Protein AF-0000000077511168 (afdb_homodimer)

pLDDT: mean 74.31, std 26.05, range [18.27, 98.62]

Secondary structure (DSSP, 8-state):
--------------------------------------------------HHHHHHHHHHHHHHHHHHHHHHHHHHHHHHHHHHHHHHHHHHHHHHHHHHHHHHHHHHHHHHHHHHHHHHHHHHHHTTTBPP-GGG-SS-----S-SEEEEEEE----SSTTS---TTGGGHHHHHHHHHHTSSS-EEEEEEES--HHHHHHHHHHHHHS--TT-SEEEEEEEEEEETTEEE-TTS-EEEHHHHHHTTSTTT-GGGTTS-EEEEEEEE---TTS--S---S---------HHHHHHTT-SSEEEEESS-TTSPPPEETTEEHHHHHHHHHHHHHTTTSBHHHHHHHHHHHHHHHHS---EEEE--SSB-BSSPPPHHHHHHH--/--------------------------------------------------HHHHHHHHHHHHHHHHHHHHHHHHHHHHHHHHHHHHHHHHHHHHHHHHHHHHHHHHHHHHHHHHHHHHHHHHHHHHTTTBPP-----SS-----S-SEEEEEEE----SSTTS---TTGGGHHHHHHHHHHTSSS-EEEEEEES--HHHHHHHHHHHHHS--TT-SEEEEEEEEEEETTEEE-TTS-EEEHHHHHHTTSTTT-GGGTTS-EEEEEEEE---TTS------S---------HHHHHHTT-SSEEEEESS-TTSPPPEETTEEHHHHHHHHHHHHHTTTSBHHHHHHHHHHHHHHHHS---EEEE--SSB-BSSPPPHHHHHHH--

Radius of gyration: 49.21 Å; Cα contacts (8 Å, |Δi|>4): 1200; chains: 2; bounding box: 76×167×112 Å

Nearest PDB structures (foldseek):
  4ps1-assembly4_D  TM=8.295E-01  e=6.563E-22  Homo sapiens
  4ps1-assembly1_A  TM=8.388E-01  e=1.541E-21  Homo sapiens
  4prz-assembly1_A  TM=8.299E-01  e=3.844E-21  Homo sapiens
  4jj7-assembly1_A  TM=8.139E-01  e=1.637E-21  Homo sapiens
  4ps1-assembly2_B  TM=8.270E-01  e=3.012E-21  Homo sapiens

InterPro domains:
  IPR001309 Peptidase C14, p20 domain [PS50208] (146-272)
  IPR002138 Peptidase C14, caspase non-catalytic subunit p10 [PS50207] (292-359)
  IPR011600 Peptidase C14, caspase domain [PF00656] (148-369)
  IPR015917 Peptidase C14A, caspase catalytic domain [PR00376] (146-159)
  IPR015917 Peptidase C14A, caspase catalytic domain [PR00376] (166-184)
  IPR015917 Peptidase C14A, caspase catalytic domain [PR00376] (218-226)
  IPR015917 Peptidase C14A, caspase catalytic domain [PR00376] (253-271)
  IPR015917 Peptidase C14A, caspase catalytic domain [SM00115] (145-372)
  IPR015917 Peptidase C14A, caspase catalytic domain [cd00032] (145-371)
  IPR029030 Caspase-like domain superfamily [SSF52129] (144-371)
  IPR033139 Peptidase family C14A, cysteine active site [PS01122] (259-270)

Sequence (768 aa):
MPGRHRLRGRRRVIDLQESRMFSSDDEDESEELRQATTDEEEGDASSTPSVMDQMRRMQKNMRQMLLKAEGEEGARKMKSYCLESRLAGMQTQINSLLDEKSKLKNKVTVLELSKTKQIQNLQAILYSSAYPLRDSSPMISLPCKTHGRVLIINNTLFTTPEMKERTGAEGDPEKLSEAFQSLPLGIEVKTHQNLDLPTMLTVLQDEASRDHSREHFFVCCIMSHGTQGKVCATNGFGVDILDILSLFNGKRCPSLMGKPKLFFIQACQGDKDQPTERAGAVSDAKPSPSPILAYLSTEADFFLALATVPGYVAYRGEDGADFVNVLARVLKEHGKSQDLMSMMATVSRELNEKYKYSPFCCTTLRHKMFFHHKPDAYIRLSCGMPGRHRLRGRRRVIDLQESRMFSSDDEDESEELRQATTDEEEGDASSTPSVMDQMRRMQKNMRQMLLKAEGEEGARKMKSYCLESRLAGMQTQINSLLDEKSKLKNKVTVLELSKTKQIQNLQAILYSSAYPLRDSSPMISLPCKTHGRVLIINNTLFTTPEMKERTGAEGDPEKLSEAFQSLPLGIEVKTHQNLDLPTMLTVLQDEASRDHSREHFFVCCIMSHGTQGKVCATNGFGVDILDILSLFNGKRCPSLMGKPKLFFIQACQGDKDQPTERAGAVSDAKPSPSPILAYLSTEADFFLALATVPGYVAYRGEDGADFVNVLARVLKEHGKSQDLMSMMATVSRELNEKYKYSPFCCTTLRHKMFFHHKPDAYIRLSCG

Solvent-accessible surface area (backbone atoms only — not comparable to full-atom values): 42120 Å² total; per-residue (Å²): 138,88,79,90,79,83,82,78,78,72,78,74,77,79,78,80,72,81,79,80,74,81,78,68,75,69,73,76,72,75,73,77,77,74,75,73,70,75,71,72,79,72,74,79,70,78,70,71,76,50,72,64,55,56,49,50,51,50,48,48,52,48,51,52,50,50,50,51,50,51,50,51,50,50,53,52,52,49,50,43,50,52,47,51,51,51,45,52,52,50,51,52,50,42,54,50,50,51,51,50,40,51,52,46,52,50,48,43,53,50,49,51,50,51,39,50,50,53,50,50,53,52,47,50,58,70,52,48,58,43,59,78,74,71,74,72,57,80,74,69,77,65,70,76,69,42,40,28,40,35,41,36,40,42,41,39,56,43,76,30,88,89,45,72,63,43,70,39,38,81,55,42,62,57,48,44,48,51,21,56,57,67,30,76,47,36,53,47,74,48,78,46,66,50,39,38,49,73,56,42,52,47,54,53,49,54,60,28,67,46,85,36,71,73,36,50,34,41,37,40,36,40,37,27,43,19,57,52,52,21,39,33,25,18,65,61,46,67,44,48,48,56,62,58,55,54,42,54,34,54,86,59,12,53,50,44,52,96,26,47,36,39,35,43,37,39,33,21,31,71,63,91,77,61,73,60,81,75,72,62,71,84,63,84,68,72,78,56,49,20,64,57,52,36,51,42,13,69,41,74,21,33,34,39,35,29,50,30,26,54,84,36,69,48,68,63,45,79,82,7,41,51,62,57,53,45,46,25,50,48,39,59,73,38,25,74,77,42,38,53,69,61,49,47,13,50,39,20,35,53,36,30,72,77,71,67,35,25,37,31,33,36,36,20,33,40,38,42,50,59,50,42,76,75,59,68,79,59,58,61,60,75,72,104,133,90,75,93,72,81,78,80,74,74,79,75,77,79,80,79,74,81,78,79,78,79,78,67,79,70,73,76,75,77,74,79,74,75,74,74,74,73,72,73,77,69,75,78,73,80,69,71,75,49,74,63,53,56,50,48,51,50,49,50,51,48,50,50,50,50,51,50,50,49,50,51,50,50,52,51,52,50,50,44,51,52,47,51,51,51,43,53,52,51,49,53,50,43,52,51,50,52,51,50,41,50,51,45,52,50,48,43,52,50,49,52,50,48,40,50,52,51,50,48,52,52,47,50,58,70,53,47,58,43,59,76,72,75,71,70,61,89,73,63,77,65,69,78,70,43,41,27,40,35,42,36,38,41,41,40,54,45,77,31,88,90,45,71,62,43,71,39,37,79,55,43,63,57,48,45,48,50,20,55,55,66,29,75,48,35,52,47,75,47,78,45,67,50,39,37,50,73,56,44,51,48,54,52,49,52,59,27,68,46,83,36,70,72,37,52,34,40,36,39,36,39,37,29,44,18,57,52,53,19,40,34,24,19,64,61,48,66,44,49,49,56,60,59,54,54,41,54,34,55,87,59,13,54,51,42,53,96,27,47,38,38,37,43,36,39,32,20,31,71,63,91,76,60,73,55,77,73,72,60,71,82,60,87,70,74,76,55,50,19,63,57,52,35,51,41,14,69,40,74,20,34,35,39,35,28,51,30,26,54,84,34,68,48,68,63,46,81,82,7,42,50,62,56,55,45,47,26,50,48,40,59,73,39,27,74,75,41,37,51,69,61,48,48,13,49,40,19,34,53,36,31,73,75,69,67,35,25,37,31,33,35,37,22,34,41,37,40,49,58,50,44,76,76,59,67,78,59,57,59,60,76,72,103

Structure (mmCIF, N/CA/C/O backbone):
data_AF-0000000077511168-model_v1
#
loop_
_entity.id
_entity.type
_entity.pdbx_description
1 polymer 'CASP9 protein'
#
loop_
_atom_site.group_PDB
_atom_site.id
_atom_site.type_symbol
_atom_site.label_atom_id
_atom_site.label_alt_id
_atom_site.label_comp_id
_atom_site.label_asym_id
_atom_site.label_entity_id
_atom_site.label_seq_id
_atom_site.pdbx_PDB_ins_code
_atom_site.Cartn_x
_atom_site.Cartn_y
_atom_site.Cartn_z
_atom_site.occupancy
_atom_site.B_iso_or_equiv
_atom_site.auth_seq_id
_atom_site.auth_comp_id
_atom_site.auth_asym_id
_atom_site.auth_atom_id
_atom_site.pdbx_PDB_model_num
ATOM 1 N N . MET A 1 1 ? -33.938 -45.281 28.359 1 20.09 1 MET A N 1
ATOM 2 C CA . MET A 1 1 ? -33.5 -46.562 28.844 1 20.09 1 MET A CA 1
ATOM 3 C C . MET A 1 1 ? -32.906 -47.406 27.703 1 20.09 1 MET A C 1
ATOM 5 O O . MET A 1 1 ? -31.875 -48.062 27.875 1 20.09 1 MET A O 1
ATOM 9 N N . PRO A 1 2 ? -33.781 -47.719 26.719 1 19.78 2 PRO A N 1
ATOM 10 C CA . PRO A 1 2 ? -33.844 -49.062 26.094 1 19.78 2 PRO A CA 1
ATOM 11 C C . PRO A 1 2 ? -32.625 -49.344 25.234 1 19.78 2 PRO A C 1
ATOM 13 O O . PRO A 1 2 ? -31.844 -48.438 24.922 1 19.78 2 PRO A O 1
ATOM 16 N N . GLY A 1 3 ? -32.656 -50.406 24.344 1 18.86 3 GLY A N 1
ATOM 17 C CA . GLY A 1 3 ? -32.188 -51.75 24.062 1 18.86 3 GLY A CA 1
ATOM 18 C C . GLY A 1 3 ? -31.297 -51.812 22.828 1 18.86 3 GLY A C 1
ATOM 19 O O . GLY A 1 3 ? -30.406 -52.656 22.734 1 18.86 3 GLY A O 1
ATOM 20 N N . ARG A 1 4 ? -31.625 -51.156 21.656 1 20.06 4 ARG A N 1
ATOM 21 C CA . ARG A 1 4 ? -31.656 -52 20.484 1 20.06 4 ARG A CA 1
ATOM 22 C C . ARG A 1 4 ? -30.234 -52.344 20.031 1 20.06 4 ARG A C 1
ATOM 24 O O . ARG A 1 4 ? -29.297 -51.625 20.297 1 20.06 4 ARG A O 1
ATOM 31 N N . HIS A 1 5 ? -29.984 -53.406 19.125 1 18.8 5 HIS A N 1
ATOM 32 C CA . HIS A 1 5 ? -29.375 -54.688 18.781 1 18.8 5 HIS A CA 1
ATOM 33 C C . HIS A 1 5 ? -28.234 -54.5 17.797 1 18.8 5 HIS A C 1
ATOM 35 O O . HIS A 1 5 ? -27.219 -55.188 17.891 1 18.8 5 HIS A O 1
ATOM 41 N N . ARG A 1 6 ? -28.266 -53.531 16.781 1 20.84 6 ARG A N 1
ATOM 42 C CA . ARG A 1 6 ? -28.047 -54.188 15.492 1 20.84 6 ARG A CA 1
ATOM 43 C C . ARG A 1 6 ? -26.609 -54.656 15.352 1 20.84 6 ARG A C 1
ATOM 45 O O . ARG A 1 6 ? -25.719 -54.188 16.047 1 20.84 6 ARG A O 1
ATOM 52 N N . LEU A 1 7 ? -26.312 -55.094 14.117 1 20.12 7 LEU A N 1
ATOM 53 C CA . LEU A 1 7 ? -25.766 -56.188 13.312 1 20.12 7 LEU A CA 1
ATOM 54 C C . LEU A 1 7 ? -24.297 -55.969 13.008 1 20.12 7 LEU A C 1
ATOM 56 O O . LEU A 1 7 ? -23.906 -54.906 12.508 1 20.12 7 LEU A O 1
ATOM 60 N N . ARG A 1 8 ? -23.391 -56.5 13.859 1 21.02 8 ARG A N 1
ATOM 61 C CA . ARG A 1 8 ? -21.938 -56.656 14.016 1 21.02 8 ARG A CA 1
ATOM 62 C C . ARG A 1 8 ? -21.328 -57.312 12.797 1 21.02 8 ARG A C 1
ATOM 64 O O . ARG A 1 8 ? -21.406 -58.531 12.648 1 21.02 8 ARG A O 1
ATOM 71 N N . GLY A 1 9 ? -21.766 -56.75 11.617 1 20.25 9 GLY A N 1
ATOM 72 C CA . GLY A 1 9 ? -21.406 -57.531 10.43 1 20.25 9 GLY A CA 1
ATOM 73 C C . GLY A 1 9 ? -19.922 -57.781 10.32 1 20.25 9 GLY A C 1
ATOM 74 O O . GLY A 1 9 ? -19.125 -56.844 10.336 1 20.25 9 GLY A O 1
ATOM 75 N N . ARG A 1 10 ? -19.453 -58.875 10.992 1 20.61 10 ARG A N 1
ATOM 76 C CA . ARG A 1 10 ? -18.172 -59.531 11.227 1 20.61 10 ARG A CA 1
ATOM 77 C C . ARG A 1 10 ? -17.469 -59.875 9.914 1 20.61 10 ARG A C 1
ATOM 79 O O . ARG A 1 10 ? -17.984 -60.656 9.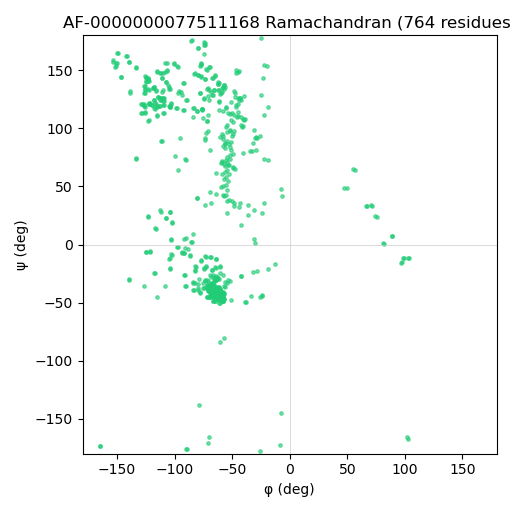109 1 20.61 10 ARG A O 1
ATOM 86 N N . ARG A 1 11 ? -16.938 -58.875 9.211 1 21.28 11 ARG A N 1
ATOM 87 C CA . ARG A 1 11 ? -16.266 -58.969 7.918 1 21.28 11 ARG A CA 1
ATOM 88 C C . ARG A 1 11 ? -15.109 -59.969 7.961 1 21.28 11 ARG A C 1
ATOM 90 O O . ARG A 1 11 ? -14.039 -59.656 8.484 1 21.28 11 ARG A O 1
ATOM 97 N N . ARG A 1 12 ? -15.414 -61.25 8.477 1 20.62 12 ARG A N 1
ATOM 98 C CA . ARG A 1 12 ? -14.344 -62.219 8.656 1 20.62 12 ARG A CA 1
ATOM 99 C C . ARG A 1 12 ? -13.594 -62.469 7.352 1 20.62 12 ARG A C 1
ATOM 101 O O . ARG A 1 12 ? -14.203 -62.812 6.332 1 20.62 12 ARG A O 1
ATOM 108 N N . VAL A 1 13 ? -12.641 -61.688 7.102 1 21.16 13 VAL A N 1
ATOM 109 C CA . VAL A 1 13 ? -11.68 -61.688 6.004 1 21.16 13 VAL A CA 1
ATOM 110 C C . VAL A 1 13 ? -11.078 -63.062 5.828 1 21.16 13 VAL A C 1
ATOM 112 O O . VAL A 1 13 ? -10.586 -63.656 6.785 1 21.16 13 VAL A O 1
ATOM 115 N N . ILE A 1 14 ? -11.656 -63.844 4.906 1 20.42 14 ILE A N 1
ATOM 116 C CA . ILE A 1 14 ? -11.484 -65.188 4.402 1 20.42 14 ILE A CA 1
ATOM 117 C C . ILE A 1 14 ? -10.016 -65.438 4.074 1 20.42 14 ILE A C 1
ATOM 119 O O . ILE A 1 14 ? -9.383 -64.688 3.381 1 20.42 14 ILE A O 1
ATOM 123 N N . ASP A 1 15 ? -9.281 -66.25 4.973 1 20.73 15 ASP A N 1
ATOM 124 C CA . ASP A 1 15 ? -7.988 -66.875 5.176 1 20.73 15 ASP A CA 1
ATOM 125 C C . ASP A 1 15 ? -7.605 -67.75 3.965 1 20.73 15 ASP A C 1
ATOM 127 O O . ASP A 1 15 ? -8.234 -68.75 3.695 1 20.73 15 ASP A O 1
ATOM 131 N N . LEU A 1 16 ? -7.449 -67.062 2.846 1 21.05 16 LEU A N 1
ATOM 132 C CA . LEU A 1 16 ? -7.164 -67.75 1.581 1 21.05 16 LEU A CA 1
ATOM 133 C C . LEU A 1 16 ? -5.906 -68.625 1.691 1 21.05 16 LEU A C 1
ATOM 135 O O . LEU A 1 16 ? -4.797 -68.062 1.814 1 21.05 16 LEU A O 1
ATOM 139 N N . GLN A 1 17 ? -5.984 -69.625 2.59 1 19.25 17 GLN A N 1
ATOM 140 C CA . GLN A 1 17 ? -4.926 -70.562 2.871 1 19.25 17 GLN A CA 1
ATOM 141 C C . GLN A 1 17 ? -4.344 -71.125 1.58 1 19.25 17 GLN A C 1
ATOM 143 O O . GLN A 1 17 ? -5.066 -71.375 0.603 1 19.25 17 GLN A O 1
ATOM 148 N N . GLU A 1 18 ? -2.98 -71 1.472 1 21.5 18 GLU A N 1
ATOM 149 C CA . GLU A 1 18 ? -1.858 -71.312 0.589 1 21.5 18 GLU A CA 1
ATOM 150 C C . GLU A 1 18 ? -1.865 -72.812 0.179 1 21.5 18 GLU A C 1
ATOM 152 O O . GLU A 1 18 ? -1.874 -73.688 1.034 1 21.5 18 GLU A O 1
ATOM 157 N N . SER A 1 19 ? -2.576 -73.125 -0.911 1 20.45 19 SER A N 1
ATOM 158 C CA . SER A 1 19 ? -2.779 -74.375 -1.582 1 20.45 19 SER A CA 1
ATOM 159 C C . SER A 1 19 ? -1.45 -75.062 -1.883 1 20.45 19 SER A C 1
ATOM 161 O O . SER A 1 19 ? -0.629 -74.562 -2.635 1 20.45 19 SER A O 1
ATOM 163 N N . ARG A 1 20 ? -0.791 -75.625 -0.845 1 21.98 20 ARG A N 1
ATOM 164 C CA . ARG A 1 20 ? 0.41 -76.5 -0.897 1 21.98 20 ARG A CA 1
ATOM 165 C C . ARG A 1 20 ? 0.338 -77.5 -2.051 1 21.98 20 ARG A C 1
ATOM 167 O O . ARG A 1 20 ? -0.694 -78.125 -2.262 1 21.98 20 ARG A O 1
ATOM 174 N N . MET A 1 21 ? 1.158 -77.25 -3.045 1 21.36 21 MET A N 1
ATOM 175 C CA . MET A 1 21 ? 1.516 -77.875 -4.312 1 21.36 21 MET A CA 1
ATOM 176 C C . MET A 1 21 ? 1.706 -79.375 -4.137 1 21.36 21 MET A C 1
ATOM 178 O O . MET A 1 21 ? 1.955 -79.812 -3.029 1 21.36 21 MET A O 1
ATOM 182 N N . PHE A 1 22 ? 1.405 -80.125 -5.164 1 21.73 22 PHE A N 1
ATOM 183 C CA . PHE A 1 22 ? 1.14 -81.5 -5.668 1 21.73 22 PHE A CA 1
ATOM 184 C C . PHE A 1 22 ? 2.375 -82.375 -5.535 1 21.73 22 PHE A C 1
ATOM 186 O O . PHE A 1 22 ? 3.375 -82.188 -6.223 1 21.73 22 PHE A O 1
ATOM 193 N N . SER A 1 23 ? 2.828 -82.562 -4.242 1 20.95 23 SER A N 1
ATOM 194 C CA . SER A 1 23 ? 3.992 -83.438 -4.098 1 20.95 23 SER A CA 1
ATOM 195 C C . SER A 1 23 ? 3.814 -84.75 -4.871 1 20.95 23 SER A C 1
ATOM 197 O O . SER A 1 23 ? 2.789 -85.438 -4.738 1 20.95 23 SER A O 1
ATOM 199 N N . SER A 1 24 ? 4.375 -84.75 -6 1 23.23 24 SER A N 1
ATOM 200 C CA . SER A 1 24 ? 4.449 -85.812 -7.023 1 23.23 24 SER A CA 1
ATOM 201 C C . SER A 1 24 ? 5.008 -87.125 -6.453 1 23.23 24 SER A C 1
ATOM 203 O O . SER A 1 24 ? 5.469 -88 -7.199 1 23.23 24 SER A O 1
ATOM 205 N N . ASP A 1 25 ? 4.641 -87.438 -5.211 1 21.98 25 ASP A N 1
ATOM 206 C CA . ASP A 1 25 ? 5.355 -88.562 -4.723 1 21.98 25 ASP A CA 1
ATOM 207 C C . ASP A 1 25 ? 5.109 -89.812 -5.621 1 21.98 25 ASP A C 1
ATOM 209 O O . ASP A 1 25 ? 4.023 -90.375 -5.605 1 21.98 25 ASP A O 1
ATOM 213 N N . ASP A 1 26 ? 5.266 -89.625 -6.848 1 23.09 26 ASP A N 1
ATOM 214 C CA . ASP A 1 26 ? 4.992 -90.812 -7.695 1 23.09 26 ASP A CA 1
ATOM 215 C C . ASP A 1 26 ? 5.781 -92 -7.238 1 23.09 26 ASP A C 1
ATOM 217 O O . ASP A 1 26 ? 7.016 -92 -7.242 1 23.09 26 ASP A O 1
ATOM 221 N N . GLU A 1 27 ? 5.352 -92.438 -6.051 1 22.59 27 GLU A N 1
ATOM 222 C CA . GLU A 1 27 ? 5.953 -93.688 -5.539 1 22.59 27 GLU A CA 1
ATOM 223 C C . GLU A 1 27 ? 6.027 -94.75 -6.621 1 22.59 27 GLU A C 1
ATOM 225 O O . GLU A 1 27 ? 5.078 -94.938 -7.383 1 22.59 27 GLU A O 1
ATOM 230 N N . ASP A 1 28 ? 7.238 -95.062 -6.957 1 23.58 28 ASP A N 1
ATOM 231 C CA . ASP A 1 28 ? 7.895 -96 -7.863 1 23.58 28 ASP A CA 1
ATOM 232 C C . ASP A 1 28 ? 7.488 -97.438 -7.551 1 23.58 28 ASP A C 1
ATOM 234 O O . ASP A 1 28 ? 7.961 -98 -6.574 1 23.58 28 ASP A O 1
ATOM 238 N N . GLU A 1 29 ? 6.195 -97.625 -7.285 1 21.81 29 GLU A N 1
ATOM 239 C CA . GLU A 1 29 ? 5.926 -99 -6.953 1 21.81 29 GLU A CA 1
ATOM 240 C C . GLU A 1 29 ? 6.367 -99.938 -8.078 1 21.81 29 GLU A C 1
ATOM 242 O O . GLU A 1 29 ? 5.691 -100.062 -9.102 1 21.81 29 GLU A O 1
ATOM 247 N N . SER A 1 30 ? 7.609 -99.875 -8.461 1 23.58 30 SER A N 1
ATOM 248 C CA . SER A 1 30 ? 8.047 -100.75 -9.523 1 23.58 30 SER A CA 1
ATOM 249 C C . SER A 1 30 ? 7.828 -102.25 -9.148 1 23.58 30 SER A C 1
ATOM 251 O O . SER A 1 30 ? 8.453 -102.75 -8.219 1 23.58 30 SER A O 1
ATOM 253 N N . GLU A 1 31 ? 6.539 -102.562 -8.922 1 21.36 31 GLU A N 1
ATOM 254 C CA . GLU A 1 31 ? 6.234 -103.938 -8.609 1 21.36 31 GLU A CA 1
ATOM 255 C C . GLU A 1 31 ? 7 -104.875 -9.531 1 21.36 31 GLU A C 1
ATOM 257 O O . GLU A 1 31 ? 7.355 -104.562 -10.648 1 21.36 31 GLU A O 1
ATOM 262 N N . GLU A 1 32 ? 7.324 -106.062 -8.969 1 24 32 GLU A N 1
ATOM 263 C CA . GLU A 1 32 ? 8.109 -107.312 -9.023 1 24 32 GLU A CA 1
ATOM 264 C C . GLU A 1 32 ? 7.645 -108.188 -10.164 1 24 32 GLU A C 1
ATOM 266 O O . GLU A 1 32 ? 6.906 -109.188 -9.953 1 24 32 GLU A O 1
ATOM 271 N N . LEU A 1 33 ? 7.242 -107.625 -11.297 1 22.97 33 LEU A N 1
ATOM 272 C CA . LEU A 1 33 ? 6.68 -108.625 -12.18 1 22.97 33 LEU A CA 1
ATOM 273 C C . LEU A 1 33 ? 7.668 -109.75 -12.406 1 22.97 33 LEU A C 1
ATOM 275 O O . LEU A 1 33 ? 8.805 -109.5 -12.82 1 22.97 33 LEU A O 1
ATOM 279 N N . ARG A 1 34 ? 7.449 -110.75 -11.617 1 24.36 34 ARG A N 1
ATOM 280 C CA . ARG A 1 34 ? 8.141 -112.062 -11.602 1 24.36 34 ARG A CA 1
ATOM 281 C C . ARG A 1 34 ? 8.172 -112.688 -12.992 1 24.36 34 ARG A C 1
ATOM 283 O O . ARG A 1 34 ? 7.125 -112.875 -13.617 1 24.36 34 ARG A O 1
ATOM 290 N N . GLN A 1 35 ? 9.18 -112.188 -13.812 1 23.75 35 GLN A N 1
ATOM 291 C CA . GLN A 1 35 ? 9.406 -112.75 -15.133 1 23.75 35 GLN A CA 1
ATOM 292 C C . GLN A 1 35 ? 9.578 -114.25 -15.062 1 23.75 35 GLN A C 1
ATOM 294 O O . GLN A 1 35 ? 10.539 -114.75 -14.469 1 23.75 35 GLN A O 1
ATOM 299 N N . ALA A 1 36 ? 8.477 -114.938 -14.727 1 26.48 36 ALA A N 1
ATOM 300 C CA . ALA A 1 36 ? 8.562 -116.375 -14.766 1 26.48 36 ALA A CA 1
ATOM 301 C C . ALA A 1 36 ? 9.148 -116.875 -16.094 1 26.48 36 ALA A C 1
ATOM 303 O O . ALA A 1 36 ? 8.703 -116.438 -17.172 1 26.48 36 ALA A O 1
ATOM 304 N N . THR A 1 37 ? 10.445 -117.062 -16.078 1 27.72 37 THR A N 1
ATOM 305 C CA . THR A 1 37 ? 11.344 -117.562 -17.125 1 27.72 37 THR A CA 1
ATOM 306 C C . THR A 1 37 ? 10.812 -118.875 -17.734 1 27.72 37 THR A C 1
ATOM 308 O O . THR A 1 37 ? 11.594 -119.75 -18.156 1 27.72 37 THR A O 1
ATOM 311 N N . THR A 1 38 ? 9.461 -118.938 -17.875 1 27.31 38 THR A N 1
ATOM 312 C CA . THR A 1 38 ? 9.148 -120.25 -18.328 1 27.31 38 THR A CA 1
ATOM 313 C C . THR A 1 38 ? 9.93 -120.625 -19.594 1 27.31 38 THR A C 1
ATOM 315 O O . THR A 1 38 ? 10.156 -119.75 -20.438 1 27.31 38 THR A O 1
ATOM 318 N N . ASP A 1 39 ? 10.812 -121.562 -19.547 1 29.16 39 ASP A N 1
ATOM 319 C CA . ASP A 1 39 ? 11.789 -122.188 -20.438 1 29.16 39 ASP A CA 1
ATOM 320 C C . ASP A 1 39 ? 11.125 -122.688 -21.734 1 29.16 39 ASP A C 1
ATOM 322 O O . ASP A 1 39 ? 11.711 -123.438 -22.484 1 29.16 39 ASP A O 1
ATOM 326 N N . GLU A 1 40 ? 9.984 -122 -22.094 1 29.78 40 GLU A N 1
ATOM 327 C CA . GLU A 1 40 ? 9.391 -122.75 -23.188 1 29.78 40 GLU A CA 1
ATOM 328 C C . GLU A 1 40 ? 10.344 -122.812 -24.375 1 29.78 40 GLU A C 1
ATOM 330 O O . GLU A 1 40 ? 11.055 -121.875 -24.688 1 29.78 40 GLU A O 1
ATOM 335 N N . GLU A 1 41 ? 10.781 -124 -24.703 1 33.62 41 GLU A N 1
ATOM 336 C CA . GLU A 1 41 ? 11.617 -124.5 -25.781 1 33.62 41 GLU A CA 1
ATOM 337 C C . GLU A 1 41 ? 11.156 -124 -27.141 1 33.62 41 GLU A C 1
ATOM 339 O O . GLU A 1 41 ? 10.047 -124.312 -27.594 1 33.62 41 GLU A O 1
ATOM 344 N N . GLU A 1 42 ? 11.289 -122.688 -27.266 1 33.62 42 GLU A N 1
ATOM 345 C CA . GLU A 1 42 ? 10.773 -122.062 -28.5 1 33.62 42 GLU A CA 1
ATOM 346 C C . GLU A 1 42 ? 11.438 -122.688 -29.719 1 33.62 42 GLU A C 1
ATOM 348 O O . GLU A 1 42 ? 12.664 -122.75 -29.828 1 33.62 42 GLU A O 1
ATOM 353 N N . GLY A 1 43 ? 10.93 -123.812 -30.219 1 34.91 43 GLY A N 1
ATOM 354 C CA . GLY A 1 43 ? 11.305 -124.312 -31.516 1 34.91 43 GLY A CA 1
ATOM 355 C C . GLY A 1 43 ? 11.438 -123.25 -32.594 1 34.91 43 GLY A C 1
ATOM 356 O O . GLY A 1 43 ? 10.625 -122.312 -32.625 1 34.91 43 GLY A O 1
ATOM 357 N N . ASP A 1 44 ? 12.578 -122.875 -32.906 1 35.84 44 ASP A N 1
ATOM 358 C CA . ASP A 1 44 ? 13.172 -121.812 -33.719 1 35.84 44 ASP A CA 1
ATOM 359 C C . ASP A 1 44 ? 12.5 -121.75 -35.094 1 35.84 44 ASP A C 1
ATOM 361 O O . ASP A 1 44 ? 12.883 -122.438 -36.031 1 35.84 44 ASP A O 1
ATOM 365 N N . ALA A 1 45 ? 11.133 -122 -35.219 1 40.38 45 ALA A N 1
ATOM 366 C CA . ALA A 1 45 ? 10.602 -121.812 -36.562 1 40.38 45 ALA A CA 1
ATOM 367 C C . ALA A 1 45 ? 10.922 -120.438 -37.094 1 40.38 45 ALA A C 1
ATOM 369 O O . ALA A 1 45 ? 10.664 -119.438 -36.438 1 40.38 45 ALA A O 1
ATOM 370 N N . SER A 1 46 ? 12.055 -120.25 -37.75 1 40.91 46 SER A N 1
ATOM 371 C CA . SER A 1 46 ? 12.555 -119.125 -38.562 1 40.91 46 SER A CA 1
ATOM 372 C C . SER A 1 46 ? 11.422 -118.5 -39.344 1 40.91 46 SER A C 1
ATOM 374 O O . SER A 1 46 ? 11.086 -118.875 -40.438 1 40.91 46 SER A O 1
ATOM 376 N N . SER A 1 47 ? 10.148 -118.438 -38.812 1 43.19 47 SER A N 1
ATOM 377 C CA . SER A 1 47 ? 9.039 -117.875 -39.594 1 43.19 47 SER A CA 1
ATOM 378 C C . SER A 1 47 ? 9.359 -116.438 -40.062 1 43.19 47 SER A C 1
ATOM 380 O O . SER A 1 47 ? 9.633 -115.562 -39.25 1 43.19 47 SER A O 1
ATOM 382 N N . THR A 1 48 ? 10.078 -116.188 -41.156 1 50.91 48 THR A N 1
ATOM 383 C CA . THR A 1 48 ? 10.219 -114.938 -41.906 1 50.91 48 THR A CA 1
ATOM 384 C C . THR A 1 48 ? 8.945 -114.125 -41.812 1 50.91 48 THR A C 1
ATOM 386 O O . THR A 1 48 ? 7.844 -114.562 -42.062 1 50.91 48 THR A O 1
ATOM 389 N N . PRO A 1 49 ? 8.836 -113.188 -41 1 59.81 49 PRO A N 1
ATOM 390 C CA . PRO A 1 49 ? 7.625 -112.375 -40.875 1 59.81 49 PRO A CA 1
ATOM 391 C C . PRO A 1 49 ? 7.016 -112 -42.219 1 59.81 49 PRO A C 1
ATOM 393 O O . PRO A 1 49 ? 7.742 -111.625 -43.156 1 59.81 49 PRO A O 1
ATOM 396 N N . SER A 1 50 ? 5.922 -112.5 -42.594 1 66.88 50 SER A N 1
ATOM 397 C CA . SER A 1 50 ? 5.191 -112.312 -43.844 1 66.88 50 SER A CA 1
ATOM 398 C C . SER A 1 50 ? 5.059 -110.812 -44.219 1 66.88 50 SER A C 1
ATOM 400 O O . SER A 1 50 ? 5.133 -110 -43.344 1 66.88 50 SER A O 1
ATOM 402 N N . VAL A 1 51 ? 5.312 -110.375 -45.344 1 69.88 51 VAL A N 1
ATOM 403 C CA . VAL A 1 51 ? 5.156 -109.062 -45.969 1 69.88 51 VAL A CA 1
ATOM 404 C C . VAL A 1 51 ? 3.941 -108.375 -45.375 1 69.88 51 VAL A C 1
ATOM 406 O O . VAL A 1 51 ? 3.982 -107.188 -45.125 1 69.88 51 VAL A O 1
ATOM 409 N N . MET A 1 52 ? 3.062 -109.188 -44.875 1 72.44 52 MET A N 1
ATOM 410 C CA . MET A 1 52 ? 1.83 -108.625 -44.344 1 72.44 52 MET A CA 1
ATOM 411 C C . MET A 1 52 ? 2.057 -108.062 -42.938 1 72.44 52 MET A C 1
ATOM 413 O O . MET A 1 52 ? 1.498 -107.062 -42.562 1 72.44 52 MET A O 1
ATOM 417 N N . ASP A 1 53 ? 2.91 -108.688 -42.219 1 72.25 53 ASP A N 1
ATOM 418 C CA . ASP A 1 53 ? 3.195 -108.312 -40.844 1 72.25 53 ASP A CA 1
ATOM 419 C C . ASP A 1 53 ? 4.02 -107 -40.844 1 72.25 53 ASP A C 1
ATOM 421 O O . ASP A 1 53 ? 3.789 -106.125 -40 1 72.25 53 ASP A O 1
ATOM 425 N N . GLN A 1 54 ? 4.852 -106.938 -41.812 1 72.75 54 GLN A N 1
ATOM 426 C CA . GLN A 1 54 ? 5.664 -105.75 -41.938 1 72.75 54 GLN A CA 1
ATOM 427 C C . GLN A 1 54 ? 4.809 -104.5 -42.344 1 72.75 54 GLN A C 1
ATOM 429 O O . GLN A 1 54 ? 4.996 -103.438 -41.844 1 72.75 54 GLN A O 1
ATOM 434 N N . MET A 1 55 ? 3.828 -104.875 -43.125 1 71.25 55 MET A N 1
ATOM 435 C CA . MET A 1 55 ? 2.908 -103.875 -43.594 1 71.25 55 MET A CA 1
ATOM 436 C C . MET A 1 55 ? 2.029 -103.375 -42.438 1 71.25 55 MET A C 1
ATOM 438 O O . MET A 1 55 ? 1.761 -102.188 -42.344 1 71.25 55 MET A O 1
ATOM 442 N N . ARG A 1 56 ? 1.72 -104.312 -41.594 1 72.88 56 ARG A N 1
ATOM 443 C CA . ARG A 1 56 ? 0.879 -103.938 -40.469 1 72.88 56 ARG A CA 1
ATOM 444 C C . ARG A 1 56 ? 1.646 -103.062 -39.469 1 72.88 56 ARG A C 1
ATOM 446 O O . ARG A 1 56 ? 1.103 -102.125 -38.906 1 72.88 56 ARG A O 1
ATOM 453 N N . ARG A 1 57 ? 2.898 -103.438 -39.281 1 74.88 57 ARG A N 1
ATOM 454 C CA . ARG A 1 57 ? 3.744 -102.688 -38.375 1 74.88 57 ARG A CA 1
ATOM 455 C C . ARG A 1 57 ? 3.986 -101.25 -38.906 1 74.88 57 ARG A C 1
ATOM 457 O O . ARG A 1 57 ? 3.965 -100.312 -38.156 1 74.88 57 ARG A O 1
ATOM 464 N N . MET A 1 58 ? 4.109 -101.188 -40.219 1 73.44 58 MET A N 1
ATOM 465 C CA . MET A 1 58 ? 4.32 -99.875 -40.844 1 73.44 58 MET A CA 1
ATOM 466 C C . MET A 1 58 ? 3.074 -99 -40.75 1 73.44 58 MET A C 1
ATOM 468 O O . MET A 1 58 ? 3.176 -97.812 -40.5 1 73.44 58 MET A O 1
ATOM 472 N N . GLN A 1 59 ? 1.974 -99.688 -40.875 1 72.81 59 GLN A N 1
ATOM 473 C CA . GLN A 1 59 ? 0.71 -99 -40.75 1 72.81 59 GLN A CA 1
ATOM 474 C C . GLN A 1 59 ? 0.505 -98.5 -39.344 1 72.81 59 GLN A C 1
ATOM 476 O O . GLN A 1 59 ? 0.047 -97.312 -39.156 1 72.81 59 GLN A O 1
ATOM 481 N N . LYS A 1 60 ? 0.914 -99.312 -38.438 1 75.12 60 LYS A N 1
ATOM 482 C CA . LYS A 1 60 ? 0.773 -98.875 -37.031 1 75.12 60 LYS A CA 1
ATOM 483 C C . LYS A 1 60 ? 1.703 -97.75 -36.688 1 75.12 60 LYS A C 1
ATOM 485 O O . LYS A 1 60 ? 1.295 -96.75 -36 1 75.12 60 LYS A O 1
ATOM 490 N N . ASN A 1 61 ? 2.857 -97.812 -37.188 1 73.88 61 ASN A N 1
ATOM 491 C CA . ASN A 1 61 ? 3.834 -96.75 -36.969 1 73.88 61 ASN A CA 1
ATOM 492 C C . ASN A 1 61 ? 3.402 -95.438 -37.594 1 73.88 61 ASN A C 1
ATOM 494 O O . ASN A 1 61 ? 3.559 -94.375 -37 1 73.88 61 ASN A O 1
ATOM 498 N N . MET A 1 62 ? 2.748 -95.688 -38.75 1 73.38 62 MET A N 1
ATOM 499 C CA . MET A 1 62 ? 2.271 -94.5 -39.469 1 73.38 62 MET A CA 1
ATOM 500 C C . MET A 1 62 ? 1.118 -93.875 -38.719 1 73.38 62 MET A C 1
ATOM 502 O O . MET A 1 62 ? 1.047 -92.625 -38.656 1 73.38 62 MET A O 1
ATOM 506 N N . ARG A 1 63 ? 0.317 -94.688 -38.188 1 73.25 63 ARG A N 1
ATOM 507 C CA . ARG A 1 63 ? -0.817 -94.188 -37.438 1 73.25 63 ARG A CA 1
ATOM 508 C C . ARG A 1 63 ? -0.35 -93.438 -36.188 1 73.25 63 ARG A C 1
ATOM 510 O O . ARG A 1 63 ? -0.895 -92.438 -35.844 1 73.25 63 ARG A O 1
ATOM 517 N N . GLN A 1 64 ? 0.697 -94 -35.562 1 78.25 64 GLN A N 1
ATOM 518 C CA . GLN A 1 64 ? 1.237 -93.375 -34.344 1 78.25 64 GLN A CA 1
ATOM 519 C C . GLN A 1 64 ? 1.897 -92 -34.688 1 78.25 64 GLN A C 1
ATOM 521 O O . GLN A 1 64 ? 1.754 -91.062 -33.938 1 78.25 64 GLN A O 1
ATOM 526 N N . MET A 1 65 ? 2.508 -92 -35.812 1 75.19 65 MET A N 1
ATOM 527 C CA . MET A 1 65 ? 3.17 -90.812 -36.25 1 75.19 65 MET A CA 1
ATOM 528 C C . MET A 1 65 ? 2.148 -89.688 -36.594 1 75.19 65 MET A C 1
ATOM 530 O O . MET A 1 65 ? 2.355 -88.562 -36.281 1 75.19 65 MET A O 1
ATOM 534 N N . LEU A 1 66 ? 1.052 -90.188 -37.125 1 74.06 66 LEU A N 1
ATOM 535 C CA . LEU A 1 66 ? -0.01 -89.25 -37.5 1 74.06 66 LEU A CA 1
ATOM 536 C C . LEU A 1 66 ? -0.678 -88.688 -36.25 1 74.06 66 LEU A C 1
ATOM 538 O O . LEU A 1 66 ? -0.989 -87.5 -36.219 1 74.06 66 LEU A O 1
ATOM 542 N N . LEU A 1 67 ? -0.754 -89.562 -35.281 1 77.62 67 LEU A N 1
ATOM 543 C CA . LEU A 1 67 ? -1.374 -89.125 -34.031 1 77.62 67 LEU A CA 1
ATOM 544 C C . LEU A 1 67 ? -0.479 -88.125 -33.281 1 77.62 67 LEU A C 1
ATOM 546 O O . LEU A 1 67 ? -0.963 -87.188 -32.75 1 77.62 67 LEU A O 1
ATOM 550 N N . LYS A 1 68 ? 0.78 -88.375 -33.344 1 75.62 68 LYS A N 1
ATOM 551 C CA . LYS A 1 68 ? 1.743 -87.5 -32.719 1 75.62 68 LYS A CA 1
ATOM 552 C C . LYS A 1 68 ? 1.772 -86.125 -33.438 1 75.62 68 LYS A C 1
ATOM 554 O O . LYS A 1 68 ? 1.81 -85.062 -32.781 1 75.62 68 LYS A O 1
ATOM 559 N N . ALA A 1 69 ? 1.656 -86.25 -34.719 1 74.56 69 ALA A N 1
ATOM 560 C CA . ALA A 1 69 ? 1.673 -85 -35.531 1 74.56 69 ALA A CA 1
ATOM 561 C C . ALA A 1 69 ? 0.428 -84.188 -35.25 1 74.56 69 ALA A C 1
ATOM 563 O O . ALA A 1 69 ? 0.511 -82.938 -35.188 1 74.56 69 ALA A O 1
ATOM 564 N N . GLU A 1 70 ? -0.661 -84.812 -35.094 1 75.19 70 GLU A N 1
ATOM 565 C CA . GLU A 1 70 ? -1.913 -84.125 -34.781 1 75.19 70 GLU A CA 1
ATOM 566 C C . GLU A 1 70 ? -1.872 -83.5 -33.406 1 75.19 70 GLU A C 1
ATOM 568 O O . GLU A 1 70 ? -2.355 -82.375 -33.219 1 75.19 70 GLU A O 1
ATOM 573 N N . GLY A 1 71 ? -1.254 -84.188 -32.5 1 76.56 71 GLY A N 1
ATOM 574 C CA . GLY A 1 71 ? -1.089 -83.625 -31.172 1 76.56 71 GLY A CA 1
ATOM 575 C C . GLY A 1 71 ? -0.201 -82.438 -31.125 1 76.56 71 GLY A C 1
ATOM 576 O O . GLY A 1 71 ? -0.526 -81.438 -30.453 1 76.56 71 GLY A O 1
ATOM 577 N N . GLU A 1 72 ? 0.849 -82.438 -31.875 1 77.94 72 GLU A N 1
ATOM 578 C CA . GLU A 1 72 ? 1.785 -81.312 -31.938 1 77.94 72 GLU A CA 1
ATOM 579 C C . GLU A 1 72 ? 1.164 -80.125 -32.625 1 77.94 72 GLU A C 1
ATOM 581 O O . GLU A 1 72 ? 1.386 -79 -32.25 1 77.94 72 GLU A O 1
ATOM 586 N N . GLU A 1 73 ? 0.364 -80.438 -33.719 1 77 73 GLU A N 1
ATOM 587 C CA . GLU A 1 73 ? -0.364 -79.438 -34.406 1 77 73 GLU A CA 1
ATOM 588 C C . GLU A 1 73 ? -1.355 -78.688 -33.469 1 77 73 GLU A C 1
ATOM 590 O O . GLU A 1 73 ? -1.467 -77.5 -33.469 1 77 73 GLU A O 1
ATOM 595 N N . GLY A 1 74 ? -1.972 -79.562 -32.719 1 78.62 74 GLY A N 1
ATOM 596 C CA . GLY A 1 74 ? -2.904 -79.062 -31.734 1 78.62 74 GLY A CA 1
ATOM 597 C C . GLY A 1 74 ? -2.238 -78.188 -30.688 1 78.62 74 GLY A C 1
ATOM 598 O O . GLY A 1 74 ? -2.754 -77.062 -30.344 1 78.62 74 GLY A O 1
ATOM 599 N N . ALA A 1 75 ? -1.08 -78.562 -30.25 1 80.06 75 ALA A N 1
ATOM 600 C CA . ALA A 1 75 ? -0.328 -77.812 -29.234 1 80.06 75 ALA A CA 1
ATOM 601 C C . ALA A 1 75 ? 0.155 -76.5 -29.781 1 80.06 75 ALA A C 1
ATOM 603 O O . ALA A 1 75 ? 0.093 -75.438 -29.094 1 80.06 75 ALA A O 1
ATOM 604 N N . ARG A 1 76 ? 0.55 -76.375 -31.016 1 78.94 76 ARG A N 1
ATOM 605 C CA . ARG A 1 76 ? 1.053 -75.188 -31.641 1 78.94 76 ARG A CA 1
ATOM 606 C C . ARG A 1 76 ? -0.08 -74.188 -31.922 1 78.94 76 ARG A C 1
ATOM 608 O O . ARG A 1 76 ? 0.094 -72.938 -31.781 1 78.94 76 ARG A O 1
ATOM 615 N N . LYS A 1 77 ? -1.229 -74.75 -32.312 1 79.62 77 LYS A N 1
ATOM 616 C CA . LYS A 1 77 ? -2.402 -73.938 -32.531 1 79.62 77 LYS A CA 1
ATOM 617 C C . LYS A 1 77 ? -2.828 -73.25 -31.219 1 79.62 77 LYS A C 1
ATOM 619 O O . LYS A 1 77 ? -3.162 -72.062 -31.219 1 79.62 77 LYS A O 1
ATOM 624 N N . MET A 1 78 ? -2.717 -74 -30.219 1 84.44 78 MET A N 1
ATOM 625 C CA . MET A 1 78 ? -3.086 -73.5 -28.906 1 84.44 78 MET A CA 1
ATOM 626 C C . MET A 1 78 ? -2.109 -72.375 -28.469 1 84.44 78 MET A C 1
ATOM 628 O O . MET A 1 78 ? -2.521 -71.375 -27.938 1 84.44 78 MET A O 1
ATOM 632 N N . LYS A 1 79 ? -0.878 -72.625 -28.719 1 82.81 79 LYS A N 1
ATOM 633 C CA . LYS A 1 79 ? 0.14 -71.625 -28.391 1 82.81 79 LYS A CA 1
ATOM 634 C C . LYS A 1 79 ? -0.075 -70.312 -29.156 1 82.81 79 LYS A C 1
ATOM 636 O O . LYS A 1 79 ? 0.038 -69.25 -28.594 1 82.81 79 LYS A O 1
ATOM 641 N N . SER A 1 80 ? -0.403 -70.5 -30.406 1 83.31 80 SER A N 1
ATOM 642 C CA . SER A 1 80 ? -0.65 -69.312 -31.25 1 83.31 80 SER A CA 1
ATOM 643 C C . SER A 1 80 ? -1.859 -68.5 -30.75 1 83.31 80 SER A C 1
ATOM 645 O O . SER A 1 80 ? -1.832 -67.312 -30.703 1 83.31 80 SER A O 1
ATOM 647 N N . TYR A 1 81 ? -2.828 -69.312 -30.359 1 84.5 81 TYR A N 1
ATOM 648 C CA . TYR A 1 81 ? -4.031 -68.625 -29.844 1 84.5 81 TYR A CA 1
ATOM 649 C C . TYR A 1 81 ? -3.738 -67.875 -28.547 1 84.5 81 TYR A C 1
ATOM 651 O O . TYR A 1 81 ? -4.195 -66.75 -28.359 1 84.5 81 TYR A O 1
ATOM 659 N N . CYS A 1 82 ? -2.984 -68.5 -27.703 1 86.75 82 CYS A N 1
ATOM 660 C CA . CYS A 1 82 ? -2.623 -67.875 -26.438 1 86.75 82 CYS A CA 1
ATOM 661 C C . CYS A 1 82 ? -1.81 -66.625 -26.672 1 86.75 82 CYS A C 1
ATOM 663 O O . CYS A 1 82 ? -2.047 -65.625 -26.031 1 86.75 82 CYS A O 1
ATOM 665 N N . LEU A 1 83 ? -0.904 -66.625 -27.641 1 87.88 83 LEU A N 1
ATOM 666 C CA . LEU A 1 83 ? -0.06 -65.438 -27.969 1 87.88 83 LEU A CA 1
ATOM 667 C C . LEU A 1 83 ? -0.886 -64.312 -28.562 1 87.88 83 LEU A C 1
ATOM 669 O O . LEU A 1 83 ? -0.668 -63.156 -28.234 1 87.88 83 LEU A O 1
ATOM 673 N N . GLU A 1 84 ? -1.811 -64.75 -29.375 1 88.62 84 GLU A N 1
ATOM 674 C CA . GLU A 1 84 ? -2.684 -63.719 -29.969 1 88.62 84 GLU A CA 1
ATOM 675 C C . GLU A 1 84 ? -3.547 -63.062 -28.906 1 88.62 84 GLU A C 1
ATOM 677 O O . GLU A 1 84 ? -3.76 -61.844 -28.953 1 88.62 84 GLU A O 1
ATOM 682 N N . SER A 1 85 ? -4.023 -63.875 -28 1 90.56 85 SER A N 1
ATOM 683 C CA . SER A 1 85 ? -4.809 -63.344 -26.906 1 90.56 85 SER A CA 1
ATOM 684 C C . SER A 1 85 ? -3.979 -62.375 -26.047 1 90.56 85 SER A C 1
ATOM 686 O O . SER A 1 85 ? -4.453 -61.312 -25.672 1 90.56 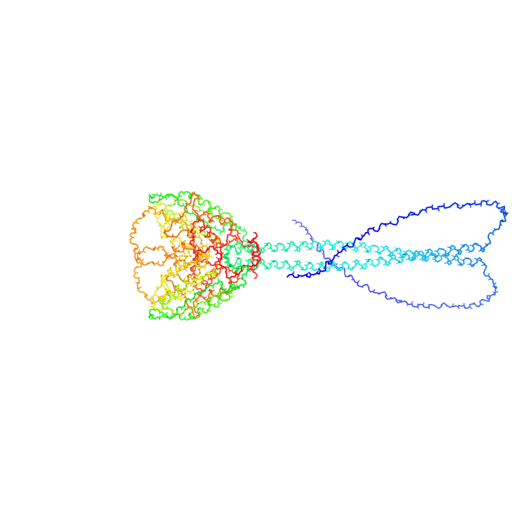85 SER A O 1
ATOM 688 N N . ARG A 1 86 ? -2.809 -62.656 -25.719 1 91.19 86 ARG A N 1
ATOM 689 C CA . ARG A 1 86 ? -1.9 -61.812 -24.953 1 91.19 86 ARG A CA 1
ATOM 690 C C . ARG A 1 86 ? -1.604 -60.5 -25.703 1 91.19 86 ARG A C 1
ATOM 692 O O . ARG A 1 86 ? -1.537 -59.438 -25.094 1 91.19 86 ARG A O 1
ATOM 699 N N . LEU A 1 87 ? -1.416 -60.625 -27 1 89.75 87 LEU A N 1
ATOM 700 C CA . LEU A 1 87 ? -1.157 -59.438 -27.844 1 89.75 87 LEU A CA 1
ATOM 701 C C . LEU A 1 87 ? -2.33 -58.469 -27.812 1 89.75 87 LEU A C 1
ATOM 703 O O . LEU A 1 87 ? -2.133 -57.25 -27.719 1 89.75 87 LEU A O 1
ATOM 707 N N . ALA A 1 88 ? -3.5 -59.094 -27.844 1 90.19 88 ALA A N 1
ATOM 708 C CA . ALA A 1 88 ? -4.695 -58.25 -27.75 1 90.19 88 ALA A CA 1
ATOM 709 C C . ALA A 1 88 ? -4.773 -57.531 -26.406 1 90.19 88 ALA A C 1
ATOM 711 O O . ALA A 1 88 ? -5.125 -56.375 -26.344 1 90.19 88 ALA A O 1
ATOM 712 N N . GLY A 1 89 ? -4.496 -58.219 -25.406 1 91.69 89 GLY A N 1
ATOM 713 C CA . GLY A 1 89 ? -4.469 -57.625 -24.078 1 91.69 89 GLY A CA 1
ATOM 714 C C . GLY A 1 89 ? -3.459 -56.5 -23.938 1 91.69 89 GLY A C 1
ATOM 715 O O . GLY A 1 89 ? -3.762 -55.469 -23.375 1 91.69 89 GLY A O 1
ATOM 716 N N . MET A 1 90 ? -2.299 -56.688 -24.453 1 91.94 90 MET A N 1
ATOM 717 C CA . MET A 1 90 ? -1.238 -55.688 -24.391 1 91.94 90 MET A CA 1
ATOM 718 C C . MET A 1 90 ? -1.606 -54.469 -25.219 1 91.94 90 MET A C 1
ATOM 720 O O . MET A 1 90 ? -1.289 -53.344 -24.844 1 91.94 90 MET A O 1
ATOM 724 N N . GLN A 1 91 ? -2.256 -54.75 -26.328 1 92.25 91 GLN A N 1
ATOM 725 C CA . GLN A 1 91 ? -2.709 -53.625 -27.156 1 92.25 91 GLN A CA 1
ATOM 726 C C . GLN A 1 91 ? -3.715 -52.781 -26.391 1 92.25 91 GLN A C 1
ATOM 728 O O . GLN A 1 91 ? -3.662 -51.531 -26.469 1 92.25 91 GLN A O 1
ATOM 733 N N . THR A 1 92 ? -4.625 -53.406 -25.703 1 94.25 92 THR A N 1
ATOM 734 C CA . THR A 1 92 ? -5.594 -52.688 -24.875 1 94.25 92 THR A CA 1
ATOM 735 C C . THR A 1 92 ? -4.891 -51.906 -23.797 1 94.25 92 THR A C 1
ATOM 737 O O . THR A 1 92 ? -5.262 -50.75 -23.531 1 94.25 92 THR A O 1
ATOM 740 N N . GLN A 1 93 ? -3.918 -52.438 -23.203 1 94.31 93 GLN A N 1
ATOM 741 C CA . GLN A 1 93 ? -3.148 -51.75 -22.172 1 94.31 93 GLN A CA 1
ATOM 742 C C . GLN A 1 93 ? -2.416 -50.562 -22.75 1 94.31 93 GLN A C 1
ATOM 744 O O . GLN A 1 93 ? -2.398 -49.469 -22.141 1 94.31 93 GLN A O 1
ATOM 749 N N . ILE A 1 94 ? -1.855 -50.688 -23.859 1 94.38 94 ILE A N 1
ATOM 750 C CA . ILE A 1 94 ? -1.127 -49.625 -24.516 1 94.38 94 ILE A CA 1
ATOM 751 C C . ILE A 1 94 ? -2.08 -48.469 -24.828 1 94.38 94 ILE A C 1
ATOM 753 O O . ILE A 1 94 ? -1.767 -47.312 -24.562 1 94.38 94 ILE A O 1
ATOM 757 N N . ASN A 1 95 ? -3.24 -48.844 -25.359 1 94.62 95 ASN A N 1
ATOM 758 C CA . ASN A 1 95 ? -4.23 -47.812 -25.672 1 94.62 95 ASN A CA 1
ATOM 759 C C . ASN A 1 95 ? -4.66 -47.062 -24.422 1 94.62 95 ASN A C 1
ATOM 761 O O . ASN A 1 95 ? -4.809 -45.844 -24.453 1 94.62 95 ASN A O 1
ATOM 765 N N . SER A 1 96 ? -4.824 -47.719 -23.375 1 95.94 96 SER A N 1
ATOM 766 C CA . SER A 1 96 ? -5.199 -47.094 -22.109 1 95.94 96 SER A CA 1
ATOM 767 C C . SER A 1 96 ? -4.105 -46.156 -21.609 1 95.94 96 SER A C 1
ATOM 769 O O . SER A 1 96 ? -4.387 -45.062 -21.172 1 95.94 96 SER A O 1
ATOM 771 N N . LEU A 1 97 ? -2.934 -46.562 -21.672 1 94.81 97 LEU A N 1
ATOM 772 C CA . LEU A 1 97 ? -1.798 -45.781 -21.219 1 94.81 97 LEU A CA 1
ATOM 773 C C . LEU A 1 97 ? -1.623 -44.531 -22.078 1 94.81 97 LEU A C 1
ATOM 775 O O . LEU A 1 97 ? -1.274 -43.469 -21.578 1 94.81 97 LEU A O 1
ATOM 779 N N . LEU A 1 98 ? -1.867 -44.688 -23.344 1 94.56 98 LEU A N 1
ATOM 780 C CA . LEU A 1 98 ? -1.783 -43.531 -24.234 1 94.56 98 LEU A CA 1
ATOM 781 C C . LEU A 1 98 ? -2.854 -42.5 -23.906 1 94.56 98 LEU A C 1
ATOM 783 O O . LEU A 1 98 ? -2.59 -41.281 -23.938 1 94.56 98 LEU A O 1
ATOM 787 N N . ASP A 1 99 ? -3.99 -42.969 -23.594 1 95.62 99 ASP A N 1
ATOM 788 C CA . ASP A 1 99 ? -5.074 -42.094 -23.188 1 95.62 99 ASP A CA 1
ATOM 789 C C . ASP A 1 99 ? -4.73 -41.375 -21.891 1 95.62 99 ASP A C 1
ATOM 791 O O . ASP A 1 99 ? -4.906 -40.156 -21.781 1 95.62 99 ASP A O 1
ATOM 795 N N . GLU A 1 100 ? -4.23 -42.031 -21 1 95.25 100 GLU A N 1
ATOM 796 C CA . GLU A 1 100 ? -3.844 -41.438 -19.719 1 95.25 100 GLU A CA 1
ATOM 797 C C . GLU A 1 100 ? -2.717 -40.438 -19.891 1 95.25 100 GLU A C 1
ATOM 799 O O . GLU A 1 100 ? -2.727 -39.375 -19.266 1 95.25 100 GLU A O 1
ATOM 804 N N . LYS A 1 101 ? -1.822 -40.812 -20.688 1 93.31 101 LYS A N 1
ATOM 805 C CA . LYS A 1 101 ? -0.72 -39.906 -20.984 1 93.31 101 LYS A CA 1
ATOM 806 C C . LYS A 1 101 ? -1.232 -38.625 -21.594 1 93.31 101 LYS A C 1
ATOM 808 O O . LYS A 1 101 ? -0.79 -37.531 -21.219 1 93.31 101 LYS A O 1
ATOM 813 N N . SER A 1 102 ? -2.139 -38.781 -22.484 1 94.44 102 SER A N 1
ATOM 814 C CA . SER A 1 102 ? -2.719 -37.594 -23.125 1 94.44 102 SER A CA 1
ATOM 815 C C . SER A 1 102 ? -3.447 -36.719 -22.109 1 94.44 102 SER A C 1
ATOM 817 O O . SER A 1 102 ? -3.316 -35.5 -22.141 1 94.44 102 SER A O 1
ATOM 819 N N . LYS A 1 103 ? -4.121 -37.281 -21.219 1 94.88 103 LYS A N 1
ATOM 820 C CA . LYS A 1 103 ? -4.828 -36.531 -20.172 1 94.88 103 LYS A CA 1
ATOM 821 C C . LYS A 1 103 ? -3.848 -35.844 -19.25 1 94.88 103 LYS A C 1
ATOM 823 O O . LYS A 1 103 ? -4.062 -34.688 -18.875 1 94.88 103 LYS A O 1
ATOM 828 N N . LEU A 1 104 ? -2.842 -36.5 -18.938 1 94.75 104 LEU A N 1
ATOM 829 C CA . LEU A 1 104 ? -1.836 -35.938 -18.047 1 94.75 104 LEU A CA 1
ATOM 830 C C . LEU A 1 104 ? -1.111 -34.781 -18.719 1 94.75 104 LEU A C 1
ATOM 832 O O . LEU A 1 104 ? -0.812 -33.75 -18.078 1 94.75 104 LEU A O 1
ATOM 836 N N . LYS A 1 105 ? -0.86 -34.969 -19.984 1 94.12 105 LYS A N 1
ATOM 837 C CA . LYS A 1 105 ? -0.233 -33.906 -20.734 1 94.12 105 LYS A CA 1
ATOM 838 C C . LYS A 1 105 ? -1.127 -32.656 -20.781 1 94.12 105 LYS A C 1
ATOM 840 O O . LYS A 1 105 ? -0.649 -31.531 -20.609 1 94.12 105 LYS A O 1
ATOM 845 N N . ASN A 1 106 ? -2.363 -32.875 -20.984 1 94.81 106 ASN A N 1
ATOM 846 C CA . ASN A 1 106 ? -3.32 -31.766 -20.969 1 94.81 106 ASN A CA 1
ATOM 847 C C . ASN A 1 106 ? -3.389 -31.094 -19.594 1 94.81 106 ASN A C 1
ATOM 849 O O . ASN A 1 106 ? -3.459 -29.875 -19.5 1 94.81 106 ASN A O 1
ATOM 853 N N . LYS A 1 107 ? -3.348 -31.922 -18.656 1 94.5 107 LYS A N 1
ATOM 854 C CA . LYS A 1 107 ? -3.387 -31.391 -17.297 1 94.5 107 LYS A CA 1
ATOM 855 C C . LYS A 1 107 ? -2.16 -30.531 -17 1 94.5 107 LYS A C 1
ATOM 857 O O . LYS A 1 107 ? -2.271 -29.484 -16.359 1 94.5 107 LYS A O 1
ATOM 862 N N . VAL A 1 108 ? -1.091 -30.953 -17.406 1 93.88 108 VAL A N 1
ATOM 863 C CA . VAL A 1 108 ? 0.146 -30.203 -17.219 1 93.88 108 VAL A CA 1
ATOM 864 C C . VAL A 1 108 ? 0.032 -28.844 -17.906 1 93.88 108 VAL A C 1
ATOM 866 O O . VAL A 1 108 ? 0.373 -27.812 -17.312 1 93.88 108 VAL A O 1
ATOM 869 N N . THR A 1 109 ? -0.494 -28.859 -19.078 1 93.62 109 THR A N 1
ATOM 870 C CA . THR A 1 109 ? -0.63 -27.625 -19.844 1 93.62 109 THR A CA 1
ATOM 871 C C . THR A 1 109 ? -1.602 -26.672 -19.156 1 93.62 109 THR A C 1
ATOM 873 O O . THR A 1 109 ? -1.319 -25.469 -19.031 1 93.62 109 THR A O 1
ATOM 876 N N . VAL A 1 110 ? -2.645 -27.156 -18.734 1 93.06 110 VAL A N 1
ATOM 877 C CA . VAL A 1 110 ? -3.662 -26.344 -18.062 1 93.06 110 VAL A CA 1
ATOM 878 C C . VAL A 1 110 ? -3.105 -25.781 -16.766 1 93.06 110 VAL A C 1
ATOM 880 O O . VAL A 1 110 ? -3.328 -24.609 -16.453 1 93.06 110 VAL A O 1
ATOM 883 N N . LEU A 1 111 ? -2.416 -26.594 -16.078 1 92.06 111 LEU A N 1
ATOM 884 C CA . LEU A 1 111 ? -1.843 -26.172 -14.805 1 92.06 111 LEU A CA 1
ATOM 885 C C . LEU A 1 111 ? -0.796 -25.094 -15.016 1 92.06 111 LEU A C 1
ATOM 887 O O . LEU A 1 111 ? -0.732 -24.125 -14.25 1 92.06 111 LEU A O 1
ATOM 891 N N . GLU A 1 112 ? -0.053 -25.219 -15.969 1 92.06 112 GLU A N 1
ATOM 892 C CA . GLU A 1 112 ? 0.955 -24.219 -16.266 1 92.06 112 GLU A CA 1
ATOM 893 C C . GLU A 1 112 ? 0.307 -22.891 -16.641 1 92.06 112 GLU A C 1
ATOM 895 O O . GLU A 1 112 ? 0.741 -21.828 -16.188 1 92.06 112 GLU A O 1
ATOM 900 N N . LEU A 1 113 ? -0.704 -22.969 -17.422 1 90.94 113 LEU A N 1
ATOM 901 C CA . LEU A 1 113 ? -1.411 -21.766 -17.844 1 90.94 113 LEU A CA 1
ATOM 902 C C . LEU A 1 113 ? -2.109 -21.094 -16.656 1 90.94 113 LEU A C 1
ATOM 904 O O . LEU A 1 113 ? -2.066 -19.875 -16.5 1 90.94 113 LEU A O 1
ATOM 908 N N . SER A 1 114 ? -2.699 -21.891 -15.938 1 90.5 114 SER A N 1
ATOM 909 C CA . SER A 1 114 ? -3.395 -21.375 -14.758 1 90.5 114 SER A CA 1
ATOM 910 C C . SER A 1 114 ? -2.422 -20.75 -13.766 1 90.5 114 SER A C 1
ATOM 912 O O . SER A 1 114 ? -2.703 -19.688 -13.203 1 90.5 114 SER A O 1
ATOM 914 N N . LYS A 1 115 ? -1.368 -21.438 -13.57 1 89.25 115 LYS A N 1
ATOM 915 C CA . LYS A 1 115 ? -0.322 -20.906 -12.695 1 89.25 115 LYS A CA 1
ATOM 916 C C . LYS A 1 115 ? 0.166 -19.547 -13.188 1 89.25 115 LYS A C 1
ATOM 918 O O . LYS A 1 115 ? 0.206 -18.578 -12.422 1 89.25 115 LYS A O 1
ATOM 923 N N . THR A 1 116 ? 0.421 -19.438 -14.359 1 88.62 116 THR A N 1
ATOM 924 C CA . THR A 1 116 ? 0.936 -18.203 -14.945 1 88.62 116 THR A CA 1
ATOM 925 C C . THR A 1 116 ? -0.098 -17.094 -14.852 1 88.62 116 THR A C 1
ATOM 927 O O . THR A 1 116 ? 0.232 -15.961 -14.477 1 88.62 116 THR A O 1
ATOM 930 N N . LYS A 1 117 ? -1.277 -17.453 -15.164 1 90.12 117 LYS A N 1
ATOM 931 C CA . LYS A 1 117 ? -2.346 -16.453 -15.141 1 90.12 117 LYS A CA 1
ATOM 932 C C . LYS A 1 117 ? -2.572 -15.922 -13.734 1 90.12 117 LYS A C 1
ATOM 934 O O . LYS A 1 117 ? -2.715 -14.711 -13.531 1 90.12 117 LYS A O 1
ATOM 939 N N . GLN A 1 118 ? -2.592 -16.766 -12.805 1 89.19 118 GLN A N 1
ATOM 940 C CA . GLN A 1 118 ? -2.836 -16.375 -11.422 1 89.19 118 GLN A CA 1
ATOM 941 C C . GLN A 1 118 ? -1.68 -15.539 -10.883 1 89.19 118 GLN A C 1
ATOM 943 O O . GLN A 1 118 ? -1.897 -14.539 -10.188 1 89.19 118 GLN A O 1
ATOM 948 N N . ILE A 1 119 ? -0.544 -15.961 -11.195 1 89.56 119 ILE A N 1
ATOM 949 C CA . ILE A 1 119 ? 0.637 -15.227 -10.75 1 89.56 119 ILE A CA 1
ATOM 950 C C . ILE A 1 119 ? 0.653 -13.836 -11.383 1 89.56 119 ILE A C 1
ATOM 952 O O . ILE A 1 119 ? 0.913 -12.844 -10.703 1 89.56 119 ILE A O 1
ATOM 956 N N . GLN A 1 120 ? 0.352 -13.812 -12.602 1 88.19 120 GLN A N 1
ATOM 957 C CA . GLN A 1 120 ? 0.331 -12.539 -13.305 1 88.19 120 GLN A CA 1
ATOM 958 C C . GLN A 1 120 ? -0.741 -11.609 -12.734 1 88.19 120 GLN A C 1
ATOM 960 O O . GLN A 1 120 ? -0.517 -10.406 -12.594 1 88.19 120 GLN A O 1
ATOM 965 N N . ASN A 1 121 ? -1.843 -12.156 -12.453 1 89.12 121 ASN A N 1
ATOM 966 C CA . ASN A 1 121 ? -2.924 -11.359 -11.875 1 89.12 121 ASN A CA 1
ATOM 967 C C . ASN A 1 121 ? -2.535 -10.781 -10.516 1 89.12 121 ASN A C 1
ATOM 969 O O . ASN A 1 121 ? -2.77 -9.609 -10.25 1 89.12 121 ASN A O 1
ATOM 973 N N . LEU A 1 122 ? -1.933 -11.57 -9.719 1 89.94 122 LEU A N 1
ATOM 974 C CA . LEU A 1 122 ? -1.519 -11.133 -8.391 1 89.94 122 LEU A CA 1
ATOM 975 C C . LEU A 1 122 ? -0.402 -10.094 -8.484 1 89.94 122 LEU A C 1
ATOM 977 O O . LEU A 1 122 ? -0.391 -9.117 -7.73 1 89.94 122 LEU A O 1
ATOM 981 N N . GLN A 1 123 ? 0.48 -10.32 -9.414 1 89.25 123 GLN A N 1
ATOM 982 C CA . GLN A 1 123 ? 1.554 -9.352 -9.625 1 89.25 123 GLN A CA 1
ATOM 983 C C . GLN A 1 123 ? 1.007 -8.023 -10.148 1 89.25 123 GLN A C 1
ATOM 985 O O . GLN A 1 123 ? 1.496 -6.957 -9.773 1 89.25 123 GLN A O 1
ATOM 990 N N . ALA A 1 124 ? 0.028 -8.109 -10.969 1 88.88 124 ALA A N 1
ATOM 991 C CA . ALA A 1 124 ? -0.61 -6.902 -11.484 1 88.88 124 ALA A CA 1
ATOM 992 C C . ALA A 1 124 ? -1.241 -6.094 -10.352 1 88.88 124 ALA A C 1
ATOM 994 O O . ALA A 1 124 ? -1.187 -4.859 -10.367 1 88.88 124 ALA A O 1
ATOM 995 N N . ILE A 1 125 ? -1.779 -6.77 -9.414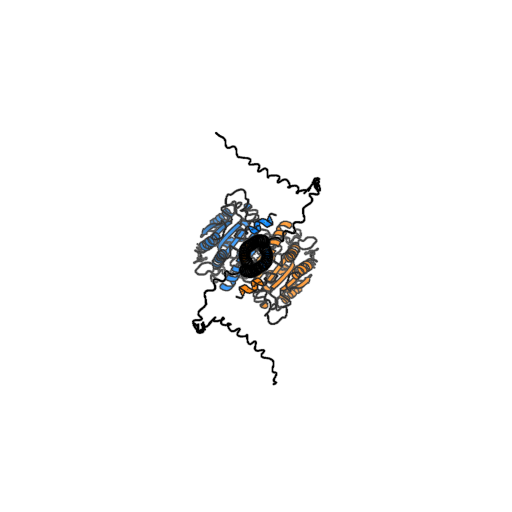 1 90.31 125 ILE A N 1
ATOM 996 C CA . ILE A 1 125 ? -2.385 -6.105 -8.266 1 90.31 125 ILE A CA 1
ATOM 997 C C . ILE A 1 125 ? -1.293 -5.508 -7.379 1 90.31 125 ILE A C 1
ATOM 999 O O . ILE A 1 125 ? -1.377 -4.344 -6.977 1 90.31 125 ILE A O 1
ATOM 1003 N N . LEU A 1 126 ? -0.274 -6.266 -7.129 1 91.19 126 LEU A N 1
ATOM 1004 C CA . LEU A 1 126 ? 0.81 -5.859 -6.238 1 91.19 126 LEU A CA 1
ATOM 1005 C C . LEU A 1 126 ? 1.535 -4.637 -6.789 1 91.19 126 LEU A C 1
ATOM 1007 O O . LEU A 1 126 ? 1.835 -3.701 -6.047 1 91.19 126 LEU A O 1
ATOM 1011 N N . TYR A 1 127 ? 1.726 -4.625 -8.062 1 90.19 127 TYR A N 1
ATOM 1012 C CA . TYR A 1 127 ? 2.535 -3.572 -8.672 1 90.19 127 TYR A CA 1
ATOM 1013 C C . TYR A 1 127 ? 1.662 -2.59 -9.438 1 90.19 127 TYR A C 1
ATOM 1015 O O . TYR A 1 127 ? 2.143 -1.902 -10.344 1 90.19 127 TYR A O 1
ATOM 1023 N N . SER A 1 128 ? 0.375 -2.682 -8.906 1 85.38 128 SER A N 1
ATOM 1024 C CA . SER A 1 128 ? -0.535 -1.727 -9.531 1 85.38 128 SER A CA 1
ATOM 1025 C C . SER A 1 128 ? -0.078 -0.292 -9.297 1 85.38 128 SER A C 1
ATOM 1027 O O . SER A 1 128 ? 0.312 0.064 -8.18 1 85.38 128 SER A O 1
ATOM 1029 N N . SER A 1 129 ? 0.167 0.537 -10.305 1 84.31 129 SER A N 1
ATOM 1030 C CA . SER A 1 129 ? 0.5 1.955 -10.219 1 84.31 129 SER A CA 1
ATOM 1031 C C . SER A 1 129 ? 1.865 2.164 -9.57 1 84.31 129 SER A C 1
ATOM 1033 O O . SER A 1 129 ? 2.033 3.059 -8.742 1 84.31 129 SER A O 1
ATOM 1035 N N . ALA A 1 130 ? 2.799 1.249 -9.781 1 91.31 130 ALA A N 1
ATOM 1036 C CA . ALA A 1 130 ? 4.16 1.399 -9.273 1 91.31 130 ALA A CA 1
ATOM 1037 C C . ALA A 1 130 ? 4.934 2.441 -10.07 1 91.31 130 ALA A C 1
ATOM 1039 O O . ALA A 1 130 ? 4.734 2.58 -11.281 1 91.31 130 ALA A O 1
ATOM 1040 N N . TYR A 1 131 ? 5.781 3.227 -9.359 1 92.94 131 TYR A N 1
ATOM 1041 C CA . TYR A 1 131 ? 6.707 4.102 -10.062 1 92.94 131 TYR A CA 1
ATOM 1042 C C . TYR A 1 131 ? 7.59 3.305 -11.016 1 92.94 131 TYR A C 1
ATOM 1044 O O . TYR A 1 131 ? 8.039 2.209 -10.68 1 92.94 131 TYR A O 1
ATOM 1052 N N . PRO A 1 132 ? 7.781 3.85 -12.195 1 84.38 132 PRO A N 1
ATOM 1053 C CA . PRO A 1 132 ? 8.68 3.156 -13.117 1 84.38 132 PRO A CA 1
ATOM 1054 C C . PRO A 1 132 ? 10.148 3.248 -12.695 1 84.38 132 PRO A C 1
ATOM 1056 O O . PRO A 1 132 ? 10.602 4.305 -12.242 1 84.38 132 PRO A O 1
ATOM 1059 N N . LEU A 1 133 ? 10.836 2.123 -12.609 1 79.31 133 LEU A N 1
ATOM 1060 C CA . LEU A 1 133 ? 12.281 2.094 -12.406 1 79.31 133 LEU A CA 1
ATOM 1061 C C . LEU A 1 133 ? 13.008 1.848 -13.727 1 79.31 133 LEU A C 1
ATOM 1063 O O . LEU A 1 133 ? 12.633 0.959 -14.492 1 79.31 133 LEU A O 1
ATOM 1067 N N . ARG A 1 134 ? 13.195 2.811 -14.727 1 60.06 134 ARG A N 1
ATOM 1068 C CA . ARG A 1 134 ? 13.711 2.801 -16.094 1 60.06 134 ARG A CA 1
ATOM 1069 C C . ARG A 1 134 ? 14.867 1.818 -16.234 1 60.06 134 ARG A C 1
ATOM 1071 O O . ARG A 1 134 ? 15.539 1.785 -17.266 1 60.06 134 ARG A O 1
ATOM 1078 N N . ASP A 1 135 ? 15.219 0.824 -15.672 1 50.19 135 ASP A N 1
ATOM 1079 C CA . ASP A 1 135 ? 16.406 0.252 -16.297 1 50.19 135 ASP A CA 1
ATOM 1080 C C . ASP A 1 135 ? 16.219 0.103 -17.797 1 50.19 135 ASP A C 1
ATOM 1082 O O . ASP A 1 135 ? 17.203 0.054 -18.547 1 50.19 135 ASP A O 1
ATOM 1086 N N . SER A 1 136 ? 14.977 -0.512 -18.328 1 43.62 136 SER A N 1
ATOM 1087 C CA . SER A 1 136 ? 15.18 -1.485 -19.391 1 43.62 136 SER A CA 1
ATOM 1088 C C . SER A 1 136 ? 15.297 -0.8 -20.75 1 43.62 136 SER A C 1
ATOM 1090 O O . SER A 1 136 ? 14.453 -0.999 -21.625 1 43.62 136 SER A O 1
ATOM 1092 N N . SER A 1 137 ? 15.383 0.373 -20.844 1 38.5 137 SER A N 1
ATOM 1093 C CA . SER A 1 137 ? 15.695 0.518 -22.266 1 38.5 137 SER A CA 1
ATOM 1094 C C . SER A 1 137 ? 16.719 -0.516 -22.719 1 38.5 137 SER A C 1
ATOM 1096 O O . SER A 1 137 ? 17.766 -0.679 -22.078 1 38.5 137 SER A O 1
ATOM 1098 N N . PRO A 1 138 ? 16.266 -1.54 -23.391 1 40.31 138 PRO A N 1
ATOM 1099 C CA . PRO A 1 138 ? 17.234 -2.447 -24 1 40.31 138 PRO A CA 1
ATOM 1100 C C . PRO A 1 138 ? 18.5 -1.731 -24.469 1 40.31 138 PRO A C 1
ATOM 1102 O O . PRO A 1 138 ? 19.5 -2.379 -24.766 1 40.31 138 PRO A O 1
ATOM 1105 N N . MET A 1 139 ? 18.391 -0.562 -25.125 1 36.78 139 MET A N 1
ATOM 1106 C CA . MET A 1 139 ? 19.578 -0.119 -25.875 1 36.78 139 MET A CA 1
ATOM 1107 C C . MET A 1 139 ? 20.766 0.07 -24.938 1 36.78 139 MET A C 1
ATOM 1109 O O . MET A 1 139 ? 21.906 -0.077 -25.359 1 36.78 139 MET A O 1
ATOM 1113 N N . ILE A 1 140 ? 20.875 1.248 -24.266 1 37.5 140 ILE A N 1
ATOM 1114 C CA . ILE A 1 140 ? 22.172 1.546 -23.688 1 37.5 140 ILE A CA 1
ATOM 1115 C C . ILE A 1 140 ? 22.406 0.669 -22.453 1 37.5 140 ILE A C 1
ATOM 1117 O O . ILE A 1 140 ? 21.594 0.659 -21.531 1 37.5 140 ILE A O 1
ATOM 1121 N N . SER A 1 141 ? 23 -0.484 -22.578 1 38.81 141 SER A N 1
ATOM 1122 C CA . SER A 1 141 ? 23.734 -1.391 -21.703 1 38.81 141 SER A CA 1
ATOM 1123 C C . SER A 1 141 ? 24.234 -0.668 -20.453 1 38.81 141 SER A C 1
ATOM 1125 O O . SER A 1 141 ? 24.984 -1.237 -19.656 1 38.81 141 SER A O 1
ATOM 1127 N N . LEU A 1 142 ? 24.359 0.675 -20.453 1 41.12 142 LEU A N 1
ATOM 1128 C CA . LEU A 1 142 ? 25.125 1.08 -19.281 1 41.12 142 LEU A CA 1
ATOM 1129 C C . LEU A 1 142 ? 24.312 0.892 -18.016 1 41.12 142 LEU A C 1
ATOM 1131 O O . LEU A 1 142 ? 23.156 1.323 -17.938 1 41.12 142 LEU A O 1
ATOM 1135 N N . PRO A 1 143 ? 24.453 -0.16 -17.266 1 46.5 143 PRO A N 1
ATOM 1136 C CA . PRO A 1 143 ? 23.891 -0.366 -15.922 1 46.5 143 PRO A CA 1
ATOM 1137 C C . PRO A 1 143 ? 23.562 0.945 -15.211 1 46.5 143 PRO A C 1
ATOM 1139 O O . PRO A 1 143 ? 24.422 1.823 -15.102 1 46.5 143 PRO A O 1
ATOM 1142 N N . CYS A 1 144 ? 22.547 1.592 -15.617 1 52.38 144 CYS A N 1
ATOM 1143 C CA . CYS A 1 144 ? 22.266 2.742 -14.766 1 52.38 144 CYS A CA 1
ATOM 1144 C C . CYS A 1 144 ? 22.703 2.473 -13.328 1 52.38 144 CYS A C 1
ATOM 1146 O O . CYS A 1 144 ? 22.203 1.543 -12.695 1 52.38 144 CYS A O 1
ATOM 1148 N N . LYS A 1 145 ? 23.953 2.832 -12.938 1 61.78 145 LYS A N 1
ATOM 1149 C CA . LYS A 1 145 ? 24.688 2.562 -11.703 1 61.78 145 LYS A CA 1
ATOM 1150 C C . LYS A 1 145 ? 23.891 3.014 -10.484 1 61.78 145 LYS A C 1
ATOM 1152 O O . LYS A 1 145 ? 23.891 2.342 -9.445 1 61.78 145 LYS A O 1
ATOM 1157 N N . THR A 1 146 ? 23.016 4.23 -10.633 1 79.31 146 THR A N 1
ATOM 1158 C CA . THR A 1 146 ? 22.391 4.742 -9.414 1 79.31 146 THR A CA 1
ATOM 1159 C C . THR A 1 146 ? 20.891 4.918 -9.609 1 79.31 146 THR A C 1
ATOM 1161 O O . THR A 1 146 ? 20.453 5.652 -10.5 1 79.31 146 THR A O 1
ATOM 1164 N N . HIS A 1 147 ? 20.109 4.152 -8.93 1 88.5 147 HIS A N 1
ATOM 1165 C CA . HIS A 1 147 ? 18.641 4.215 -8.984 1 88.5 147 HIS A CA 1
ATOM 1166 C C . HIS A 1 147 ? 18.109 5.285 -8.047 1 88.5 147 HIS A C 1
ATOM 1168 O O . HIS A 1 147 ? 17.062 5.879 -8.312 1 88.5 147 HIS A O 1
ATOM 1174 N N . GLY A 1 148 ? 18.766 5.469 -6.984 1 94 148 GLY A N 1
ATOM 1175 C CA . GLY A 1 148 ? 18.266 6.426 -6.012 1 94 148 GLY A CA 1
ATOM 1176 C C . GLY A 1 148 ? 19.375 7.086 -5.207 1 94 148 GLY A C 1
ATOM 1177 O O . GLY A 1 148 ? 20.5 6.59 -5.16 1 94 148 GLY A O 1
ATOM 1178 N N . ARG A 1 149 ? 19.078 8.219 -4.711 1 95.69 149 ARG A N 1
ATOM 1179 C CA . ARG A 1 149 ? 19.984 8.977 -3.855 1 95.69 149 ARG A CA 1
ATOM 1180 C C . ARG A 1 149 ? 19.391 9.188 -2.471 1 95.69 149 ARG A C 1
ATOM 1182 O O . ARG A 1 149 ? 18.203 9.477 -2.344 1 95.69 149 ARG A O 1
ATOM 1189 N N . VAL A 1 150 ? 20.266 8.945 -1.44 1 97.94 150 VAL A N 1
ATOM 1190 C CA . VAL A 1 150 ? 19.844 9.109 -0.051 1 97.94 150 VAL A CA 1
ATOM 1191 C C . VAL A 1 150 ? 20.766 10.117 0.646 1 97.94 150 VAL A C 1
ATOM 1193 O O . VAL A 1 150 ? 21.984 9.953 0.653 1 97.94 150 VAL A O 1
ATOM 1196 N N . LEU A 1 151 ? 20.156 11.18 1.138 1 98.62 151 LEU A N 1
ATOM 1197 C CA . LEU A 1 151 ? 20.844 12.164 1.96 1 98.62 151 LEU A CA 1
ATOM 1198 C C . LEU A 1 151 ? 20.5 11.984 3.434 1 98.62 151 LEU A C 1
ATOM 1200 O O . LEU A 1 151 ? 19.328 12.008 3.803 1 98.62 151 LEU A O 1
ATOM 1204 N N . ILE A 1 152 ? 21.516 11.75 4.293 1 98.44 152 ILE A N 1
ATOM 1205 C CA . ILE A 1 152 ? 21.297 11.57 5.723 1 98.44 152 ILE A CA 1
ATOM 1206 C C . ILE A 1 152 ? 22 12.688 6.496 1 98.44 152 ILE A C 1
ATOM 1208 O O . ILE A 1 152 ? 23.203 12.914 6.32 1 98.44 152 ILE A O 1
ATOM 1212 N N . ILE A 1 153 ? 21.25 13.43 7.262 1 97.88 153 ILE A N 1
ATOM 1213 C CA . ILE A 1 153 ? 21.781 14.438 8.156 1 97.88 153 ILE A CA 1
ATOM 1214 C C . ILE A 1 153 ? 21.5 14.055 9.609 1 97.88 153 ILE A C 1
ATOM 1216 O O . ILE A 1 153 ? 20.344 13.891 10 1 97.88 153 ILE A O 1
ATOM 1220 N N . ASN A 1 154 ? 22.547 13.867 10.391 1 96.38 154 ASN A N 1
ATOM 1221 C CA . ASN A 1 154 ? 22.422 13.484 11.789 1 96.38 154 ASN A CA 1
ATOM 1222 C C . ASN A 1 154 ? 23.172 14.453 12.703 1 96.38 154 ASN A C 1
ATOM 1224 O O . ASN A 1 154 ? 24.406 14.555 12.641 1 96.38 154 ASN A O 1
ATOM 1228 N N . ASN A 1 155 ? 22.422 15.188 13.523 1 94.25 155 ASN A N 1
ATOM 1229 C CA . ASN A 1 155 ? 23.016 16.062 14.531 1 94.25 155 ASN A CA 1
ATOM 1230 C C . ASN A 1 155 ? 22.906 15.461 15.93 1 94.25 155 ASN A C 1
ATOM 1232 O O . ASN A 1 155 ? 21.797 15.242 16.422 1 94.25 155 ASN A O 1
ATOM 1236 N N . THR A 1 156 ? 24.047 15.195 16.578 1 92.06 156 THR A N 1
ATOM 1237 C CA . THR A 1 156 ? 24.047 14.609 17.922 1 92.06 156 THR A CA 1
ATOM 1238 C C . THR A 1 156 ? 24.688 15.562 18.922 1 92.06 156 THR A C 1
ATOM 1240 O O . THR A 1 156 ? 24.422 15.477 20.125 1 92.06 156 THR A O 1
ATOM 1243 N N . LEU A 1 157 ? 25.547 16.422 18.391 1 93.25 157 LEU A N 1
ATOM 1244 C CA . LEU A 1 157 ? 26.234 17.375 19.25 1 93.25 157 LEU A CA 1
ATOM 1245 C C . LEU A 1 157 ? 25.734 18.797 19 1 93.25 157 LEU A C 1
ATOM 1247 O O . LEU A 1 157 ? 25.609 19.219 17.844 1 93.25 157 LEU A O 1
ATOM 1251 N N . PHE A 1 158 ? 25.453 19.484 20.094 1 92.5 158 PHE A N 1
ATOM 1252 C CA . PHE A 1 158 ? 24.922 20.828 19.969 1 92.5 158 PHE A CA 1
ATOM 1253 C C . PHE A 1 158 ? 25.781 21.828 20.75 1 92.5 158 PHE A C 1
ATOM 1255 O O . PHE A 1 158 ? 26.328 21.484 21.797 1 92.5 158 PHE A O 1
ATOM 1262 N N . THR A 1 159 ? 25.906 22.969 20.188 1 92.06 159 THR A N 1
ATOM 1263 C CA . THR A 1 159 ? 26.781 23.969 20.781 1 92.06 159 THR A CA 1
ATOM 1264 C C . THR A 1 159 ? 26 24.891 21.703 1 92.06 159 THR A C 1
ATOM 1266 O O . THR A 1 159 ? 26.594 25.766 22.359 1 92.06 159 THR A O 1
ATOM 1269 N N . THR A 1 160 ? 24.766 24.719 21.688 1 87 160 THR A N 1
ATOM 1270 C CA . THR A 1 160 ? 23.938 25.516 22.594 1 87 160 THR A CA 1
ATOM 1271 C C . THR A 1 160 ? 23.672 24.75 23.875 1 87 160 THR A C 1
ATOM 1273 O O . THR A 1 160 ? 23.297 23.562 23.844 1 87 160 THR A O 1
ATOM 1276 N N . PRO A 1 161 ? 23.875 25.359 25.016 1 80.88 161 PRO A N 1
ATOM 1277 C CA . PRO A 1 161 ? 23.703 24.672 26.297 1 80.88 161 PRO A CA 1
ATOM 1278 C C . PRO A 1 161 ? 22.281 24.156 26.5 1 80.88 161 PRO A C 1
ATOM 1280 O O . PRO A 1 161 ? 22.062 23.219 27.266 1 80.88 161 PRO A O 1
ATOM 1283 N N . GLU A 1 162 ? 21.328 24.781 25.828 1 78.75 162 GLU A N 1
ATOM 1284 C CA . GLU A 1 162 ? 19.938 24.406 26.016 1 78.75 162 GLU A CA 1
ATOM 1285 C C . GLU A 1 162 ? 19.625 23.062 25.359 1 78.75 162 GLU A C 1
ATOM 1287 O O . GLU A 1 162 ? 18.625 22.422 25.703 1 78.75 162 GLU A O 1
ATOM 1292 N N . MET A 1 163 ? 20.484 22.734 24.484 1 82.75 163 MET A N 1
ATOM 1293 C CA . MET A 1 163 ? 20.219 21.5 23.75 1 82.75 163 MET A CA 1
ATOM 1294 C C . MET A 1 163 ? 21.188 20.391 24.156 1 82.75 163 MET A C 1
ATOM 1296 O O . MET A 1 163 ? 22.406 20.547 24.016 1 82.75 163 MET A O 1
ATOM 1300 N N . LYS A 1 164 ? 20.641 19.328 24.656 1 81.75 164 LYS A N 1
ATOM 1301 C CA . LYS A 1 164 ? 21.438 18.203 25.109 1 81.75 164 LYS A CA 1
ATOM 1302 C C . LYS A 1 164 ? 21.938 17.359 23.938 1 81.75 164 LYS A C 1
ATOM 1304 O O . LYS A 1 164 ? 21.344 17.359 22.875 1 81.75 164 LYS A O 1
ATOM 1309 N N . GLU A 1 165 ? 22.984 16.719 24.266 1 87.12 165 GLU A N 1
ATOM 1310 C CA . GLU A 1 165 ? 23.516 15.789 23.266 1 87.12 165 GLU A CA 1
ATOM 1311 C C . GLU A 1 165 ? 22.562 14.617 23.047 1 87.12 165 GLU A C 1
ATOM 1313 O O . GLU A 1 165 ? 21.891 14.172 23.984 1 87.12 165 GLU A O 1
ATOM 1318 N N . ARG A 1 166 ? 22.438 14.141 21.828 1 85.94 166 ARG A N 1
ATOM 1319 C CA . ARG A 1 166 ? 21.656 12.953 21.516 1 85.94 166 ARG A CA 1
ATOM 1320 C C . ARG A 1 166 ? 22.516 11.695 21.578 1 85.94 166 ARG A C 1
ATOM 1322 O O . ARG A 1 166 ? 22.797 11.07 20.562 1 85.94 166 ARG A O 1
ATOM 1329 N N . THR A 1 167 ? 22.766 11.398 22.812 1 82.5 167 THR A N 1
ATOM 1330 C CA . THR A 1 167 ? 23.641 10.266 23.094 1 82.5 167 THR A CA 1
ATOM 1331 C C . THR A 1 167 ? 23.031 8.977 22.562 1 82.5 167 THR A C 1
ATOM 1333 O O . THR A 1 167 ? 21.828 8.734 22.719 1 82.5 167 THR A O 1
ATOM 1336 N N . GLY A 1 168 ? 23.828 8.156 21.859 1 82.56 168 GLY A N 1
ATOM 1337 C CA . GLY A 1 168 ? 23.344 6.883 21.328 1 82.56 168 GLY A CA 1
ATOM 1338 C C . GLY A 1 168 ? 22.922 6.969 19.875 1 82.56 168 GLY A C 1
ATOM 1339 O O . GLY A 1 168 ? 22.781 5.945 19.203 1 82.56 168 GLY A O 1
ATOM 1340 N N . ALA A 1 169 ? 22.75 8.164 19.406 1 87.5 169 ALA A N 1
ATOM 1341 C CA . ALA A 1 169 ? 22.234 8.359 18.062 1 87.5 169 ALA A CA 1
ATOM 1342 C C . ALA A 1 169 ? 23.375 8.461 17.047 1 87.5 169 ALA A C 1
ATOM 1344 O O . ALA A 1 169 ? 23.141 8.695 15.859 1 87.5 169 ALA A O 1
ATOM 1345 N N . GLU A 1 170 ? 24.547 8.273 17.484 1 89.88 170 GLU A N 1
ATOM 1346 C CA . GLU A 1 170 ? 25.719 8.375 16.609 1 89.88 170 GLU A CA 1
ATOM 1347 C C . GLU A 1 170 ? 25.703 7.273 15.555 1 89.88 170 GLU A C 1
ATOM 1349 O O . GLU A 1 170 ? 26.219 7.469 14.445 1 89.88 170 GLU A O 1
ATOM 1354 N N . GLY A 1 171 ? 25.094 6.172 15.883 1 92.38 171 GLY A N 1
ATOM 1355 C CA . GLY A 1 171 ? 25.062 5.027 14.984 1 92.38 171 GLY A CA 1
ATOM 1356 C C . GLY A 1 171 ? 23.891 5.047 14.023 1 92.38 171 GLY A C 1
ATOM 1357 O O . GLY A 1 171 ? 23.828 4.223 13.109 1 92.38 171 GLY A O 1
ATOM 1358 N N . ASP A 1 172 ? 23.016 6 14.148 1 93.44 172 ASP A N 1
ATOM 1359 C CA . ASP A 1 172 ? 21.781 6.035 13.375 1 93.44 172 ASP A CA 1
ATOM 1360 C C . ASP A 1 172 ? 22.078 6.148 11.875 1 93.44 172 ASP A C 1
ATOM 1362 O O . ASP A 1 172 ? 21.5 5.422 11.07 1 93.44 172 ASP A O 1
ATOM 1366 N N . PRO A 1 173 ? 23 7.047 11.508 1 96.38 173 PRO A N 1
ATOM 1367 C CA . PRO A 1 173 ? 23.281 7.164 10.078 1 96.38 173 PRO A CA 1
ATOM 1368 C C . PRO A 1 173 ? 23.797 5.863 9.469 1 96.38 173 PRO A C 1
ATOM 1370 O O . PRO A 1 173 ? 23.438 5.516 8.344 1 96.38 173 PRO A O 1
ATOM 1373 N N . GLU A 1 174 ? 24.609 5.191 10.148 1 96.38 174 GLU A N 1
ATOM 1374 C CA . GLU A 1 174 ? 25.156 3.932 9.648 1 96.38 174 GLU A CA 1
ATOM 1375 C C . GLU A 1 174 ? 24.062 2.881 9.5 1 96.38 174 GLU A C 1
ATOM 1377 O O . GLU A 1 174 ? 24.047 2.123 8.523 1 96.38 174 GLU A O 1
ATOM 1382 N N . LYS A 1 175 ? 23.203 2.816 10.453 1 96.25 175 LYS A N 1
ATOM 1383 C CA . LYS A 1 175 ? 22.078 1.884 10.383 1 96.25 175 LYS A CA 1
ATOM 1384 C C . LYS A 1 175 ? 21.234 2.135 9.141 1 96.25 175 LYS A C 1
ATOM 1386 O O . LYS A 1 175 ? 20.891 1.199 8.414 1 96.25 175 LYS A O 1
ATOM 1391 N N . LEU A 1 176 ? 20.953 3.391 8.93 1 97.62 176 LEU A N 1
ATOM 1392 C CA . LEU A 1 176 ? 20.141 3.754 7.77 1 97.62 176 LEU A CA 1
ATOM 1393 C C . LEU A 1 176 ? 20.906 3.494 6.473 1 97.62 176 LEU A C 1
ATOM 1395 O O . LEU A 1 176 ? 20.328 2.986 5.504 1 97.62 176 LEU A O 1
ATOM 1399 N N . SER A 1 177 ? 22.172 3.852 6.496 1 97.94 177 SER A N 1
ATOM 1400 C CA . SER A 1 177 ? 23 3.621 5.316 1 97.94 177 SER A CA 1
ATOM 1401 C C . SER A 1 177 ? 23.031 2.143 4.941 1 97.94 177 SER A C 1
ATOM 1403 O O . SER A 1 177 ? 22.812 1.786 3.781 1 97.94 177 SER A O 1
ATOM 1405 N N . GLU A 1 178 ? 23.172 1.335 5.879 1 97.75 178 GLU A N 1
ATOM 1406 C CA . GLU A 1 178 ? 23.203 -0.105 5.645 1 97.75 178 GLU A CA 1
ATOM 1407 C C . GLU A 1 178 ? 21.859 -0.614 5.133 1 97.75 178 GLU A C 1
ATOM 1409 O O . GLU A 1 178 ? 21.812 -1.472 4.246 1 97.75 178 GLU A O 1
ATOM 1414 N N . ALA A 1 179 ? 20.828 -0.112 5.711 1 98.12 179 ALA A N 1
ATOM 1415 C CA . ALA A 1 179 ? 19.484 -0.533 5.312 1 98.12 179 ALA A CA 1
ATOM 1416 C C . ALA A 1 179 ? 19.219 -0.193 3.85 1 98.12 179 ALA A C 1
ATOM 1418 O O . ALA A 1 179 ? 18.797 -1.052 3.074 1 98.12 179 ALA A O 1
ATOM 1419 N N . PHE A 1 180 ? 19.531 1.01 3.43 1 97.75 180 PHE A N 1
ATOM 1420 C CA . PHE A 1 180 ? 19.281 1.426 2.057 1 97.75 180 PHE A CA 1
ATOM 1421 C C . PHE A 1 180 ? 20.203 0.695 1.089 1 97.75 180 PHE A C 1
ATOM 1423 O O . PHE A 1 180 ? 19.797 0.35 -0.023 1 97.75 180 PHE A O 1
ATOM 1430 N N . GLN A 1 181 ? 21.391 0.43 1.507 1 96.19 181 GLN A N 1
ATOM 1431 C CA . GLN A 1 181 ? 22.375 -0.24 0.65 1 96.19 181 GLN A CA 1
ATOM 1432 C C . GLN A 1 181 ? 22.047 -1.725 0.509 1 96.19 181 GLN A C 1
ATOM 1434 O O . GLN A 1 181 ? 22.516 -2.381 -0.424 1 96.19 181 GLN A O 1
ATOM 1439 N N . SER A 1 182 ? 21.281 -2.23 1.435 1 96.25 182 SER A N 1
ATOM 1440 C CA . SER A 1 182 ? 20.906 -3.639 1.382 1 96.25 182 SER A CA 1
ATOM 1441 C C . SER A 1 182 ? 19.812 -3.881 0.351 1 96.25 182 SER A C 1
ATOM 1443 O O . SER A 1 182 ? 19.531 -5.027 -0.008 1 96.25 182 SER A O 1
ATOM 1445 N N . LEU A 1 183 ? 19.203 -2.855 -0.113 1 95.12 183 LEU A N 1
ATOM 1446 C CA . LEU A 1 183 ? 18.125 -2.969 -1.093 1 95.12 183 LEU A CA 1
ATOM 1447 C C . LEU A 1 183 ? 18.672 -3.355 -2.461 1 95.12 183 LEU A C 1
ATOM 1449 O O . LEU A 1 183 ? 19.828 -3.076 -2.77 1 95.12 183 LEU A O 1
ATOM 1453 N N . PRO A 1 184 ? 17.906 -4.055 -3.299 1 92 184 PRO A N 1
ATOM 1454 C CA . PRO A 1 184 ? 18.391 -4.555 -4.586 1 92 184 PRO A CA 1
ATOM 1455 C C . PRO A 1 184 ? 18.391 -3.484 -5.672 1 92 184 PRO A C 1
ATOM 1457 O O . PRO A 1 184 ? 17.938 -3.736 -6.793 1 92 184 PRO A O 1
ATOM 1460 N N . LEU A 1 185 ? 18.75 -2.314 -5.344 1 91.69 185 LEU A N 1
ATOM 1461 C CA . LEU A 1 185 ? 18.891 -1.189 -6.258 1 91.69 185 LEU A CA 1
ATOM 1462 C C . LEU A 1 185 ? 20.203 -0.449 -6.008 1 91.69 185 LEU A C 1
ATOM 1464 O O . LEU A 1 185 ? 20.797 -0.577 -4.934 1 91.69 185 LEU A O 1
ATOM 1468 N N . GLY A 1 186 ? 20.688 0.166 -7.074 1 92.19 186 GLY A N 1
ATOM 1469 C CA . GLY A 1 186 ? 21.828 1.05 -6.883 1 92.19 186 GLY A CA 1
ATOM 1470 C C . GLY A 1 186 ? 21.469 2.34 -6.172 1 92.19 186 GLY A C 1
ATOM 1471 O O . GLY A 1 186 ? 20.875 3.242 -6.77 1 92.19 186 GLY A O 1
ATOM 1472 N N . ILE A 1 187 ? 21.891 2.436 -4.871 1 94.75 187 ILE A N 1
ATOM 1473 C CA . ILE A 1 187 ? 21.531 3.602 -4.066 1 94.75 187 ILE A CA 1
ATOM 1474 C C . ILE A 1 187 ? 22.797 4.281 -3.561 1 94.75 187 ILE A C 1
ATOM 1476 O O . ILE A 1 187 ? 23.672 3.631 -2.979 1 94.75 187 ILE A O 1
ATOM 1480 N N . GLU A 1 188 ? 22.953 5.504 -3.885 1 95.56 188 GLU A N 1
ATOM 1481 C CA . GLU A 1 188 ? 24.047 6.316 -3.352 1 95.56 188 GLU A CA 1
ATOM 1482 C C . GLU A 1 188 ? 23.625 7.012 -2.057 1 95.56 188 GLU A C 1
ATOM 1484 O O . GLU A 1 188 ? 22.641 7.734 -2.025 1 95.56 188 GLU A O 1
ATOM 1489 N N . VAL A 1 189 ? 24.438 6.738 -1.019 1 97.38 189 VAL A N 1
ATOM 1490 C CA . VAL A 1 189 ? 24.125 7.316 0.281 1 97.38 189 VAL A CA 1
ATOM 1491 C C . VAL A 1 189 ? 25.172 8.352 0.666 1 97.38 189 VAL A C 1
ATOM 1493 O O . VAL A 1 189 ? 26.375 8.062 0.62 1 97.38 189 VAL A O 1
ATOM 1496 N N . LYS A 1 190 ? 24.734 9.555 0.946 1 97.56 190 LYS A N 1
ATOM 1497 C CA . LYS A 1 190 ? 25.594 10.617 1.467 1 97.56 190 LYS A CA 1
ATOM 1498 C C . LYS A 1 190 ? 25.188 11 2.889 1 97.56 190 LYS A C 1
ATOM 1500 O O . LYS A 1 190 ? 24.031 11.32 3.145 1 97.56 190 LYS A O 1
ATOM 1505 N N . THR A 1 191 ? 26.156 10.977 3.789 1 97.94 191 THR A N 1
ATOM 1506 C CA . THR A 1 191 ? 25.875 11.242 5.195 1 97.94 191 THR A CA 1
ATOM 1507 C C . THR A 1 191 ? 26.609 12.484 5.676 1 97.94 191 THR A C 1
ATOM 1509 O O . THR A 1 191 ? 27.766 12.711 5.316 1 97.94 191 THR A O 1
ATOM 1512 N N . HIS A 1 192 ? 25.938 13.32 6.395 1 98 192 HIS A N 1
ATOM 1513 C CA . HIS A 1 192 ? 26.484 14.484 7.07 1 98 192 HIS A CA 1
ATOM 1514 C C . HIS A 1 192 ? 26.172 14.469 8.562 1 98 192 HIS A C 1
ATOM 1516 O O . HIS A 1 192 ? 25.078 14.078 8.961 1 98 192 HIS A O 1
ATOM 1522 N N . GLN A 1 193 ? 27.141 14.859 9.383 1 96.75 193 GLN A N 1
ATOM 1523 C CA . GLN A 1 193 ? 26.969 14.828 10.828 1 96.75 193 GLN A CA 1
ATOM 1524 C C . GLN A 1 193 ? 27.266 16.188 11.453 1 96.75 193 GLN A C 1
ATOM 1526 O O . GLN A 1 193 ? 28.203 16.875 11.039 1 96.75 193 GLN A O 1
ATOM 1531 N N . ASN A 1 194 ? 26.438 16.562 12.352 1 96.88 194 ASN A N 1
ATOM 1532 C CA . ASN A 1 194 ? 26.656 17.719 13.211 1 96.88 194 ASN A CA 1
ATOM 1533 C C . ASN A 1 194 ? 26.906 18.984 12.398 1 96.88 194 ASN A C 1
ATOM 1535 O O . ASN A 1 194 ? 27.969 19.609 12.508 1 96.88 194 ASN A O 1
ATOM 1539 N N . LEU A 1 195 ? 25.844 19.312 11.695 1 97.62 195 LEU A N 1
ATOM 1540 C CA . LEU A 1 195 ? 25.891 20.5 10.844 1 97.62 195 LEU A CA 1
ATOM 1541 C C . LEU A 1 195 ? 25.297 21.703 11.555 1 97.62 195 LEU A C 1
ATOM 1543 O O . LEU A 1 195 ? 24.234 21.594 12.172 1 97.62 195 LEU A O 1
ATOM 1547 N N . ASP A 1 196 ? 26.016 22.828 11.516 1 96.69 196 ASP A N 1
ATOM 1548 C CA . ASP A 1 196 ? 25.375 24.062 11.93 1 96.69 196 ASP A CA 1
ATOM 1549 C C . ASP A 1 196 ? 24.391 24.562 10.859 1 96.69 196 ASP A C 1
ATOM 1551 O O . ASP A 1 196 ? 24.266 23.953 9.797 1 96.69 196 ASP A O 1
ATOM 1555 N N . LEU A 1 197 ? 23.625 25.547 11.125 1 96.44 197 LEU A N 1
ATOM 1556 C CA . LEU A 1 197 ? 22.516 25.938 10.266 1 96.44 197 LEU A CA 1
ATOM 1557 C C . LEU A 1 197 ? 23.016 26.328 8.875 1 96.44 197 LEU A C 1
ATOM 1559 O O . LEU A 1 197 ? 22.531 25.812 7.867 1 96.44 197 LEU A O 1
ATOM 1563 N N . PRO A 1 198 ? 24.062 27.25 8.727 1 97.19 198 PRO A N 1
ATOM 1564 C CA . PRO A 1 198 ? 24.531 27.594 7.383 1 97.19 198 PRO A CA 1
ATOM 1565 C C . PRO A 1 198 ? 25.016 26.391 6.59 1 97.19 198 PRO A C 1
ATOM 1567 O O . PRO A 1 198 ? 24.703 26.266 5.398 1 97.19 198 PRO A O 1
ATOM 1570 N N . THR A 1 199 ? 25.719 25.5 7.219 1 98.06 199 THR A N 1
ATOM 1571 C CA . THR A 1 199 ? 26.219 24.312 6.535 1 98.06 199 THR A CA 1
ATOM 1572 C C . THR A 1 199 ? 25.078 23.391 6.152 1 98.06 199 THR A C 1
ATOM 1574 O O . THR A 1 199 ? 25.078 22.812 5.059 1 98.06 199 THR A O 1
ATOM 1577 N N . MET A 1 200 ? 24.141 23.203 7.051 1 97.81 200 MET A N 1
ATOM 1578 C CA . MET A 1 200 ? 22.984 22.359 6.777 1 97.81 200 MET A CA 1
ATOM 1579 C C . MET A 1 200 ? 22.219 22.859 5.566 1 97.81 200 MET A C 1
ATOM 1581 O O . MET A 1 200 ? 21.859 22.094 4.68 1 97.81 200 MET A O 1
ATOM 1585 N N . LEU A 1 201 ? 21.953 24.156 5.562 1 97.5 201 LEU A N 1
ATOM 1586 C CA . LEU A 1 201 ? 21.234 24.766 4.449 1 97.5 201 LEU A CA 1
ATOM 1587 C C . LEU A 1 201 ? 22.016 24.609 3.146 1 97.5 201 LEU A C 1
ATOM 1589 O O . LEU A 1 201 ? 21.422 24.328 2.096 1 97.5 201 LEU A O 1
ATOM 1593 N N . THR A 1 202 ? 23.312 24.75 3.229 1 98.06 202 THR A N 1
ATOM 1594 C CA . THR A 1 202 ? 24.156 24.578 2.051 1 98.06 202 THR A CA 1
ATOM 1595 C C . THR A 1 202 ? 24.078 23.156 1.525 1 98.06 202 THR A C 1
ATOM 1597 O O . THR A 1 202 ? 23.938 22.938 0.321 1 98.06 202 THR A O 1
ATOM 1600 N N . VAL A 1 203 ? 24.156 22.219 2.412 1 98.25 203 VAL A N 1
ATOM 1601 C CA . VAL A 1 203 ? 24.094 20.797 2.041 1 98.25 203 VAL A CA 1
ATOM 1602 C C . VAL A 1 203 ? 22.766 20.516 1.349 1 98.25 203 VAL A C 1
ATOM 1604 O O . VAL A 1 203 ? 22.734 19.859 0.297 1 98.25 203 VAL A O 1
ATOM 1607 N N . LEU A 1 204 ? 21.688 20.984 1.908 1 97.94 204 LEU A N 1
ATOM 1608 C CA . LEU A 1 204 ? 20.359 20.766 1.354 1 97.94 204 LEU A CA 1
ATOM 1609 C C . LEU A 1 204 ? 20.219 21.453 0.002 1 97.94 204 LEU A C 1
ATOM 1611 O O . LEU A 1 204 ? 19.703 20.859 -0.95 1 97.94 204 LEU A O 1
ATOM 1615 N N . GLN A 1 205 ? 20.688 22.672 -0.078 1 97.56 205 GLN A N 1
ATOM 1616 C CA . GLN A 1 205 ? 20.609 23.438 -1.323 1 97.56 205 GLN A CA 1
ATOM 1617 C C . GLN A 1 205 ? 21.438 22.781 -2.42 1 97.56 205 GLN A C 1
ATOM 1619 O O . GLN A 1 205 ? 21.016 22.719 -3.576 1 97.56 205 GLN A O 1
ATOM 1624 N N . ASP A 1 206 ? 22.625 22.375 -2.029 1 97.69 206 ASP A N 1
ATOM 1625 C CA . ASP A 1 206 ? 23.484 21.688 -2.99 1 97.69 206 ASP A CA 1
ATOM 1626 C C . ASP A 1 206 ? 22.812 20.438 -3.545 1 97.69 206 ASP A C 1
ATOM 1628 O O . ASP A 1 206 ? 22.859 20.188 -4.75 1 97.69 206 ASP A O 1
ATOM 1632 N N . GLU A 1 207 ? 22.234 19.703 -2.67 1 97.62 207 GLU A N 1
ATOM 1633 C CA . GLU A 1 207 ? 21.562 18.484 -3.107 1 97.62 207 GLU A CA 1
ATOM 1634 C C . GLU A 1 207 ? 20.375 18.812 -4.016 1 97.62 207 GLU A C 1
ATOM 1636 O O . GLU A 1 207 ? 20.156 18.141 -5.027 1 97.62 207 GLU A O 1
ATOM 1641 N N . ALA A 1 208 ? 19.578 19.828 -3.678 1 96.94 208 ALA A N 1
ATOM 1642 C CA . ALA A 1 208 ? 18.406 20.219 -4.457 1 96.94 208 ALA A CA 1
ATOM 1643 C C . ALA A 1 208 ? 18.828 20.734 -5.84 1 96.94 208 ALA A C 1
ATOM 1645 O O . ALA A 1 208 ? 18.062 20.609 -6.801 1 96.94 208 ALA A O 1
ATOM 1646 N N . SER A 1 209 ? 20 21.297 -5.93 1 96.12 209 SER A N 1
ATOM 1647 C CA . SER A 1 209 ? 20.484 21.891 -7.176 1 96.12 209 SER A CA 1
ATOM 1648 C C . SER A 1 209 ? 21.172 20.844 -8.055 1 96.12 209 SER A C 1
ATOM 1650 O O . SER A 1 209 ? 21.469 21.125 -9.219 1 96.12 209 SER A O 1
ATOM 1652 N N . ARG A 1 210 ? 21.375 19.719 -7.504 1 94.94 210 ARG A N 1
ATOM 1653 C CA . ARG A 1 210 ? 22 18.641 -8.258 1 94.94 210 ARG A CA 1
ATOM 1654 C C . ARG A 1 210 ? 21.078 18.109 -9.344 1 94.94 210 ARG A C 1
ATOM 1656 O O . ARG A 1 210 ? 19.844 18.203 -9.219 1 94.94 210 ARG A O 1
ATOM 1663 N N . ASP A 1 211 ? 21.703 17.578 -10.398 1 94.38 211 ASP A N 1
ATOM 1664 C CA . ASP A 1 211 ? 20.906 16.922 -11.438 1 94.38 211 ASP A CA 1
ATOM 1665 C C . ASP A 1 211 ? 20.531 15.508 -11.016 1 94.38 211 ASP A C 1
ATOM 1667 O O . ASP A 1 211 ? 21.391 14.633 -10.891 1 94.38 211 ASP A O 1
ATOM 1671 N N . HIS A 1 212 ? 19.266 15.32 -10.844 1 94.19 212 HIS A N 1
ATOM 1672 C CA . HIS A 1 212 ? 18.75 14.023 -10.422 1 94.19 212 HIS A CA 1
ATOM 1673 C C . HIS A 1 212 ? 18.156 13.258 -11.602 1 94.19 212 HIS A C 1
ATOM 1675 O O . HIS A 1 212 ? 17.391 12.312 -11.406 1 94.19 212 HIS A O 1
ATOM 1681 N N . SER A 1 213 ? 18.438 13.57 -12.82 1 90.38 213 SER A N 1
ATOM 1682 C CA . SER A 1 213 ? 17.828 13.008 -14.016 1 90.38 213 SER A CA 1
ATOM 1683 C C . SER A 1 213 ? 18.109 11.516 -14.125 1 90.38 213 SER A C 1
ATOM 1685 O O . SER A 1 213 ? 17.297 10.766 -14.688 1 90.38 213 SER A O 1
ATOM 1687 N N . ARG A 1 214 ? 19.234 11.102 -13.555 1 87.19 214 ARG A N 1
ATOM 1688 C CA . ARG A 1 214 ? 19.625 9.703 -13.688 1 87.19 214 ARG A CA 1
ATOM 1689 C C . ARG A 1 214 ? 19.094 8.875 -12.531 1 87.19 214 ARG A C 1
ATOM 1691 O O . ARG A 1 214 ? 19.25 7.648 -12.516 1 87.19 214 ARG A O 1
ATOM 1698 N N . GLU A 1 215 ? 18.547 9.5 -11.594 1 91.44 215 GLU A N 1
ATOM 1699 C CA . GLU A 1 215 ? 17.969 8.805 -10.445 1 91.44 215 GLU A CA 1
ATOM 1700 C C . GLU A 1 215 ? 16.453 8.695 -10.57 1 91.44 215 GLU A C 1
ATOM 1702 O O . GLU A 1 215 ? 15.828 9.461 -11.305 1 91.44 215 GLU A O 1
ATOM 1707 N N . HIS A 1 216 ? 15.906 7.684 -9.898 1 92.88 216 HIS A N 1
ATOM 1708 C CA . HIS A 1 216 ? 14.469 7.441 -9.984 1 92.88 216 HIS A CA 1
ATOM 1709 C C . HIS A 1 216 ? 13.75 7.918 -8.727 1 92.88 216 HIS A C 1
ATOM 1711 O O . HIS A 1 216 ? 12.531 8.07 -8.727 1 92.88 216 HIS A O 1
ATOM 1717 N N . PHE A 1 217 ? 14.453 8.062 -7.66 1 96.12 217 PHE A N 1
ATOM 1718 C CA . PHE A 1 217 ? 13.859 8.555 -6.426 1 96.12 217 PHE A CA 1
ATOM 1719 C C . PHE A 1 217 ? 14.906 9.242 -5.559 1 96.12 217 PHE A C 1
ATOM 1721 O O . PHE A 1 217 ? 16.109 9.078 -5.777 1 96.12 217 PHE A O 1
ATOM 1728 N N . PHE A 1 218 ? 14.469 10.086 -4.699 1 97.38 218 PHE A N 1
ATOM 1729 C CA . PHE A 1 218 ? 15.297 10.805 -3.736 1 97.38 218 PHE A CA 1
ATOM 1730 C C . PHE A 1 218 ? 14.789 10.594 -2.316 1 97.38 218 PHE A C 1
ATOM 1732 O O . PHE A 1 218 ? 13.578 10.617 -2.072 1 97.38 218 PHE A O 1
ATOM 1739 N N . VAL A 1 219 ? 15.727 10.273 -1.358 1 98.31 219 VAL A N 1
ATOM 1740 C CA . VAL A 1 219 ? 15.398 10.102 0.053 1 98.31 219 VAL A CA 1
ATOM 1741 C C . VAL A 1 219 ? 16.219 11.07 0.896 1 98.31 219 VAL A C 1
ATOM 1743 O O . VAL A 1 219 ? 17.422 11.234 0.673 1 98.31 219 VAL A O 1
ATOM 1746 N N . CYS A 1 220 ? 15.57 11.734 1.796 1 98.31 220 CYS A N 1
ATOM 1747 C CA . CYS A 1 220 ? 16.234 12.602 2.752 1 98.31 220 CYS A CA 1
ATOM 1748 C C . CYS A 1 220 ? 15.867 12.234 4.184 1 98.31 220 CYS A C 1
ATOM 1750 O O . CYS A 1 220 ? 14.695 12.273 4.555 1 98.31 220 CYS A O 1
ATOM 1752 N N . CYS A 1 221 ? 16.859 11.852 4.973 1 97.5 221 CYS A N 1
ATOM 1753 C CA . CYS A 1 221 ? 16.688 11.539 6.387 1 97.5 221 CYS A CA 1
ATOM 1754 C C . CYS A 1 221 ? 17.359 12.586 7.266 1 97.5 221 CYS A C 1
ATOM 1756 O O . CYS A 1 221 ? 18.547 12.867 7.102 1 97.5 221 CYS A O 1
ATOM 1758 N N . ILE A 1 222 ? 16.594 13.141 8.156 1 96.12 222 ILE A N 1
ATOM 1759 C CA . ILE A 1 222 ? 17.156 14.125 9.078 1 96.12 222 ILE A CA 1
ATOM 1760 C C . ILE A 1 222 ? 16.844 13.727 10.516 1 96.12 222 ILE A C 1
ATOM 1762 O O . ILE A 1 222 ? 15.672 13.578 10.883 1 96.12 222 ILE A O 1
ATOM 1766 N N . MET A 1 223 ? 17.875 13.539 11.273 1 92.5 223 MET A N 1
ATOM 1767 C CA . MET A 1 223 ? 17.75 13.242 12.695 1 92.5 223 MET A CA 1
ATOM 1768 C C . MET A 1 223 ? 18.391 14.336 13.539 1 92.5 223 MET A C 1
ATOM 1770 O O . MET A 1 223 ? 19.594 14.602 13.406 1 92.5 223 MET A O 1
ATOM 1774 N N . SER A 1 224 ? 17.672 15 14.32 1 91.5 224 SER A N 1
ATOM 1775 C CA . SER A 1 224 ? 18.125 16.094 15.172 1 91.5 224 SER A CA 1
ATOM 1776 C C . SER A 1 224 ? 17.109 16.422 16.25 1 91.5 224 SER A C 1
ATOM 1778 O O . SER A 1 224 ? 16.219 15.617 16.547 1 91.5 224 SER A O 1
ATOM 1780 N N . HIS A 1 225 ? 17.344 17.469 16.984 1 85.56 225 HIS A N 1
ATOM 1781 C CA . HIS A 1 225 ? 16.297 18.078 17.797 1 85.56 225 HIS A CA 1
ATOM 1782 C C . HIS A 1 225 ? 15.359 18.922 16.953 1 85.56 225 HIS A C 1
ATOM 1784 O O . HIS A 1 225 ? 15.695 19.266 15.812 1 85.56 225 HIS A O 1
ATOM 1790 N N . GLY A 1 226 ? 14.211 19.047 17.422 1 81.19 226 GLY A N 1
ATOM 1791 C CA . GLY A 1 226 ? 13.242 19.844 16.688 1 81.19 226 GLY A CA 1
ATOM 1792 C C . GLY A 1 226 ? 12.203 20.484 17.578 1 81.19 226 GLY A C 1
ATOM 1793 O O . GLY A 1 226 ? 12.055 20.125 18.75 1 81.19 226 GLY A O 1
ATOM 1794 N N . THR A 1 227 ? 11.688 21.625 17.062 1 69 227 THR A N 1
ATOM 1795 C CA . THR A 1 227 ? 10.586 22.297 17.734 1 69 227 THR A CA 1
ATOM 1796 C C . THR A 1 227 ? 9.555 22.797 16.734 1 69 227 THR A C 1
ATOM 1798 O O . THR A 1 227 ? 9.914 23.406 15.719 1 69 227 THR A O 1
ATOM 1801 N N . GLN A 1 228 ? 8.219 22.516 16.984 1 65.81 228 GLN A N 1
ATOM 1802 C CA . GLN A 1 228 ? 7.09 23.109 16.281 1 65.81 228 GLN A CA 1
ATOM 1803 C C . GLN A 1 228 ? 7.293 23.078 14.766 1 65.81 228 GLN A C 1
ATOM 1805 O O . GLN A 1 228 ? 7.184 24.109 14.094 1 65.81 228 GLN A O 1
ATOM 1810 N N . GLY A 1 229 ? 7.676 21.922 14.141 1 73.38 229 GLY A N 1
ATOM 1811 C CA . GLY A 1 229 ? 7.766 21.812 12.695 1 73.38 229 GLY A CA 1
ATOM 1812 C C . GLY A 1 229 ? 9.125 22.203 12.156 1 73.38 229 GLY A C 1
ATOM 1813 O O . GLY A 1 229 ? 9.289 22.406 10.945 1 73.38 229 GLY A O 1
ATOM 1814 N N . LYS A 1 230 ? 10.062 22.438 13.062 1 82.5 230 LYS A N 1
ATOM 1815 C CA . LYS A 1 230 ? 11.422 22.797 12.664 1 82.5 230 LYS A CA 1
ATOM 1816 C C . LYS A 1 230 ? 12.414 21.719 13.078 1 82.5 230 LYS A C 1
ATOM 1818 O O . LYS A 1 230 ? 12.195 21 14.055 1 82.5 230 LYS A O 1
ATOM 1823 N N . VAL A 1 231 ? 13.43 21.625 12.281 1 89.12 231 VAL A N 1
ATOM 1824 C CA . VAL A 1 231 ? 14.578 20.797 12.648 1 89.12 231 VAL A CA 1
ATOM 1825 C C . VAL A 1 231 ? 15.734 21.703 13.078 1 89.12 231 VAL A C 1
ATOM 1827 O O . VAL A 1 231 ? 16.016 22.703 12.43 1 89.12 231 VAL A O 1
ATOM 1830 N N . CYS A 1 232 ? 16.344 21.344 14.172 1 91 232 CYS A N 1
ATOM 1831 C CA . CYS A 1 232 ? 17.391 22.203 14.742 1 91 232 CYS A CA 1
ATOM 1832 C C . CYS A 1 232 ? 18.766 21.797 14.227 1 91 232 CYS A C 1
ATOM 1834 O O . CYS A 1 232 ? 19.078 20.609 14.117 1 91 232 CYS A O 1
ATOM 1836 N N . ALA A 1 233 ? 19.531 22.812 13.938 1 94.88 233 ALA A N 1
ATOM 1837 C CA . ALA A 1 233 ? 20.953 22.609 13.672 1 94.88 233 ALA A CA 1
ATOM 1838 C C . ALA A 1 233 ? 21.766 22.594 14.969 1 94.88 233 ALA A C 1
ATOM 1840 O O . ALA A 1 233 ? 21.203 22.797 16.047 1 94.88 233 ALA A O 1
ATOM 1841 N N . THR A 1 234 ? 23.047 22.344 14.898 1 95 234 THR A N 1
ATOM 1842 C CA . THR A 1 234 ? 23.859 22.156 16.094 1 95 234 THR A CA 1
ATOM 1843 C C . THR A 1 234 ? 24 23.469 16.859 1 95 234 THR A C 1
ATOM 1845 O O . THR A 1 234 ? 24.219 23.469 18.078 1 95 234 THR A O 1
ATOM 1848 N N . ASN A 1 235 ? 23.906 24.578 16.203 1 94.38 235 ASN A N 1
ATOM 1849 C CA . ASN A 1 235 ? 24.062 25.875 16.859 1 94.38 235 ASN A CA 1
ATOM 1850 C C . ASN A 1 235 ? 22.734 26.344 17.453 1 94.38 235 ASN A C 1
ATOM 1852 O O . ASN A 1 235 ? 22.625 27.5 17.875 1 94.38 235 ASN A O 1
ATOM 1856 N N . GLY A 1 236 ? 21.703 25.531 17.328 1 88.38 236 GLY A N 1
ATOM 1857 C CA . GLY A 1 236 ? 20.453 25.812 18.016 1 88.38 236 GLY A CA 1
ATOM 1858 C C . GLY A 1 236 ? 19.422 26.469 17.141 1 88.38 236 GLY A C 1
ATOM 1859 O O . GLY A 1 236 ? 18.234 26.531 17.5 1 88.38 236 GLY A O 1
ATOM 1860 N N . PHE A 1 237 ? 19.859 26.906 15.977 1 90.88 237 PHE A N 1
ATOM 1861 C CA . PHE A 1 237 ? 18.906 27.516 15.055 1 90.88 237 PHE A CA 1
ATOM 1862 C C . PHE A 1 237 ? 18.109 26.453 14.312 1 90.88 237 PHE A C 1
ATOM 1864 O O . PHE A 1 237 ? 18.641 25.359 14.031 1 90.88 237 PHE A O 1
ATOM 1871 N N . GLY A 1 238 ? 16.828 26.781 14.031 1 89.12 238 GLY A N 1
ATOM 1872 C CA . GLY A 1 238 ? 15.945 25.828 13.391 1 89.12 238 GLY A CA 1
ATOM 1873 C C . GLY A 1 238 ? 15.664 26.156 11.938 1 89.12 238 GLY A C 1
ATOM 1874 O O . GLY A 1 238 ? 15.734 27.312 11.531 1 89.12 238 GLY A O 1
ATOM 1875 N N . VAL A 1 239 ? 15.438 25.125 11.164 1 90.25 239 VAL A N 1
ATOM 1876 C CA . VAL A 1 239 ? 14.953 25.25 9.797 1 90.25 239 VAL A CA 1
ATOM 1877 C C . VAL A 1 239 ? 13.562 24.609 9.688 1 90.25 239 VAL A C 1
ATOM 1879 O O . VAL A 1 239 ? 13.336 23.516 10.195 1 90.25 239 VAL A O 1
ATOM 1882 N N . ASP A 1 240 ? 12.664 25.344 9.055 1 85.69 240 ASP A N 1
ATOM 1883 C CA . ASP A 1 240 ? 11.32 24.812 8.859 1 85.69 240 ASP A CA 1
ATOM 1884 C C . ASP A 1 240 ? 11.336 23.594 7.938 1 85.69 240 ASP A C 1
ATOM 1886 O O . ASP A 1 240 ? 11.953 23.641 6.871 1 85.69 240 ASP A O 1
ATOM 1890 N N . ILE A 1 241 ? 10.641 22.578 8.367 1 87.25 241 ILE A N 1
ATOM 1891 C CA . ILE A 1 241 ? 10.539 21.375 7.559 1 87.25 241 ILE A CA 1
ATOM 1892 C C . ILE A 1 241 ? 9.977 21.719 6.18 1 87.25 241 ILE A C 1
ATOM 1894 O O . ILE A 1 241 ? 10.438 21.188 5.164 1 87.25 241 ILE A O 1
ATOM 1898 N N . LEU A 1 242 ? 9.078 22.641 6.109 1 83.56 242 LEU A N 1
ATOM 1899 C CA . LEU A 1 242 ? 8.477 23.062 4.844 1 83.56 242 LEU A CA 1
ATOM 1900 C C . LEU A 1 242 ? 9.531 23.672 3.92 1 83.56 242 LEU A C 1
ATOM 1902 O O . LEU A 1 242 ? 9.492 23.453 2.707 1 83.56 242 LEU A O 1
ATOM 1906 N N . ASP A 1 243 ? 10.352 24.453 4.527 1 88.06 243 ASP A N 1
ATOM 1907 C CA . ASP A 1 243 ? 11.422 25.047 3.734 1 88.06 243 ASP A CA 1
ATOM 1908 C C . ASP A 1 243 ? 12.336 23.984 3.145 1 88.06 243 ASP A C 1
ATOM 1910 O O . ASP A 1 243 ? 12.797 24.109 2.008 1 88.06 243 ASP A O 1
ATOM 1914 N N . ILE A 1 244 ? 12.523 22.984 3.922 1 93.06 244 ILE A N 1
ATOM 1915 C CA . ILE A 1 244 ? 13.352 21.875 3.445 1 93.06 244 ILE A CA 1
ATOM 1916 C C . ILE A 1 244 ? 12.656 21.172 2.279 1 93.06 244 ILE A C 1
ATOM 1918 O O . ILE A 1 244 ? 13.258 20.969 1.224 1 93.06 244 ILE A O 1
ATOM 1922 N N . LEU A 1 245 ? 11.391 20.844 2.449 1 91.62 245 LEU A N 1
ATOM 1923 C CA . LEU A 1 245 ? 10.625 20.156 1.412 1 91.62 245 LEU A CA 1
ATOM 1924 C C . LEU A 1 245 ? 10.562 21 0.14 1 91.62 245 LEU A C 1
ATOM 1926 O O . LEU A 1 245 ? 10.703 20.469 -0.965 1 91.62 245 LEU A O 1
ATOM 1930 N N . SER A 1 246 ? 10.438 22.281 0.329 1 89.88 246 SER A N 1
ATOM 1931 C CA . SER A 1 246 ? 10.227 23.203 -0.793 1 89.88 246 SER A CA 1
ATOM 1932 C C . SER A 1 246 ? 11.461 23.281 -1.683 1 89.88 246 SER A C 1
ATOM 1934 O O . SER A 1 246 ? 11.367 23.625 -2.857 1 89.88 246 SER A O 1
ATOM 1936 N N . LEU A 1 247 ? 12.609 22.938 -1.186 1 94.88 247 LEU A N 1
ATOM 1937 C CA . LEU A 1 247 ? 13.836 22.938 -1.981 1 94.88 247 LEU A CA 1
ATOM 1938 C C . LEU A 1 247 ? 13.758 21.891 -3.092 1 94.88 247 LEU A C 1
ATOM 1940 O O . LEU A 1 247 ? 14.445 22.016 -4.109 1 94.88 247 LEU A O 1
ATOM 1944 N N . PHE A 1 248 ? 12.875 20.938 -2.936 1 95.06 248 PHE A N 1
ATOM 1945 C CA . PHE A 1 248 ? 12.891 19.797 -3.844 1 95.06 248 PHE A CA 1
ATOM 1946 C C . PHE A 1 248 ? 11.602 19.719 -4.652 1 95.06 248 PHE A C 1
ATOM 1948 O O . PHE A 1 248 ? 11.281 18.688 -5.234 1 95.06 248 PHE A O 1
ATOM 1955 N N . ASN A 1 249 ? 10.852 20.781 -4.645 1 89.44 249 ASN A N 1
ATOM 1956 C CA . ASN A 1 249 ? 9.641 20.781 -5.469 1 89.44 249 ASN A CA 1
ATOM 1957 C C . ASN A 1 249 ? 9.977 20.938 -6.949 1 89.44 249 ASN A C 1
ATOM 1959 O O . ASN A 1 249 ? 11.141 21.109 -7.312 1 89.44 249 ASN A O 1
ATOM 1963 N N . GLY A 1 250 ? 9.031 20.844 -7.867 1 86.19 250 GLY A N 1
ATOM 1964 C CA . GLY A 1 250 ? 9.227 20.828 -9.305 1 86.19 250 GLY A CA 1
ATOM 1965 C C . GLY A 1 250 ? 9.852 22.109 -9.836 1 86.19 250 GLY A C 1
ATOM 1966 O O . GLY A 1 250 ? 10.617 22.078 -10.805 1 86.19 250 GLY A O 1
ATOM 1967 N N . LYS A 1 251 ? 9.617 23.203 -9.172 1 86.81 251 LYS A N 1
ATOM 1968 C CA . LYS A 1 251 ? 10.156 24.484 -9.609 1 86.81 251 LYS A CA 1
ATOM 1969 C C . LYS A 1 251 ? 11.625 24.625 -9.234 1 86.81 251 LYS A C 1
ATOM 1971 O O . LYS A 1 251 ? 12.438 25.078 -10.047 1 86.81 251 LYS A O 1
ATOM 1976 N N . ARG A 1 252 ? 11.969 24.219 -8.094 1 92.38 252 ARG A N 1
ATOM 1977 C CA . ARG A 1 252 ? 13.32 24.406 -7.582 1 92.38 252 ARG A CA 1
ATOM 1978 C C . ARG A 1 252 ? 14.219 23.234 -7.922 1 92.38 252 ARG A C 1
ATOM 1980 O O . ARG A 1 252 ? 15.438 23.359 -7.984 1 92.38 252 ARG A O 1
ATOM 1987 N N . CYS A 1 253 ? 13.641 22.062 -8.102 1 94.94 253 CYS A N 1
ATOM 1988 C CA . CYS A 1 253 ? 14.375 20.859 -8.477 1 94.94 253 CYS A CA 1
ATOM 1989 C C . CYS A 1 253 ? 13.656 20.125 -9.602 1 94.94 253 CYS A C 1
ATOM 1991 O O . CYS A 1 253 ? 13.133 19.031 -9.398 1 94.94 253 CYS A O 1
ATOM 1993 N N . PRO A 1 254 ? 13.719 20.625 -10.805 1 93.88 254 PRO A N 1
ATOM 1994 C CA . PRO A 1 254 ? 12.961 20.078 -11.93 1 93.88 254 PRO A CA 1
ATOM 1995 C C . PRO A 1 254 ? 13.352 18.641 -12.273 1 93.88 254 PRO A C 1
ATOM 1997 O O . PRO A 1 254 ? 12.523 17.875 -12.781 1 93.88 254 PRO A O 1
ATOM 2000 N N . SER A 1 255 ? 14.602 18.328 -12.008 1 95 255 SER A N 1
ATOM 2001 C CA . SER A 1 255 ? 15.07 17 -12.367 1 95 255 SER A CA 1
ATOM 2002 C C . SER A 1 255 ? 14.422 15.922 -11.508 1 95 255 SER A C 1
ATOM 2004 O O . SER A 1 255 ? 14.5 14.734 -11.82 1 95 255 SER A O 1
ATOM 2006 N N . LEU A 1 256 ? 13.711 16.312 -10.438 1 94.44 256 LEU A N 1
ATOM 2007 C CA . LEU A 1 256 ? 13 15.359 -9.586 1 94.44 256 LEU A CA 1
ATOM 2008 C C . LEU A 1 256 ? 11.5 15.383 -9.875 1 94.44 256 LEU A C 1
ATOM 2010 O O . LEU A 1 256 ? 10.734 14.672 -9.227 1 94.44 256 LEU A O 1
ATOM 2014 N N . MET A 1 257 ? 11.125 16.172 -10.859 1 91.06 257 MET A N 1
ATOM 2015 C CA . MET A 1 257 ? 9.711 16.219 -11.219 1 91.06 257 MET A CA 1
ATOM 2016 C C . MET A 1 257 ? 9.211 14.836 -11.641 1 91.06 257 MET A C 1
ATOM 2018 O O . MET A 1 257 ? 9.852 14.156 -12.438 1 91.06 257 MET A O 1
ATOM 2022 N N . GLY A 1 258 ? 8.102 14.43 -11.062 1 90.5 258 GLY A N 1
ATOM 2023 C CA . GLY A 1 258 ? 7.496 13.148 -11.398 1 90.5 258 GLY A CA 1
ATOM 2024 C C . GLY A 1 258 ? 8.141 11.977 -10.672 1 90.5 258 GLY A C 1
ATOM 2025 O O . GLY A 1 258 ? 7.746 10.828 -10.867 1 90.5 258 GLY A O 1
ATOM 2026 N N . LYS A 1 259 ? 9.117 12.32 -9.859 1 93.81 259 LYS A N 1
ATOM 2027 C CA . LYS A 1 259 ? 9.82 11.289 -9.102 1 93.81 259 LYS A CA 1
ATOM 2028 C C . LYS A 1 259 ? 9.508 11.383 -7.613 1 93.81 259 LYS A C 1
ATOM 2030 O O . LYS A 1 259 ? 9.312 12.477 -7.082 1 93.81 259 LYS A O 1
ATOM 2035 N N . PRO A 1 260 ? 9.414 10.211 -6.965 1 96.31 260 PRO A N 1
ATOM 2036 C CA . PRO A 1 260 ? 9.102 10.25 -5.535 1 96.31 260 PRO A CA 1
ATOM 2037 C C . PRO A 1 260 ? 10.227 10.859 -4.699 1 96.31 260 PRO A C 1
ATOM 2039 O O . PRO A 1 260 ? 11.398 10.523 -4.895 1 96.31 260 PRO A O 1
ATOM 2042 N N . LYS A 1 261 ? 9.867 11.781 -3.914 1 96.81 261 LYS A N 1
ATOM 2043 C CA . LYS A 1 261 ? 10.727 12.398 -2.91 1 96.81 261 LYS A CA 1
ATOM 2044 C C . LYS A 1 261 ? 10.305 12.008 -1.5 1 96.81 261 LYS A C 1
ATOM 2046 O O . LYS A 1 261 ? 9.242 12.422 -1.024 1 96.81 261 LYS A O 1
ATOM 2051 N N . LEU A 1 262 ? 11.125 11.25 -0.793 1 97.69 262 LEU A N 1
ATOM 2052 C CA . LEU A 1 262 ? 10.789 10.664 0.5 1 97.69 262 LEU A CA 1
ATOM 2053 C C . LEU A 1 262 ? 11.57 11.336 1.621 1 97.69 262 LEU A C 1
ATOM 2055 O O . LEU A 1 262 ? 12.805 11.383 1.58 1 97.69 262 LEU A O 1
ATOM 2059 N N . PHE A 1 263 ? 10.836 11.852 2.584 1 95.94 263 PHE A N 1
ATOM 2060 C CA . PHE A 1 263 ? 11.469 12.516 3.717 1 95.94 263 PHE A CA 1
ATOM 2061 C C . PHE A 1 263 ? 11.148 11.781 5.02 1 95.94 263 PHE A C 1
ATOM 2063 O O . PHE A 1 263 ? 9.977 11.539 5.328 1 95.94 263 PHE A O 1
ATOM 2070 N N . PHE A 1 264 ? 12.164 11.391 5.742 1 95.5 264 PHE A N 1
ATOM 2071 C CA . PHE A 1 264 ? 12.055 10.805 7.074 1 95.5 264 PHE A CA 1
ATOM 2072 C C . PHE A 1 264 ? 12.695 11.711 8.117 1 95.5 264 PHE A C 1
ATOM 2074 O O . PHE A 1 264 ? 13.922 11.867 8.148 1 95.5 264 PHE A O 1
ATOM 2081 N N . ILE A 1 265 ? 11.891 12.273 8.953 1 91.19 265 ILE A N 1
ATOM 2082 C CA . ILE A 1 265 ? 12.398 13.273 9.883 1 91.19 265 ILE A CA 1
ATOM 2083 C C . ILE A 1 265 ? 12.156 12.805 11.32 1 91.19 265 ILE A C 1
ATOM 2085 O O . ILE A 1 265 ? 11.023 12.492 11.695 1 91.19 265 ILE A O 1
ATOM 2089 N N . GLN A 1 266 ? 13.234 12.68 12 1 86.44 266 GLN A N 1
ATOM 2090 C CA . GLN A 1 266 ? 13.203 12.422 13.43 1 86.44 266 GLN A CA 1
ATOM 2091 C C . GLN A 1 266 ? 13.719 13.625 14.219 1 86.44 266 GLN A C 1
ATOM 2093 O O . GLN A 1 266 ? 14.93 13.836 14.305 1 86.44 266 GLN A O 1
ATOM 2098 N N . ALA A 1 267 ? 12.828 14.523 14.562 1 78.38 267 ALA A N 1
ATOM 2099 C CA . ALA A 1 267 ? 13.211 15.703 15.336 1 78.38 267 ALA A CA 1
ATOM 2100 C C . ALA A 1 267 ? 12.422 15.789 16.641 1 78.38 267 ALA A C 1
ATOM 2102 O O . ALA A 1 267 ? 11.188 15.672 16.641 1 78.38 267 ALA A O 1
ATOM 2103 N N . CYS A 1 268 ? 13.109 15.5 17.797 1 61.16 268 CYS A N 1
ATOM 2104 C CA . CYS A 1 268 ? 12.523 15.328 19.125 1 61.16 268 CYS A CA 1
ATOM 2105 C C . CYS A 1 268 ? 12.523 16.641 19.906 1 61.16 268 CYS A C 1
ATOM 2107 O O . CYS A 1 268 ? 13.422 17.469 19.734 1 61.16 268 CYS A O 1
ATOM 2109 N N . GLN A 1 269 ? 11.266 17.219 20.266 1 53.5 269 GLN A N 1
ATOM 2110 C CA . GLN A 1 269 ? 11.32 18.281 21.25 1 53.5 269 GLN A CA 1
ATOM 2111 C C . GLN A 1 269 ? 12.023 17.812 22.531 1 53.5 269 GLN A C 1
ATOM 2113 O O . GLN A 1 269 ? 11.977 16.625 22.875 1 53.5 269 GLN A O 1
ATOM 2118 N N . GLY A 1 270 ? 13.125 18.359 22.953 1 46.69 270 GLY A N 1
ATOM 2119 C CA . GLY A 1 270 ? 13.852 18.078 24.188 1 46.69 270 GLY A CA 1
ATOM 2120 C C . GLY A 1 270 ? 12.969 17.516 25.281 1 46.69 270 GLY A C 1
ATOM 2121 O O . GLY A 1 270 ? 11.758 17.391 25.109 1 46.69 270 GLY A O 1
ATOM 2122 N N . ASP A 1 271 ? 13.633 17.188 26.438 1 41.31 271 ASP A N 1
ATOM 2123 C CA . ASP A 1 271 ? 13.195 16.656 27.719 1 41.31 271 ASP A CA 1
ATOM 2124 C C . ASP A 1 271 ? 11.953 17.375 28.219 1 41.31 271 ASP A C 1
ATOM 2126 O O . ASP A 1 271 ? 11.852 18.609 28.109 1 41.31 271 ASP A O 1
ATOM 2130 N N . LYS A 1 272 ? 10.844 16.797 28.469 1 41.34 272 LYS A N 1
ATOM 2131 C CA . LYS A 1 272 ? 9.805 17.422 29.281 1 41.34 272 LYS A CA 1
ATOM 2132 C C . LYS A 1 272 ? 10.391 18.469 30.219 1 41.34 272 LYS A C 1
ATOM 2134 O O . LYS A 1 272 ? 9.688 19.375 30.656 1 41.34 272 LYS A O 1
ATOM 2139 N N . ASP A 1 273 ? 11.602 18.234 30.953 1 36.28 273 ASP A N 1
ATOM 2140 C CA . ASP A 1 273 ? 12.109 19.094 32.031 1 36.28 273 ASP A CA 1
ATOM 2141 C C . ASP A 1 273 ? 12.789 20.344 31.469 1 36.28 273 ASP A C 1
ATOM 2143 O O . ASP A 1 273 ? 13.367 21.125 32.219 1 36.28 273 ASP A O 1
ATOM 2147 N N . GLN A 1 274 ? 13.312 20.469 30.516 1 32.84 274 GLN A N 1
ATOM 2148 C CA . GLN A 1 274 ? 13.797 21.812 30.219 1 32.84 274 GLN A CA 1
ATOM 2149 C C . GLN A 1 274 ? 12.648 22.734 29.812 1 32.84 274 GLN A C 1
ATOM 2151 O O . GLN A 1 274 ? 11.883 22.422 28.891 1 32.84 274 GLN A O 1
ATOM 2156 N N . PRO A 1 275 ? 12.336 23.703 30.766 1 29.75 275 PRO A N 1
ATOM 2157 C CA . PRO A 1 275 ? 11.375 24.781 30.531 1 29.75 275 PRO A CA 1
ATOM 2158 C C . PRO A 1 275 ? 11.547 25.422 29.156 1 29.75 275 PRO A C 1
ATOM 2160 O O . PRO A 1 275 ? 12.586 26.016 28.859 1 29.75 275 PRO A O 1
ATOM 2163 N N . THR A 1 276 ? 11.891 25.016 28.125 1 31.69 276 THR A N 1
ATOM 2164 C CA . THR A 1 276 ? 11.969 26.156 27.203 1 31.69 276 THR A CA 1
ATOM 2165 C C . THR A 1 276 ? 11.094 27.297 27.688 1 31.69 276 THR A C 1
ATOM 2167 O O . THR A 1 276 ? 10.148 27.094 28.453 1 31.69 276 THR A O 1
ATOM 2170 N N . GLU A 1 277 ? 11.422 28.656 27.297 1 27.88 277 GLU A N 1
ATOM 2171 C CA . GLU A 1 277 ? 10.609 29.812 27.672 1 27.88 277 GLU A CA 1
ATOM 2172 C C . GLU A 1 277 ? 9.156 29.406 27.938 1 27.88 277 GLU A C 1
ATOM 2174 O O . GLU A 1 277 ? 8.656 28.453 27.328 1 27.88 277 GLU A O 1
ATOM 2179 N N . ARG A 1 278 ? 8.711 29.859 29.125 1 26.75 278 ARG A N 1
ATOM 2180 C CA . ARG A 1 278 ? 7.34 30.141 29.547 1 26.75 278 ARG A CA 1
ATOM 2181 C C . ARG A 1 278 ? 6.453 30.438 28.344 1 26.75 278 ARG A C 1
ATOM 2183 O O . ARG A 1 278 ? 6.32 31.594 27.938 1 26.75 278 ARG A O 1
ATOM 2190 N N . ALA A 1 279 ? 6.727 29.969 27.25 1 27.67 279 ALA A N 1
ATOM 2191 C CA . ALA A 1 279 ? 5.562 30.453 26.516 1 27.67 279 ALA A CA 1
ATOM 2192 C C . ALA A 1 279 ? 4.293 30.328 27.344 1 27.67 279 ALA A C 1
ATOM 2194 O O . ALA A 1 279 ? 3.949 29.219 27.797 1 27.67 279 ALA A O 1
ATOM 2195 N N . GLY A 1 280 ? 4.008 31.266 28.328 1 24.42 280 GLY A N 1
ATOM 2196 C CA . GLY A 1 280 ? 2.766 31.562 29.031 1 24.42 280 GLY A CA 1
ATOM 2197 C C . GLY A 1 280 ? 1.573 30.812 28.469 1 24.42 280 GLY A C 1
ATOM 2198 O O . GLY A 1 280 ? 1.708 30.047 27.516 1 24.42 280 GLY A O 1
ATOM 2199 N N . ALA A 1 281 ? 0.484 31.594 28.562 1 23.97 281 ALA A N 1
ATOM 2200 C CA . ALA A 1 281 ? -0.912 31.422 28.172 1 23.97 281 ALA A CA 1
ATOM 2201 C C . ALA A 1 281 ? -1.017 30.734 26.797 1 23.97 281 ALA A C 1
ATOM 2203 O O . ALA A 1 281 ? -0.213 31 25.906 1 23.97 281 ALA A O 1
ATOM 2204 N N . VAL A 1 282 ? -1.312 29.406 26.75 1 29.16 282 VAL A N 1
ATOM 2205 C CA . VAL A 1 282 ? -2.203 28.906 25.703 1 29.16 282 VAL A CA 1
ATOM 2206 C C . VAL A 1 282 ? -2.787 30.078 24.922 1 29.16 282 VAL A C 1
ATOM 2208 O O . VAL A 1 282 ? -3.723 30.734 25.375 1 29.16 282 VAL A O 1
ATOM 2211 N N . SER A 1 283 ? -1.95 31.031 24.656 1 26.83 283 SER A N 1
ATOM 2212 C CA . SER A 1 283 ? -2.619 32.156 24 1 26.83 283 SER A CA 1
ATOM 2213 C C . SER A 1 283 ? -3.564 31.672 22.906 1 26.83 283 SER A C 1
ATOM 2215 O O . SER A 1 283 ? -3.346 30.609 22.312 1 26.83 283 SER A O 1
ATOM 2217 N N . ASP A 1 284 ? -4.789 32.031 22.891 1 28.94 284 ASP A N 1
ATOM 2218 C CA . ASP A 1 284 ? -6.016 32.031 22.109 1 28.94 284 ASP A CA 1
ATOM 2219 C C . ASP A 1 284 ? -5.711 32.062 20.609 1 28.94 284 ASP A C 1
ATOM 2221 O O . ASP A 1 284 ? -6.508 32.562 19.812 1 28.94 284 ASP A O 1
ATOM 2225 N N . ALA A 1 285 ? -4.395 32.062 20.312 1 32.03 285 ALA A N 1
ATOM 2226 C CA . ALA A 1 285 ? -4.266 32.344 18.891 1 32.03 285 ALA A CA 1
ATOM 2227 C C . ALA A 1 285 ? -4.793 31.188 18.047 1 32.03 285 ALA A C 1
ATOM 2229 O O . ALA A 1 285 ? -4.59 30.031 18.375 1 32.03 285 ALA A O 1
ATOM 2230 N N . LYS A 1 286 ? -5.574 31.359 17.109 1 37.03 286 LYS A N 1
ATOM 2231 C CA . LYS A 1 286 ? -6.395 30.609 16.172 1 37.03 286 LYS A CA 1
ATOM 2232 C C . LYS A 1 286 ? -5.547 29.625 15.352 1 37.03 286 LYS A C 1
ATOM 2234 O O . LYS A 1 286 ? -4.555 30.031 14.742 1 37.03 286 LYS A O 1
ATOM 2239 N N . PRO A 1 287 ? -5.379 28.344 15.727 1 36.59 287 PRO A N 1
ATOM 2240 C CA . PRO A 1 287 ? -4.648 27.297 15.008 1 36.59 287 PRO A CA 1
ATOM 2241 C C . PRO A 1 287 ? -4.738 27.453 13.492 1 36.59 287 PRO A C 1
ATOM 2243 O O . PRO A 1 287 ? -5.84 27.453 12.93 1 36.59 287 PRO A O 1
ATOM 2246 N N . SER A 1 288 ? -3.928 28.328 12.906 1 37.69 288 SER A N 1
ATOM 2247 C CA . SER A 1 288 ? -3.873 28.391 11.445 1 37.69 288 SER A CA 1
ATOM 2248 C C . SER A 1 288 ? -3.529 27.031 10.844 1 37.69 288 SER A C 1
ATOM 2250 O O . SER A 1 288 ? -2.877 26.203 11.484 1 37.69 288 SER A O 1
ATOM 2252 N N . PRO A 1 289 ? -4.18 26.562 9.797 1 45.62 289 PRO A N 1
ATOM 2253 C CA . PRO A 1 289 ? -3.93 25.312 9.055 1 45.62 289 PRO A CA 1
ATOM 2254 C C . PRO A 1 289 ? -2.443 25.078 8.797 1 45.62 289 PRO A C 1
ATOM 2256 O O . PRO A 1 289 ? -1.676 26.031 8.641 1 45.62 289 PRO A O 1
ATOM 2259 N N . SER A 1 290 ? -1.753 23.859 9.211 1 55.41 290 SER A N 1
ATOM 2260 C CA . SER A 1 290 ? -0.346 23.484 9.102 1 55.41 290 SER A CA 1
ATOM 2261 C C . SER A 1 290 ? 0.208 23.797 7.719 1 55.41 290 SER A C 1
ATOM 2263 O O . SER A 1 290 ? -0.384 23.422 6.703 1 55.41 290 SER A O 1
ATOM 2265 N N . PRO A 1 291 ? 1.085 24.812 7.637 1 57.16 291 PRO A N 1
ATOM 2266 C CA . PRO A 1 291 ? 1.757 25.141 6.375 1 57.16 291 PRO A CA 1
ATOM 2267 C C . PRO A 1 291 ? 2.234 23.891 5.621 1 57.16 291 PRO A C 1
ATOM 2269 O O . PRO A 1 291 ? 2.207 23.875 4.391 1 57.16 291 PRO A O 1
ATOM 2272 N N . ILE A 1 292 ? 2.51 22.797 6.406 1 61.38 292 ILE A N 1
ATOM 2273 C CA . ILE A 1 292 ? 3.002 21.578 5.758 1 61.38 292 ILE A CA 1
ATOM 2274 C C . ILE A 1 292 ? 1.883 20.953 4.938 1 61.38 292 ILE A C 1
ATOM 2276 O O . ILE A 1 292 ? 2.104 20.516 3.801 1 61.38 292 ILE A O 1
ATOM 2280 N N . LEU A 1 293 ? 0.727 21.047 5.496 1 64.19 293 LEU A N 1
ATOM 2281 C CA . LEU A 1 293 ? -0.407 20.438 4.805 1 64.19 293 LEU A CA 1
ATOM 2282 C C . LEU A 1 293 ? -0.741 21.219 3.533 1 64.19 293 LEU A C 1
ATOM 2284 O O . LEU A 1 293 ? -0.979 20.609 2.482 1 64.19 293 LEU A O 1
ATOM 2288 N N . ALA A 1 294 ? -0.69 22.5 3.688 1 60.75 294 ALA A N 1
ATOM 2289 C CA . ALA A 1 294 ? -0.999 23.359 2.547 1 60.75 294 ALA A CA 1
ATOM 2290 C C . ALA A 1 294 ? 0.009 23.156 1.419 1 60.75 294 ALA A C 1
ATOM 2292 O O . ALA A 1 294 ? -0.368 23.078 0.247 1 60.75 294 ALA A O 1
ATOM 2293 N N . TYR A 1 295 ? 1.21 23 1.78 1 62.09 295 TYR A N 1
ATOM 2294 C CA . TYR A 1 295 ? 2.271 22.828 0.794 1 62.09 295 TYR A CA 1
ATOM 2295 C C . TYR A 1 295 ? 2.158 21.484 0.104 1 62.09 295 TYR A C 1
ATOM 2297 O O . TYR A 1 295 ? 2.213 21.391 -1.125 1 62.09 295 TYR A O 1
ATOM 2305 N N . LEU A 1 296 ? 1.937 20.469 0.843 1 65.25 296 LEU A N 1
ATOM 2306 C CA . LEU A 1 296 ? 1.948 19.125 0.285 1 65.25 296 LEU A CA 1
ATOM 2307 C C . LEU A 1 296 ? 0.707 18.875 -0.565 1 65.25 296 LEU A C 1
ATOM 2309 O O . LEU A 1 296 ? 0.688 17.969 -1.392 1 65.25 296 LEU A O 1
ATOM 2313 N N . SER A 1 297 ? -0.23 19.719 -0.511 1 64.44 297 SER A N 1
ATOM 2314 C CA . SER A 1 297 ? -1.427 19.531 -1.325 1 64.44 297 SER A CA 1
ATOM 2315 C C . SER A 1 297 ? -1.202 20.016 -2.754 1 64.44 297 SER A C 1
ATOM 2317 O O . SER A 1 297 ? -1.932 19.625 -3.668 1 64.44 297 SER A O 1
ATOM 2319 N N . THR A 1 298 ? -0.182 20.859 -2.904 1 68.38 298 THR A N 1
ATOM 2320 C CA . THR A 1 298 ? 0.034 21.391 -4.242 1 68.38 298 THR A CA 1
ATOM 2321 C C . THR A 1 298 ? 1.226 20.703 -4.914 1 68.38 298 THR A C 1
ATOM 2323 O O . THR A 1 298 ? 1.43 20.844 -6.121 1 68.38 298 THR A O 1
ATOM 2326 N N . GLU A 1 299 ? 1.904 20.016 -4.109 1 79.94 299 GLU A N 1
ATOM 2327 C CA . GLU A 1 299 ? 3.078 19.344 -4.648 1 79.94 299 GLU A CA 1
ATOM 2328 C C . GLU A 1 299 ? 2.828 17.844 -4.797 1 79.94 299 GLU A C 1
ATOM 2330 O O . GLU A 1 299 ? 2.18 17.219 -3.947 1 79.94 299 GLU A O 1
ATOM 2335 N N . ALA A 1 300 ? 3.287 17.359 -5.941 1 86.88 300 ALA A N 1
ATOM 2336 C CA . ALA A 1 300 ? 3.078 15.945 -6.227 1 86.88 300 ALA A CA 1
ATOM 2337 C C . ALA A 1 300 ? 4.32 15.133 -5.883 1 86.88 300 ALA A C 1
ATOM 2339 O O . ALA A 1 300 ? 5.43 15.664 -5.832 1 86.88 300 ALA A O 1
ATOM 2340 N N . ASP A 1 301 ? 4.152 13.805 -5.551 1 93.69 301 ASP A N 1
ATOM 2341 C CA . ASP A 1 301 ? 5.188 12.781 -5.434 1 93.69 301 ASP A CA 1
ATOM 2342 C C . ASP A 1 301 ? 6.059 13.023 -4.203 1 93.69 301 ASP A C 1
ATOM 2344 O O . ASP A 1 301 ? 7.277 12.836 -4.254 1 93.69 301 ASP A O 1
ATOM 2348 N N . PHE A 1 302 ? 5.438 13.555 -3.121 1 93.38 302 PHE A N 1
ATOM 2349 C CA . PHE A 1 302 ? 6.125 13.711 -1.845 1 93.38 302 PHE A CA 1
ATOM 2350 C C . PHE A 1 302 ? 5.617 12.695 -0.826 1 93.38 302 PHE A C 1
ATOM 2352 O O . PHE A 1 302 ? 4.422 12.391 -0.786 1 93.38 302 PHE A O 1
ATOM 2359 N N . PHE A 1 303 ? 6.508 12.18 -0.083 1 94.88 303 PHE A N 1
ATOM 2360 C CA . PHE A 1 303 ? 6.223 11.414 1.127 1 94.88 303 PHE A CA 1
ATOM 2361 C C . PHE A 1 303 ? 6.984 11.984 2.318 1 94.88 303 PHE A C 1
ATOM 2363 O O . PHE A 1 303 ? 8.188 12.242 2.227 1 94.88 303 PHE A O 1
ATOM 2370 N N . LEU A 1 304 ? 6.27 12.203 3.402 1 92.19 304 LEU A N 1
ATOM 2371 C CA . LEU A 1 304 ? 6.867 12.711 4.633 1 92.19 304 LEU A CA 1
ATOM 2372 C C . LEU A 1 304 ? 6.477 11.844 5.824 1 92.19 304 LEU A C 1
ATOM 2374 O O . LEU A 1 304 ? 5.289 11.617 6.07 1 92.19 304 LEU A O 1
ATOM 2378 N N . ALA A 1 305 ? 7.461 11.312 6.473 1 92 305 ALA A N 1
ATOM 2379 C CA . ALA A 1 305 ? 7.246 10.617 7.738 1 92 305 ALA A CA 1
ATOM 2380 C C . ALA A 1 305 ? 7.895 11.367 8.898 1 92 305 ALA A C 1
ATOM 2382 O O . ALA A 1 305 ? 9.102 11.602 8.891 1 92 305 ALA A O 1
ATOM 2383 N N . LEU A 1 306 ? 7.082 11.773 9.82 1 86.44 306 LEU A N 1
ATOM 2384 C CA . LEU A 1 306 ? 7.547 12.43 11.039 1 86.44 306 LEU A CA 1
ATOM 2385 C C . LEU A 1 306 ? 7.488 11.469 12.219 1 86.44 306 LEU A C 1
ATOM 2387 O O . LEU A 1 306 ? 6.422 10.93 12.539 1 86.44 306 LEU A O 1
ATOM 2391 N N . ALA A 1 307 ? 8.656 11.195 12.836 1 78.88 307 ALA A N 1
ATOM 2392 C CA . ALA A 1 307 ? 8.703 10.289 13.977 1 78.88 307 ALA A CA 1
ATOM 2393 C C . ALA A 1 307 ? 7.891 10.836 15.148 1 78.88 307 ALA A C 1
ATOM 2395 O O . ALA A 1 307 ? 7.297 10.078 15.914 1 78.88 307 ALA A O 1
ATOM 2396 N N . THR A 1 308 ? 8.055 12.016 15.461 1 64.31 308 THR A N 1
ATOM 2397 C CA . THR A 1 308 ? 7.234 12.625 16.5 1 64.31 308 THR A CA 1
ATOM 2398 C C . THR A 1 308 ? 6.539 13.883 15.984 1 64.31 308 THR A C 1
ATOM 2400 O O . THR A 1 308 ? 7 14.5 15.023 1 64.31 308 THR A O 1
ATOM 2403 N N . VAL A 1 309 ? 5.344 13.977 16.516 1 54.84 309 VAL A N 1
ATOM 2404 C CA . VAL A 1 309 ? 4.637 15.188 16.125 1 54.84 309 VAL A CA 1
ATOM 2405 C C . VAL A 1 309 ? 5.102 16.359 17 1 54.84 309 VAL A C 1
ATOM 2407 O O . VAL A 1 309 ? 5.57 16.156 18.125 1 54.84 309 VAL A O 1
ATOM 2410 N N . PRO A 1 310 ? 5.125 17.5 16.469 1 50.16 310 PRO A N 1
ATOM 2411 C CA . PRO A 1 310 ? 5.566 18.672 17.219 1 50.16 310 PRO A CA 1
ATOM 2412 C C . PRO A 1 310 ? 4.988 18.703 18.641 1 50.16 310 PRO A C 1
ATOM 2414 O O . PRO A 1 310 ? 3.785 18.516 18.828 1 50.16 310 PRO A O 1
ATOM 2417 N N . GLY A 1 311 ? 5.656 18.812 19.641 1 48.84 311 GLY A N 1
ATOM 2418 C CA . GLY A 1 311 ? 5.289 18.938 21.047 1 48.84 311 GLY A CA 1
ATOM 2419 C C . GLY A 1 311 ? 5.477 17.641 21.828 1 48.84 311 GLY A C 1
ATOM 2420 O O . GLY A 1 311 ? 5.301 17.625 23.047 1 48.84 311 GLY A O 1
ATOM 2421 N N . TYR A 1 312 ? 5.691 16.594 21.031 1 53.19 312 TYR A N 1
ATOM 2422 C CA . TYR A 1 312 ? 5.836 15.328 21.75 1 53.19 312 TYR A CA 1
ATOM 2423 C C . TYR A 1 312 ? 7.285 14.852 21.719 1 53.19 312 TYR A C 1
ATOM 2425 O O . TYR A 1 312 ? 8.094 15.352 20.922 1 53.19 312 TYR A O 1
ATOM 2433 N N . VAL A 1 313 ? 7.652 14.18 22.781 1 50.56 313 VAL A N 1
ATOM 2434 C CA . VAL A 1 313 ? 9.016 13.695 22.969 1 50.56 313 VAL A CA 1
ATOM 2435 C C . VAL A 1 313 ? 9.242 12.461 22.094 1 50.56 313 VAL A C 1
ATOM 2437 O O . VAL A 1 313 ? 8.383 11.578 22.031 1 50.56 313 VAL A O 1
ATOM 2440 N N . ALA A 1 314 ? 10.211 12.617 21.094 1 52.94 314 ALA A N 1
ATOM 2441 C CA . ALA A 1 314 ? 10.664 11.406 20.422 1 52.94 314 ALA A CA 1
ATOM 2442 C C . ALA A 1 314 ? 11.625 10.609 21.297 1 52.94 314 ALA A C 1
ATOM 2444 O O . ALA A 1 314 ? 12.609 11.156 21.797 1 52.94 314 ALA A O 1
ATOM 2445 N N . TYR A 1 315 ? 11.227 9.328 21.703 1 54.31 315 TYR A N 1
ATOM 2446 C CA . TYR A 1 315 ? 11.977 8.531 22.656 1 54.31 315 TYR A CA 1
ATOM 2447 C C . TYR A 1 315 ? 13.242 7.961 22.031 1 54.31 315 TYR A C 1
ATOM 2449 O O . TYR A 1 315 ? 13.242 7.613 20.844 1 54.31 315 TYR A O 1
ATOM 2457 N N . ARG A 1 316 ? 14.367 8.227 22.656 1 55.56 316 ARG A N 1
ATOM 2458 C CA . ARG A 1 316 ? 15.648 7.641 22.281 1 55.56 316 ARG A CA 1
ATOM 2459 C C . ARG A 1 316 ? 16.109 6.637 23.328 1 55.56 316 ARG A C 1
ATOM 2461 O O . ARG A 1 316 ? 15.961 6.867 24.531 1 55.56 316 ARG A O 1
ATOM 2468 N N . GLY A 1 317 ? 16.375 5.43 22.672 1 60.5 317 GLY A N 1
ATOM 2469 C CA . GLY A 1 317 ? 17 4.477 23.578 1 60.5 317 GLY A CA 1
ATOM 2470 C C . GLY A 1 317 ? 18.516 4.578 23.578 1 60.5 317 GLY A C 1
ATOM 2471 O O . GLY A 1 317 ? 19.094 5.5 22.984 1 60.5 317 GLY A O 1
ATOM 2472 N N . GLU A 1 318 ? 19.125 3.756 24.266 1 65 318 GLU A N 1
ATOM 2473 C CA . GLU A 1 318 ? 20.578 3.672 24.328 1 65 318 GLU A CA 1
ATOM 2474 C C . GLU A 1 318 ? 21.172 3.375 22.969 1 65 318 GLU A C 1
ATOM 2476 O O . GLU A 1 318 ? 22.312 3.771 22.688 1 65 318 GLU A O 1
ATOM 2481 N N . ASP A 1 319 ? 20.344 2.877 22.094 1 75 319 ASP A N 1
ATOM 2482 C CA . ASP A 1 319 ? 20.875 2.439 20.812 1 75 319 ASP A CA 1
ATOM 2483 C C . ASP A 1 319 ? 20.375 3.342 19.688 1 75 319 ASP A C 1
ATOM 2485 O O . ASP A 1 319 ? 20.266 2.906 18.531 1 75 319 ASP A O 1
ATOM 2489 N N . GLY A 1 320 ? 20.109 4.551 20.047 1 80.38 320 GLY A N 1
ATOM 2490 C CA . GLY A 1 320 ? 19.703 5.473 19 1 80.38 320 GLY A CA 1
ATOM 2491 C C . GLY A 1 320 ? 18.203 5.734 18.969 1 80.38 320 GLY A C 1
ATOM 2492 O O . GLY A 1 320 ? 17.516 5.492 19.969 1 80.38 320 GLY A O 1
ATOM 2493 N N . ALA A 1 321 ? 17.781 6.32 17.922 1 84.06 321 ALA A N 1
ATOM 2494 C CA . ALA A 1 321 ? 16.375 6.691 17.812 1 84.06 321 ALA A CA 1
ATOM 2495 C C . ALA A 1 321 ? 15.516 5.48 17.469 1 84.06 321 ALA A C 1
ATOM 2497 O O . ALA A 1 321 ? 15.844 4.711 16.562 1 84.06 321 ALA A O 1
ATOM 2498 N N . ASP A 1 322 ? 14.469 5.285 18.188 1 86 322 ASP A N 1
ATOM 2499 C CA . ASP A 1 322 ? 13.57 4.148 18 1 86 322 ASP A CA 1
ATOM 2500 C C . ASP A 1 322 ? 13.023 4.113 16.578 1 86 322 ASP A C 1
ATOM 2502 O O . ASP A 1 322 ? 12.961 3.051 15.953 1 86 322 ASP A O 1
ATOM 2506 N N . PHE A 1 323 ? 12.688 5.23 16.125 1 90.56 323 PHE A N 1
ATOM 2507 C CA . PHE A 1 323 ? 12.133 5.32 14.773 1 90.56 323 PHE A CA 1
ATOM 2508 C C . PHE A 1 323 ? 13.141 4.812 13.742 1 90.56 323 PHE A C 1
ATOM 2510 O O . PHE A 1 323 ? 12.797 4.02 12.867 1 90.56 323 PHE A O 1
ATOM 2517 N N . VAL A 1 324 ? 14.359 5.223 13.852 1 92.94 324 VAL A N 1
ATOM 2518 C CA . VAL A 1 324 ? 15.422 4.844 12.93 1 92.94 324 VAL A CA 1
ATOM 2519 C C . VAL A 1 324 ? 15.672 3.338 13.016 1 92.94 324 VAL A C 1
ATOM 2521 O O . VAL A 1 324 ? 15.797 2.662 11.992 1 92.94 324 VAL A O 1
ATOM 2524 N N . ASN A 1 325 ? 15.703 2.852 14.219 1 92.88 325 ASN A N 1
ATOM 2525 C CA . ASN A 1 325 ? 15.938 1.427 14.422 1 92.88 325 ASN A CA 1
ATOM 2526 C C . ASN A 1 325 ? 14.867 0.578 13.742 1 92.88 325 ASN A C 1
ATOM 2528 O O . ASN A 1 325 ? 15.18 -0.375 13.031 1 92.88 325 ASN A O 1
ATOM 2532 N N . VAL A 1 326 ? 13.672 0.967 13.969 1 94.62 326 VAL A N 1
ATOM 2533 C CA . VAL A 1 326 ? 12.555 0.207 13.406 1 94.62 326 VAL A CA 1
ATOM 2534 C C . VAL A 1 326 ? 12.523 0.371 11.891 1 94.62 326 VAL A C 1
ATOM 2536 O O . VAL A 1 326 ? 12.367 -0.607 11.156 1 94.62 326 VAL A O 1
ATOM 2539 N N . LEU A 1 327 ? 12.695 1.581 11.391 1 96.56 327 LEU A N 1
ATOM 2540 C CA . LEU A 1 327 ? 12.688 1.843 9.953 1 96.56 327 LEU A CA 1
ATOM 2541 C C . LEU A 1 327 ? 13.773 1.042 9.25 1 96.56 327 LEU A C 1
ATOM 2543 O O . LEU A 1 327 ? 13.516 0.389 8.234 1 96.56 327 LEU A O 1
ATOM 2547 N N . ALA A 1 328 ? 14.984 1.076 9.797 1 97.38 328 ALA A N 1
ATOM 2548 C CA . ALA A 1 328 ? 16.109 0.359 9.203 1 97.38 328 ALA A CA 1
ATOM 2549 C C . ALA A 1 328 ? 15.836 -1.143 9.148 1 97.38 328 ALA A C 1
ATOM 2551 O O . ALA A 1 328 ? 16.094 -1.793 8.141 1 97.38 328 ALA A O 1
ATOM 2552 N N . ARG A 1 329 ? 15.312 -1.651 10.188 1 97.19 329 ARG A N 1
ATOM 2553 C CA . ARG A 1 329 ? 15.016 -3.078 10.242 1 97.19 329 ARG A CA 1
ATOM 2554 C C . ARG A 1 329 ? 13.953 -3.453 9.219 1 97.19 329 ARG A C 1
ATOM 2556 O O . ARG A 1 329 ? 14.102 -4.434 8.484 1 97.19 329 ARG A O 1
ATOM 2563 N N . VAL A 1 330 ? 12.906 -2.67 9.172 1 97.44 330 VAL A N 1
ATOM 2564 C CA . VAL A 1 330 ? 11.805 -2.949 8.266 1 97.44 330 VAL A CA 1
ATOM 2565 C C . VAL A 1 330 ? 12.281 -2.857 6.82 1 97.44 330 VAL A C 1
ATOM 2567 O O . VAL A 1 330 ? 11.906 -3.68 5.98 1 97.44 330 VAL A O 1
ATOM 2570 N N . LEU A 1 331 ? 13.117 -1.903 6.484 1 97.88 331 LEU A N 1
ATOM 2571 C CA . LEU A 1 331 ? 13.688 -1.77 5.145 1 97.88 331 LEU A CA 1
ATOM 2572 C C . LEU A 1 331 ? 14.492 -3.008 4.773 1 97.88 331 LEU A C 1
ATOM 2574 O O . LEU A 1 331 ? 14.359 -3.529 3.664 1 97.88 331 LEU A O 1
ATOM 2578 N N . LYS A 1 332 ? 15.258 -3.498 5.719 1 97.88 332 LYS A N 1
ATOM 2579 C CA . LYS A 1 332 ? 16.094 -4.664 5.477 1 97.88 332 LYS A CA 1
ATOM 2580 C C . LYS A 1 332 ? 15.258 -5.922 5.281 1 97.88 332 LYS A C 1
ATOM 2582 O O . LYS A 1 332 ? 15.555 -6.746 4.414 1 97.88 332 LYS A O 1
ATOM 2587 N N . GLU A 1 333 ? 14.219 -5.984 6.031 1 96.81 333 GLU A N 1
ATOM 2588 C CA . GLU A 1 333 ? 13.422 -7.207 6.051 1 96.81 333 GLU A CA 1
ATOM 2589 C C . GLU A 1 333 ? 12.422 -7.234 4.891 1 96.81 333 GLU A C 1
ATOM 2591 O O . GLU A 1 333 ? 12.203 -8.281 4.281 1 96.81 333 GLU A O 1
ATOM 2596 N N . HIS A 1 334 ? 11.852 -6.09 4.609 1 96 334 HIS A N 1
ATOM 2597 C CA . HIS A 1 334 ? 10.695 -6.105 3.725 1 96 334 HIS A CA 1
ATOM 2598 C C . HIS A 1 334 ? 10.938 -5.254 2.482 1 96 334 HIS A C 1
ATOM 2600 O O . HIS A 1 334 ? 10.125 -5.262 1.553 1 96 334 HIS A O 1
ATOM 2606 N N . GLY A 1 335 ? 12.039 -4.531 2.393 1 96.12 335 GLY A N 1
ATOM 2607 C CA . GLY A 1 335 ? 12.312 -3.619 1.294 1 96.12 335 GLY A CA 1
ATOM 2608 C C . GLY A 1 335 ? 12.453 -4.32 -0.043 1 96.12 335 GLY A C 1
ATOM 2609 O O . GLY A 1 335 ? 12.383 -3.686 -1.096 1 96.12 335 GLY A O 1
ATOM 2610 N N . LYS A 1 336 ? 12.57 -5.605 -0.059 1 93.81 336 LYS A N 1
ATOM 2611 C CA . LYS A 1 336 ? 12.781 -6.367 -1.287 1 93.81 336 LYS A CA 1
ATOM 2612 C C . LYS A 1 336 ? 11.469 -6.93 -1.819 1 93.81 336 LYS A C 1
ATOM 2614 O O . LYS A 1 336 ? 11.438 -7.531 -2.895 1 93.81 336 LYS A O 1
ATOM 2619 N N . SER A 1 337 ? 10.375 -6.68 -1.061 1 92.94 337 SER A N 1
ATOM 2620 C CA . SER A 1 337 ? 9.141 -7.332 -1.49 1 92.94 337 SER A CA 1
ATOM 2621 C C . SER A 1 337 ? 7.941 -6.395 -1.357 1 92.94 337 SER A C 1
ATOM 2623 O O . SER A 1 337 ? 6.977 -6.5 -2.117 1 92.94 337 SER A O 1
ATOM 2625 N N . GLN A 1 338 ? 7.996 -5.504 -0.419 1 94.69 338 GLN A N 1
ATOM 2626 C CA . GLN A 1 338 ? 6.832 -4.676 -0.125 1 94.69 338 GLN A CA 1
ATOM 2627 C C . GLN A 1 338 ? 7.043 -3.24 -0.595 1 94.69 338 GLN A C 1
ATOM 2629 O O . GLN A 1 338 ? 8.18 -2.805 -0.782 1 94.69 338 GLN A O 1
ATOM 2634 N N . ASP A 1 339 ? 5.926 -2.537 -0.839 1 94.81 339 ASP A N 1
ATOM 2635 C CA . ASP A 1 339 ? 6.008 -1.12 -1.182 1 94.81 339 ASP A CA 1
ATOM 2636 C C . ASP A 1 339 ? 6.207 -0.263 0.067 1 94.81 339 ASP A C 1
ATOM 2638 O O . ASP A 1 339 ? 6.039 -0.745 1.189 1 94.81 339 ASP A O 1
ATOM 2642 N N . LEU A 1 340 ? 6.512 0.962 -0.139 1 96.69 340 LEU A N 1
ATOM 2643 C CA . LEU A 1 340 ? 6.859 1.896 0.926 1 96.69 340 LEU A CA 1
ATOM 2644 C C . LEU A 1 340 ? 5.727 2.01 1.942 1 96.69 340 LEU A C 1
ATOM 2646 O O . LEU A 1 340 ? 5.961 1.922 3.15 1 96.69 340 LEU A O 1
ATOM 2650 N N . MET A 1 341 ? 4.488 2.207 1.492 1 95.56 341 MET A N 1
ATOM 2651 C CA . MET A 1 341 ? 3.377 2.459 2.408 1 95.56 341 MET A CA 1
ATOM 2652 C C . MET A 1 341 ? 3.08 1.225 3.254 1 95.56 341 MET A C 1
ATOM 2654 O O . MET A 1 341 ? 2.703 1.344 4.422 1 95.56 341 MET A O 1
ATOM 2658 N N . SER A 1 342 ? 3.219 0.036 2.678 1 95 342 SER A N 1
ATOM 2659 C CA . SER A 1 342 ? 3.09 -1.192 3.455 1 95 342 SER A CA 1
ATOM 2660 C C . SER A 1 342 ? 4.148 -1.264 4.555 1 95 342 SER A C 1
ATOM 2662 O O . SER A 1 342 ? 3.844 -1.632 5.691 1 95 342 SER A O 1
ATOM 2664 N N . MET A 1 343 ? 5.328 -0.931 4.223 1 96.56 343 MET A N 1
ATOM 2665 C CA . MET A 1 343 ? 6.406 -0.938 5.203 1 96.56 343 MET A CA 1
ATOM 2666 C C . MET A 1 343 ? 6.141 0.077 6.312 1 96.56 343 MET A C 1
ATOM 2668 O O . MET A 1 343 ? 6.402 -0.196 7.484 1 96.56 343 MET A O 1
ATOM 2672 N N . MET A 1 344 ? 5.605 1.219 5.938 1 95.75 344 MET A N 1
ATOM 2673 C CA . MET A 1 344 ? 5.348 2.256 6.93 1 95.75 344 MET A CA 1
ATOM 2674 C C . MET A 1 344 ? 4.242 1.831 7.887 1 95.75 344 MET A C 1
ATOM 2676 O O . MET A 1 344 ? 4.258 2.197 9.062 1 95.75 344 MET A O 1
ATOM 2680 N N . ALA A 1 345 ? 3.248 1.072 7.395 1 94.88 345 ALA A N 1
ATOM 2681 C CA . ALA A 1 345 ? 2.25 0.504 8.297 1 94.88 345 ALA A CA 1
ATOM 2682 C C . ALA A 1 345 ? 2.9 -0.403 9.336 1 94.88 345 ALA A C 1
ATOM 2684 O O . ALA A 1 345 ? 2.535 -0.37 10.516 1 94.88 345 ALA A O 1
ATOM 2685 N N . THR A 1 346 ? 3.883 -1.213 8.883 1 96 346 THR A N 1
ATOM 2686 C CA . THR A 1 346 ? 4.625 -2.078 9.797 1 96 346 THR A CA 1
ATOM 2687 C C . THR A 1 346 ? 5.418 -1.249 10.797 1 96 346 THR A C 1
ATOM 2689 O O . THR A 1 346 ? 5.438 -1.558 11.992 1 96 346 THR A O 1
ATOM 2692 N N . VAL A 1 347 ? 6.07 -0.209 10.328 1 95.56 347 VAL A N 1
ATOM 2693 C CA . VAL A 1 347 ? 6.824 0.684 11.195 1 95.56 347 VAL A CA 1
ATOM 2694 C C . VAL A 1 347 ? 5.891 1.288 12.25 1 95.56 347 VAL A C 1
ATOM 2696 O O . VAL A 1 347 ? 6.207 1.287 13.438 1 95.56 347 VAL A O 1
ATOM 2699 N N . SER A 1 348 ? 4.727 1.775 11.781 1 92.19 348 SER A N 1
ATOM 2700 C CA . SER A 1 348 ? 3.74 2.361 12.68 1 92.19 348 SER A CA 1
ATOM 2701 C C . SER A 1 348 ? 3.291 1.356 13.734 1 92.19 348 SER A C 1
ATOM 2703 O O . SER A 1 348 ? 3.182 1.695 14.914 1 92.19 348 SER A O 1
ATOM 2705 N N . ARG A 1 349 ? 3.061 0.167 13.367 1 93.69 349 ARG A N 1
ATOM 2706 C CA . ARG A 1 349 ? 2.611 -0.884 14.273 1 93.69 349 ARG A CA 1
ATOM 2707 C C . ARG A 1 349 ? 3.674 -1.192 15.32 1 93.69 349 ARG A C 1
ATOM 2709 O O . ARG A 1 349 ? 3.377 -1.243 16.516 1 93.69 349 ARG A O 1
ATOM 2716 N N . GLU A 1 350 ? 4.867 -1.382 14.891 1 93.25 350 GLU A N 1
ATOM 2717 C CA . GLU A 1 350 ? 5.945 -1.759 15.797 1 93.25 350 GLU A CA 1
ATOM 2718 C C . GLU A 1 350 ? 6.258 -0.633 16.781 1 93.25 350 GLU A C 1
ATOM 2720 O O . GLU A 1 350 ? 6.469 -0.879 17.969 1 93.25 350 GLU A O 1
ATOM 2725 N N . LEU A 1 351 ? 6.305 0.604 16.281 1 89 351 LEU A N 1
ATOM 2726 C CA . LEU A 1 351 ? 6.551 1.744 17.156 1 89 351 LEU A CA 1
ATOM 2727 C C . LEU A 1 351 ? 5.422 1.907 18.156 1 89 351 LEU A C 1
ATOM 2729 O O . LEU A 1 351 ? 5.672 2.209 19.328 1 89 351 LEU A O 1
ATOM 2733 N N . ASN A 1 352 ? 4.207 1.716 17.656 1 85.88 352 ASN A N 1
ATOM 2734 C CA . ASN A 1 352 ? 3.062 1.832 18.547 1 85.88 352 ASN A CA 1
ATOM 2735 C C . ASN A 1 352 ? 3.076 0.745 19.625 1 85.88 352 ASN A C 1
ATOM 2737 O O . ASN A 1 352 ? 2.766 1.01 20.781 1 85.88 352 ASN A O 1
ATOM 2741 N N . GLU A 1 353 ? 3.398 -0.436 19.281 1 87.12 353 GLU A N 1
ATOM 2742 C CA . GLU A 1 353 ? 3.414 -1.564 20.203 1 87.12 353 GLU A CA 1
ATOM 2743 C C . GLU A 1 353 ? 4.527 -1.414 21.234 1 87.12 353 GLU A C 1
ATOM 2745 O O . GLU A 1 353 ? 4.324 -1.688 22.422 1 87.12 353 GLU A O 1
ATOM 2750 N N . LYS A 1 354 ? 5.652 -0.981 20.828 1 83.75 354 LYS A N 1
ATOM 2751 C CA . LYS A 1 354 ? 6.828 -0.956 21.703 1 83.75 354 LYS A CA 1
ATOM 2752 C C . LYS A 1 354 ? 6.93 0.371 22.453 1 83.75 354 LYS A C 1
ATOM 2754 O O . LYS A 1 354 ? 7.32 0.402 23.625 1 83.75 354 LYS A O 1
ATOM 2759 N N . TYR A 1 355 ? 6.516 1.458 21.719 1 77.69 355 TYR A N 1
ATOM 2760 C CA . TYR A 1 355 ? 6.828 2.766 22.281 1 77.69 355 TYR A CA 1
ATOM 2761 C C . TYR A 1 355 ? 5.57 3.615 22.422 1 77.69 355 TYR A C 1
ATOM 2763 O O . TYR A 1 355 ? 5.645 4.785 22.812 1 77.69 355 TYR A O 1
ATOM 2771 N N . LYS A 1 356 ? 4.434 3.174 21.938 1 77.62 356 LYS A N 1
ATOM 2772 C CA . LYS A 1 356 ? 3.111 3.756 22.125 1 77.62 356 LYS A CA 1
ATOM 2773 C C . LYS A 1 356 ? 2.936 5.023 21.297 1 77.62 356 LYS A C 1
ATOM 2775 O O . LYS A 1 356 ? 2.23 5.949 21.703 1 77.62 356 LYS A O 1
ATOM 2780 N N . TYR A 1 357 ? 3.719 5.109 20.219 1 77.94 357 TYR A N 1
ATOM 2781 C CA . TYR A 1 357 ? 3.469 6.18 19.266 1 77.94 357 TYR A CA 1
ATOM 2782 C C . TYR A 1 357 ? 3.621 5.68 17.828 1 77.94 357 TYR A C 1
ATOM 2784 O O . TYR A 1 357 ? 4.242 4.641 17.594 1 77.94 357 TYR A O 1
ATOM 2792 N N . SER A 1 358 ? 3.002 6.371 16.953 1 81.81 358 SER A N 1
ATOM 2793 C CA . SER A 1 358 ? 3.137 6.121 15.516 1 81.81 358 SER A CA 1
ATOM 2794 C C . SER A 1 358 ? 3.631 7.359 14.781 1 81.81 358 SER A C 1
ATOM 2796 O O . SER A 1 358 ? 3.27 8.484 15.141 1 81.81 358 SER A O 1
ATOM 2798 N N . PRO A 1 359 ? 4.5 7.074 13.828 1 85.62 359 PRO A N 1
ATOM 2799 C CA . PRO A 1 359 ? 4.898 8.227 13.008 1 85.62 359 PRO A CA 1
ATOM 2800 C C . PRO A 1 359 ? 3.74 8.797 12.195 1 85.62 359 PRO A C 1
ATOM 2802 O O . PRO A 1 359 ? 2.818 8.062 11.828 1 85.62 359 PRO A O 1
ATOM 2805 N N . PHE A 1 360 ? 3.82 10.055 12.07 1 83.19 360 PHE A N 1
ATOM 2806 C CA . PHE A 1 360 ? 2.877 10.719 11.188 1 83.19 360 PHE A CA 1
ATOM 2807 C C . PHE A 1 360 ? 3.359 10.664 9.742 1 83.19 360 PHE A C 1
ATOM 2809 O O . PHE A 1 360 ? 4.426 11.188 9.414 1 83.19 360 PHE A O 1
ATOM 2816 N N . CYS A 1 361 ? 2.568 9.992 8.898 1 89.31 361 CYS A N 1
ATOM 2817 C CA . CYS A 1 361 ? 2.943 9.852 7.496 1 89.31 361 CYS A CA 1
ATOM 2818 C C . CYS A 1 361 ? 1.981 10.617 6.594 1 89.31 361 CYS A C 1
ATOM 2820 O O . CYS A 1 361 ? 0.764 10.477 6.715 1 89.31 361 CYS A O 1
ATOM 2822 N N . CYS A 1 362 ? 2.559 11.453 5.801 1 87.88 362 CYS A N 1
ATOM 2823 C CA . CYS A 1 362 ? 1.784 12.18 4.805 1 87.88 362 CYS A CA 1
ATOM 2824 C C . CYS A 1 362 ? 2.334 11.938 3.404 1 87.88 362 CYS A C 1
ATOM 2826 O O . CYS A 1 362 ? 3.549 11.844 3.219 1 87.88 362 CYS A O 1
ATOM 2828 N N . THR A 1 363 ? 1.398 11.836 2.447 1 90.62 363 THR A N 1
ATOM 2829 C CA . THR A 1 363 ? 1.885 11.484 1.118 1 90.62 363 THR A CA 1
ATOM 2830 C C . THR A 1 363 ? 1.04 12.156 0.038 1 90.62 363 THR A C 1
ATOM 2832 O O . THR A 1 363 ? -0.159 12.367 0.225 1 90.62 363 THR A O 1
ATOM 2835 N N . THR A 1 364 ? 1.677 12.539 -1.008 1 90.5 364 THR A N 1
ATOM 2836 C CA . THR A 1 364 ? 1.052 12.938 -2.264 1 90.5 364 THR A CA 1
ATOM 2837 C C . THR A 1 364 ? 1.572 12.086 -3.42 1 90.5 364 THR A C 1
ATOM 2839 O O . THR A 1 364 ? 1.58 12.531 -4.57 1 90.5 364 THR A O 1
ATOM 2842 N N . LEU A 1 365 ? 2.051 10.891 -3.051 1 94.25 365 LEU A N 1
ATOM 2843 C CA . LEU A 1 365 ? 2.559 9.977 -4.066 1 94.25 365 LEU A CA 1
ATOM 2844 C C . LEU A 1 365 ? 1.458 9.586 -5.047 1 94.25 365 LEU A C 1
ATOM 2846 O O . LEU A 1 365 ? 0.322 9.328 -4.645 1 94.25 365 LEU A O 1
ATOM 2850 N N . ARG A 1 366 ? 1.842 9.516 -6.289 1 93.62 366 ARG A N 1
ATOM 2851 C CA . ARG A 1 366 ? 0.868 9.195 -7.332 1 93.62 366 ARG A CA 1
ATOM 2852 C C . ARG A 1 366 ? 1.004 7.75 -7.785 1 93.62 366 ARG A C 1
ATOM 2854 O O . ARG A 1 366 ? 0.204 7.27 -8.586 1 93.62 366 ARG A O 1
ATOM 2861 N N . HIS A 1 367 ? 2.068 7.113 -7.285 1 94.5 367 HIS A N 1
ATOM 2862 C CA . HIS A 1 367 ? 2.326 5.699 -7.547 1 94.5 367 HIS A CA 1
ATOM 2863 C C . HIS A 1 367 ? 2.9 5.008 -6.312 1 94.5 367 HIS A C 1
ATOM 2865 O O . HIS A 1 367 ? 3.348 5.672 -5.375 1 94.5 367 HIS A O 1
ATOM 2871 N N . LYS A 1 368 ? 2.811 3.684 -6.348 1 95.06 368 LYS A N 1
ATOM 2872 C CA . LYS A 1 368 ? 3.443 2.902 -5.289 1 95.06 368 LYS A CA 1
ATOM 2873 C C . LYS A 1 368 ? 4.965 2.93 -5.422 1 95.06 368 LYS A C 1
ATOM 2875 O O . LYS A 1 368 ? 5.5 2.736 -6.512 1 95.06 368 LYS A O 1
ATOM 2880 N N . MET A 1 369 ? 5.605 3.158 -4.328 1 95.88 369 MET A N 1
ATOM 2881 C CA . MET A 1 369 ? 7.066 3.184 -4.328 1 95.88 369 MET A CA 1
ATOM 2882 C C . MET A 1 369 ? 7.633 1.846 -3.867 1 95.88 369 MET A C 1
ATOM 2884 O O . MET A 1 369 ? 7.348 1.392 -2.76 1 95.88 369 MET A O 1
ATOM 2888 N N . PHE A 1 370 ? 8.375 1.216 -4.797 1 94.44 370 PHE A N 1
ATOM 2889 C CA . PHE A 1 370 ? 9.117 -0.001 -4.492 1 94.44 370 PHE A CA 1
ATOM 2890 C C . PHE A 1 370 ? 10.617 0.253 -4.543 1 94.44 370 PHE A C 1
ATOM 2892 O O . PHE A 1 370 ? 11.094 1.055 -5.352 1 94.44 370 PHE A O 1
ATOM 2899 N N . PHE A 1 371 ? 11.352 -0.461 -3.697 1 95.38 371 PHE A N 1
ATOM 2900 C CA . PHE A 1 371 ? 12.812 -0.358 -3.719 1 95.38 371 PHE A CA 1
ATOM 2901 C C . PHE A 1 371 ? 13.43 -1.578 -4.391 1 95.38 371 PHE A C 1
ATOM 2903 O O . PHE A 1 371 ? 14.508 -2.029 -3.998 1 95.38 371 PHE A O 1
ATOM 2910 N N . HIS A 1 372 ? 12.703 -2.168 -5.27 1 91.12 372 HIS A N 1
ATOM 2911 C CA . HIS A 1 372 ? 13.164 -3.287 -6.082 1 91.12 372 HIS A CA 1
ATOM 2912 C C . HIS A 1 372 ? 12.492 -3.291 -7.449 1 91.12 372 HIS A C 1
ATOM 2914 O O . HIS A 1 372 ? 11.469 -2.625 -7.641 1 91.12 372 HIS A O 1
ATOM 2920 N N . HIS A 1 373 ? 13.047 -4.043 -8.336 1 86.62 373 HIS A N 1
ATOM 2921 C CA . HIS A 1 373 ? 12.484 -4.152 -9.68 1 86.62 373 HIS A CA 1
ATOM 2922 C C . HIS A 1 373 ? 11.258 -5.055 -9.688 1 86.62 373 HIS A C 1
ATOM 2924 O O . HIS A 1 373 ? 11.18 -6.016 -8.922 1 86.62 373 HIS A O 1
ATOM 2930 N N . LYS A 1 374 ? 10.336 -4.613 -10.57 1 81.31 374 LYS A N 1
ATOM 2931 C CA . LYS A 1 374 ? 9.219 -5.516 -10.82 1 81.31 374 LYS A CA 1
ATOM 2932 C C . LYS A 1 374 ? 9.695 -6.828 -11.438 1 81.31 374 LYS A C 1
ATOM 2934 O O . LYS A 1 374 ? 10.641 -6.84 -12.227 1 81.31 374 LYS A O 1
ATOM 2939 N N . PRO A 1 375 ? 9.133 -7.875 -10.969 1 74.69 375 PRO A N 1
ATOM 2940 C CA . PRO A 1 375 ? 9.539 -9.133 -11.602 1 74.69 375 PRO A CA 1
ATOM 2941 C C . PRO A 1 375 ? 9.273 -9.156 -13.102 1 74.69 375 PRO A C 1
ATOM 2943 O O . PRO A 1 375 ? 8.383 -8.461 -13.586 1 74.69 375 PRO A O 1
ATOM 2946 N N . ASP A 1 376 ? 10.281 -9.648 -13.945 1 59.38 376 ASP A N 1
ATOM 2947 C CA . ASP A 1 376 ? 10.273 -9.734 -15.406 1 59.38 376 ASP A CA 1
ATOM 2948 C C . ASP A 1 376 ? 8.891 -10.133 -15.914 1 59.38 376 ASP A C 1
ATOM 2950 O O . ASP A 1 376 ? 8.453 -9.664 -16.969 1 59.38 376 ASP A O 1
ATOM 2954 N N . ALA A 1 377 ? 8.391 -11.086 -15.375 1 51.19 377 ALA A N 1
ATOM 2955 C CA . ALA A 1 377 ? 7.121 -11.57 -15.906 1 51.19 377 ALA A CA 1
ATOM 2956 C C . ALA A 1 377 ? 6.102 -10.438 -16.016 1 51.19 377 ALA A C 1
ATOM 2958 O O . ALA A 1 377 ? 5.234 -10.453 -16.891 1 51.19 377 ALA A O 1
ATOM 2959 N N . TYR A 1 378 ? 6.156 -9.461 -15.156 1 47.22 378 TYR A N 1
ATOM 2960 C CA . TYR A 1 378 ? 5.219 -8.344 -15.172 1 47.22 378 TYR A CA 1
ATOM 2961 C C . TYR A 1 378 ? 5.488 -7.426 -16.359 1 47.22 378 TYR A C 1
ATOM 2963 O O . TYR A 1 378 ? 4.562 -6.805 -16.891 1 47.22 378 TYR A O 1
ATOM 2971 N N . ILE A 1 379 ? 6.781 -7.332 -16.797 1 43.56 379 ILE A N 1
ATOM 2972 C CA . ILE A 1 379 ? 7.176 -6.41 -17.844 1 43.56 379 ILE A CA 1
ATOM 2973 C C . ILE A 1 379 ? 6.527 -6.824 -19.172 1 43.56 379 ILE A C 1
ATOM 2975 O O . ILE A 1 379 ? 6.121 -5.969 -19.953 1 43.56 379 ILE A O 1
ATOM 2979 N N . ARG A 1 380 ? 6.293 -8.055 -19.391 1 41.16 380 ARG A N 1
ATOM 2980 C CA . ARG A 1 380 ? 5.809 -8.414 -20.734 1 41.16 380 ARG A CA 1
ATOM 2981 C C . ARG A 1 380 ? 4.355 -7.992 -20.906 1 41.16 380 ARG A C 1
ATOM 2983 O O . ARG A 1 380 ? 3.912 -7.734 -22.031 1 41.16 380 ARG A O 1
ATOM 2990 N N . LEU A 1 381 ? 3.529 -7.965 -19.922 1 37.09 381 LEU A N 1
ATOM 2991 C CA . LEU A 1 381 ? 2.123 -7.68 -20.188 1 37.09 381 LEU A CA 1
ATOM 2992 C C . LEU A 1 381 ? 1.896 -6.18 -20.359 1 37.09 381 LEU A C 1
ATOM 2994 O O . LEU A 1 381 ? 0.905 -5.762 -20.969 1 37.09 381 LEU A O 1
ATOM 2998 N N . SER A 1 382 ? 2.535 -5.375 -19.641 1 35.72 382 SER A N 1
ATOM 2999 C CA . SER A 1 382 ? 2.256 -3.953 -19.812 1 35.72 382 SER A CA 1
ATOM 3000 C C . SER A 1 382 ? 2.662 -3.477 -21.203 1 35.72 382 SER A C 1
ATOM 3002 O O . SER A 1 382 ? 2.281 -2.383 -21.625 1 35.72 382 SER A O 1
ATOM 3004 N N . CYS A 1 383 ? 3.6 -3.99 -21.875 1 30.89 3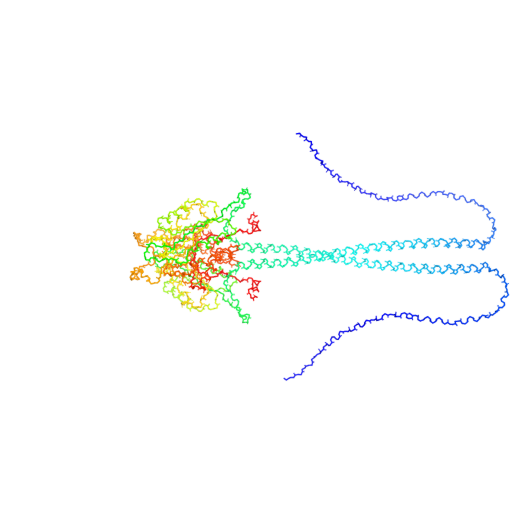83 CYS A N 1
ATOM 3005 C CA . CYS A 1 383 ? 3.984 -3.551 -23.219 1 30.89 383 CYS A CA 1
ATOM 3006 C C . CYS A 1 383 ? 3.086 -4.176 -24.281 1 30.89 383 CYS A C 1
ATOM 3008 O O . CYS A 1 383 ? 3.221 -3.881 -25.469 1 30.89 383 CYS A O 1
ATOM 3010 N N . GLY A 1 384 ? 2.396 -5.289 -24.141 1 27.66 384 GLY A N 1
ATOM 3011 C CA . GLY A 1 384 ? 1.573 -5.664 -25.281 1 27.66 384 GLY A CA 1
ATOM 3012 C C . GLY A 1 384 ? 0.259 -4.91 -25.344 1 27.66 384 GLY A C 1
ATOM 3013 O O . GLY A 1 384 ? -0.253 -4.461 -24.312 1 27.66 384 GLY A O 1
ATOM 3014 N N . MET B 1 1 ? 42.281 -12.805 -48.531 1 18.27 1 MET B N 1
ATOM 3015 C CA . MET B 1 1 ? 42.438 -14.031 -49.312 1 18.27 1 MET B CA 1
ATOM 3016 C C . MET B 1 1 ? 41.062 -14.656 -49.562 1 18.27 1 MET B C 1
ATOM 3018 O O . MET B 1 1 ? 40.062 -14.219 -49.031 1 18.27 1 MET B O 1
ATOM 3022 N N . PRO B 1 2 ? 40.938 -15.992 -49.312 1 19.83 2 PRO B N 1
ATOM 3023 C CA . PRO B 1 2 ? 40.312 -17.062 -50.094 1 19.83 2 PRO B CA 1
ATOM 3024 C C . PRO B 1 2 ? 38.781 -17.094 -49.969 1 19.83 2 PRO B C 1
ATOM 3026 O O . PRO B 1 2 ? 38.219 -16.359 -49.156 1 19.83 2 PRO B O 1
ATOM 3029 N N . GLY B 1 3 ? 38.125 -18.312 -49.844 1 18.94 3 GLY B N 1
ATOM 3030 C CA . GLY B 1 3 ? 37.469 -19.312 -50.688 1 18.94 3 GLY B CA 1
ATOM 3031 C C . GLY B 1 3 ? 36.062 -19.625 -50.219 1 18.94 3 GLY B C 1
ATOM 3032 O O . GLY B 1 3 ? 35.219 -20.016 -51.031 1 18.94 3 GLY B O 1
ATOM 3033 N N . ARG B 1 4 ? 35.594 -19.688 -48.875 1 22.31 4 ARG B N 1
ATOM 3034 C CA . ARG B 1 4 ? 34.938 -20.938 -48.562 1 22.31 4 ARG B CA 1
ATOM 3035 C C . ARG B 1 4 ? 33.469 -20.891 -49 1 22.31 4 ARG B C 1
ATOM 3037 O O . ARG B 1 4 ? 32.75 -19.922 -48.688 1 22.31 4 ARG B O 1
ATOM 3044 N N . HIS B 1 5 ? 33.031 -21.641 -50.062 1 22.05 5 HIS B N 1
ATOM 3045 C CA . HIS B 1 5 ? 32.031 -22.047 -51.031 1 22.05 5 HIS B CA 1
ATOM 3046 C C . HIS B 1 5 ? 30.828 -22.688 -50.375 1 22.05 5 HIS B C 1
ATOM 3048 O O . HIS B 1 5 ? 30.047 -23.391 -51.031 1 22.05 5 HIS B O 1
ATOM 3054 N N . ARG B 1 6 ? 30.312 -22.141 -49.281 1 22.38 6 ARG B N 1
ATOM 3055 C CA . ARG B 1 6 ? 29.438 -23 -48.5 1 22.38 6 ARG B CA 1
ATOM 3056 C C . ARG B 1 6 ? 28.25 -23.484 -49.312 1 22.38 6 ARG B C 1
ATOM 3058 O O . ARG B 1 6 ? 27.734 -22.75 -50.156 1 22.38 6 ARG B O 1
ATOM 3065 N N . LEU B 1 7 ? 28.016 -24.781 -49.25 1 21.5 7 LEU B N 1
ATOM 3066 C CA . LEU B 1 7 ? 27.375 -25.969 -49.781 1 21.5 7 LEU B CA 1
ATOM 3067 C C . LEU B 1 7 ? 25.859 -25.906 -49.562 1 21.5 7 LEU B C 1
ATOM 3069 O O . LEU B 1 7 ? 25.391 -25.766 -48.438 1 21.5 7 LEU B O 1
ATOM 3073 N N . ARG B 1 8 ? 25.078 -25.172 -50.438 1 21.98 8 ARG B N 1
ATOM 3074 C CA . ARG B 1 8 ? 23.656 -25 -50.625 1 21.98 8 ARG B CA 1
ATOM 3075 C C . ARG B 1 8 ? 22.953 -26.344 -50.781 1 21.98 8 ARG B C 1
ATOM 3077 O O . ARG B 1 8 ? 23.047 -26.969 -51.844 1 21.98 8 ARG B O 1
ATOM 3084 N N . GLY B 1 9 ? 23.172 -27.266 -49.75 1 20.22 9 GLY B N 1
ATOM 3085 C CA . GLY B 1 9 ? 22.719 -28.641 -49.906 1 20.22 9 GLY B CA 1
ATOM 3086 C C . GLY B 1 9 ? 21.219 -28.75 -50.125 1 20.22 9 GLY B C 1
ATOM 3087 O O . GLY B 1 9 ? 20.438 -28.375 -49.281 1 20.22 9 GLY B O 1
ATOM 3088 N N . ARG B 1 10 ? 20.672 -28.312 -51.312 1 21.86 10 ARG B N 1
ATOM 3089 C CA . ARG B 1 10 ? 19.312 -28.359 -51.781 1 21.86 10 ARG B CA 1
ATOM 3090 C C . ARG B 1 10 ? 18.766 -29.781 -51.719 1 21.86 10 ARG B C 1
ATOM 3092 O O . ARG B 1 10 ? 19.266 -30.688 -52.406 1 21.86 10 ARG B O 1
ATOM 3099 N N . ARG B 1 11 ? 18.422 -30.297 -50.5 1 21.39 11 ARG B N 1
ATOM 3100 C CA . ARG B 1 11 ? 17.922 -31.656 -50.25 1 21.39 11 ARG B CA 1
ATOM 3101 C C . ARG B 1 11 ? 16.656 -31.922 -51.031 1 21.39 11 ARG B C 1
ATOM 3103 O O . ARG B 1 11 ? 15.633 -31.266 -50.812 1 21.39 11 ARG B O 1
ATOM 3110 N N . ARG B 1 12 ? 16.766 -32.062 -52.406 1 21.44 12 ARG B N 1
ATOM 3111 C CA . ARG B 1 12 ? 15.711 -32.406 -53.375 1 21.44 12 ARG B CA 1
ATOM 3112 C C . ARG B 1 12 ? 14.984 -33.688 -52.906 1 21.44 12 ARG B C 1
ATOM 3114 O O . ARG B 1 12 ? 15.594 -34.719 -52.75 1 21.44 12 ARG B O 1
ATOM 3121 N N . VAL B 1 13 ? 14.148 -33.562 -51.969 1 20.88 13 VAL B N 1
ATOM 3122 C CA . VAL B 1 13 ? 13.328 -34.656 -51.406 1 20.88 13 VAL B CA 1
ATOM 3123 C C . VAL B 1 13 ? 12.633 -35.406 -52.531 1 20.88 13 VAL B C 1
ATOM 3125 O O . VAL B 1 13 ? 12.125 -34.781 -53.469 1 20.88 13 VAL B O 1
ATOM 3128 N N . ILE B 1 14 ? 13.031 -36.656 -52.719 1 20.72 14 ILE B N 1
ATOM 3129 C CA . ILE B 1 14 ? 12.797 -37.812 -53.594 1 20.72 14 ILE B CA 1
ATOM 3130 C C . ILE B 1 14 ? 11.305 -38.125 -53.656 1 20.72 14 ILE B C 1
ATOM 3132 O O . ILE B 1 14 ? 10.648 -38.25 -52.625 1 20.72 14 ILE B O 1
ATOM 3136 N N . ASP B 1 15 ? 10.625 -37.656 -54.719 1 20.47 15 ASP B N 1
ATOM 3137 C CA . ASP B 1 15 ? 9.312 -37.812 -55.344 1 20.47 15 ASP B CA 1
ATOM 3138 C C . ASP B 1 15 ? 8.961 -39.312 -55.469 1 20.47 15 ASP B C 1
ATOM 3140 O O . ASP B 1 15 ? 9.578 -40.031 -56.219 1 20.47 15 ASP B O 1
ATOM 3144 N N . LEU B 1 16 ? 8.812 -39.938 -54.281 1 20.59 16 LEU B N 1
ATOM 3145 C CA . LEU B 1 16 ? 8.516 -41.375 -54.188 1 20.59 16 LEU B CA 1
ATOM 3146 C C . LEU B 1 16 ? 7.242 -41.719 -54.969 1 20.59 16 LEU B C 1
ATOM 3148 O O . LEU B 1 16 ? 6.152 -41.281 -54.562 1 20.59 16 LEU B O 1
ATOM 3152 N N . GLN B 1 17 ? 7.332 -41.594 -56.281 1 19.52 17 GLN B N 1
ATOM 3153 C CA . GLN B 1 17 ? 6.297 -41.938 -57.25 1 19.52 17 GLN B CA 1
ATOM 3154 C C . GLN B 1 17 ? 5.695 -43.312 -56.969 1 19.52 17 GLN B C 1
ATOM 3156 O O . GLN B 1 17 ? 6.418 -44.25 -56.594 1 19.52 17 GLN B O 1
ATOM 3161 N N . GLU B 1 18 ? 4.359 -43.312 -56.719 1 21.16 18 GLU B N 1
ATOM 3162 C CA . GLU B 1 18 ? 3.279 -44.219 -56.375 1 21.16 18 GLU B CA 1
ATOM 3163 C C . GLU B 1 18 ? 3.26 -45.406 -57.344 1 21.16 18 GLU B C 1
ATOM 3165 O O . GLU B 1 18 ? 3.348 -45.25 -58.562 1 21.16 18 GLU B O 1
ATOM 3170 N N . SER B 1 19 ? 3.67 -46.594 -56.875 1 20.41 19 SER B N 1
ATOM 3171 C CA . SER B 1 19 ? 3.846 -47.969 -57.312 1 20.41 19 SER B CA 1
ATOM 3172 C C . SER B 1 19 ? 2.557 -48.531 -57.906 1 20.41 19 SER B C 1
ATOM 3174 O O . SER B 1 19 ? 1.552 -48.656 -57.188 1 20.41 19 SER B O 1
ATOM 3176 N N . ARG B 1 20 ? 2.164 -48.062 -59.094 1 21.83 20 ARG B N 1
ATOM 3177 C CA . ARG B 1 20 ? 0.998 -48.594 -59.781 1 21.83 20 ARG B CA 1
ATOM 3178 C C . ARG B 1 20 ? 0.99 -50.125 -59.781 1 21.83 20 ARG B C 1
ATOM 3180 O O . ARG B 1 20 ? 2.035 -50.75 -59.938 1 21.83 20 ARG B O 1
ATOM 3187 N N . MET B 1 21 ? -0.058 -50.656 -59.156 1 20.47 21 MET B N 1
ATOM 3188 C CA . MET B 1 21 ? -0.6 -52 -58.844 1 20.47 21 MET B CA 1
ATOM 3189 C C . MET B 1 21 ? -0.592 -52.906 -60.062 1 20.47 21 MET B C 1
ATOM 3191 O O . MET B 1 21 ? -0.555 -52.406 -61.219 1 20.47 21 MET B O 1
ATOM 3195 N N . PHE B 1 22 ? -0.462 -54.219 -59.875 1 21.73 22 PHE B N 1
ATOM 3196 C CA . PHE B 1 22 ? -0.141 -55.531 -60.375 1 21.73 22 PHE B CA 1
ATOM 3197 C C . PHE B 1 22 ? -1.201 -56 -61.375 1 21.73 22 PHE B C 1
ATOM 3199 O O . PHE B 1 22 ? -2.283 -56.438 -60.969 1 21.73 22 PHE B O 1
ATOM 3206 N N . SER B 1 23 ? -1.623 -55.156 -62.312 1 20.98 23 SER B N 1
ATOM 3207 C CA . SER B 1 23 ? -2.758 -55.719 -63.031 1 20.98 23 SER B CA 1
ATOM 3208 C C . SER B 1 23 ? -2.41 -57.094 -63.625 1 20.98 23 SER B C 1
ATOM 3210 O O . SER B 1 23 ? -1.377 -57.25 -64.312 1 20.98 23 SER B O 1
ATOM 3212 N N . SER B 1 24 ? -2.852 -58.094 -62.969 1 22.69 24 SER B N 1
ATOM 3213 C CA . SER B 1 24 ? -2.764 -59.562 -63.156 1 22.69 24 SER B CA 1
ATOM 3214 C C . SER B 1 24 ? -3.283 -59.969 -64.5 1 22.69 24 SER B C 1
ATOM 3216 O O . SER B 1 24 ? -3.602 -61.156 -64.75 1 22.69 24 SER B O 1
ATOM 3218 N N . ASP B 1 25 ? -2.938 -59.219 -65.562 1 21.77 25 ASP B N 1
ATOM 3219 C CA . ASP B 1 25 ? -3.594 -59.656 -66.75 1 21.77 25 ASP B CA 1
ATOM 3220 C C . ASP B 1 25 ? -3.26 -61.125 -67.062 1 21.77 25 ASP B C 1
ATOM 3222 O O . ASP B 1 25 ? -2.105 -61.469 -67.375 1 21.77 25 ASP B O 1
ATOM 3226 N N . ASP B 1 26 ? -3.77 -61.969 -66.312 1 23.25 26 ASP B N 1
ATOM 3227 C CA . ASP B 1 26 ? -3.623 -63.438 -66.438 1 23.25 26 ASP B CA 1
ATOM 3228 C C . ASP B 1 26 ? -4.047 -63.906 -67.812 1 23.25 26 ASP B C 1
ATOM 3230 O O . ASP B 1 26 ? -5.227 -63.844 -68.125 1 23.25 26 ASP B O 1
ATOM 3234 N N . GLU B 1 27 ? -3.381 -63.344 -68.812 1 22.75 27 GLU B N 1
ATOM 3235 C CA . GLU B 1 27 ? -3.787 -63.781 -70.125 1 22.75 27 GLU B CA 1
ATOM 3236 C C . GLU B 1 27 ? -3.762 -65.312 -70.188 1 22.75 27 GLU B C 1
ATOM 3238 O O . GLU B 1 27 ? -2.812 -65.938 -69.75 1 22.75 27 GLU B O 1
ATOM 3243 N N . ASP B 1 28 ? -4.945 -65.875 -70.312 1 23.89 28 ASP B N 1
ATOM 3244 C CA . ASP B 1 28 ? -5.539 -67.188 -70.438 1 23.89 28 ASP B CA 1
ATOM 3245 C C . ASP B 1 28 ? -4.977 -67.938 -71.688 1 23.89 28 ASP B C 1
ATOM 3247 O O . ASP B 1 28 ? -5.34 -67.625 -72.812 1 23.89 28 ASP B O 1
ATOM 3251 N N . GLU B 1 29 ? -3.641 -67.812 -71.875 1 22.39 29 GLU B N 1
ATOM 3252 C CA . GLU B 1 29 ? -3.238 -68.5 -73.125 1 22.39 29 GLU B CA 1
ATOM 3253 C C . GLU B 1 29 ? -3.613 -69.938 -73.125 1 22.39 29 GLU B C 1
ATOM 3255 O O . GLU B 1 29 ? -3.064 -70.75 -72.312 1 22.39 29 GLU B O 1
ATOM 3260 N N . SER B 1 30 ? -4.891 -70.312 -73.188 1 24.12 30 SER B N 1
ATOM 3261 C CA . SER B 1 30 ? -5.449 -71.625 -73.188 1 24.12 30 SER B CA 1
ATOM 3262 C C . SER B 1 30 ? -4.883 -72.438 -74.375 1 24.12 30 SER B C 1
ATOM 3264 O O . SER B 1 30 ? -5.203 -72.125 -75.562 1 24.12 30 SER B O 1
ATOM 3266 N N . GLU B 1 31 ? -3.518 -72.438 -74.5 1 21.55 31 GLU B N 1
ATOM 3267 C CA . GLU B 1 31 ? -3.008 -73.188 -75.625 1 21.55 31 GLU B CA 1
ATOM 3268 C C . GLU B 1 31 ? -3.66 -74.562 -75.75 1 21.55 31 GLU B C 1
ATOM 3270 O O . GLU B 1 31 ? -4.086 -75.125 -74.75 1 21.55 31 GLU B O 1
ATOM 3275 N N . GLU B 1 32 ? -3.826 -75.062 -77 1 24.28 32 GLU B N 1
ATOM 3276 C CA . GLU B 1 32 ? -4.473 -76 -77.938 1 24.28 32 GLU B CA 1
ATOM 3277 C C . GLU B 1 32 ? -3.951 -77.375 -77.75 1 24.28 32 GLU B C 1
ATOM 3279 O O . GLU B 1 32 ? -3.021 -77.812 -78.438 1 24.28 32 GLU B O 1
ATOM 3284 N N . LEU B 1 33 ? -3.596 -77.812 -76.562 1 23.61 33 LEU B N 1
ATOM 3285 C CA . LEU B 1 33 ? -2.893 -79.062 -76.625 1 23.61 33 LEU B CA 1
ATOM 3286 C C . LEU B 1 33 ? -3.785 -80.125 -77.25 1 23.61 33 LEU B C 1
ATOM 3288 O O . LEU B 1 33 ? -4.863 -80.438 -76.688 1 23.61 33 LEU B O 1
ATOM 3292 N N . ARG B 1 34 ? -3.668 -80.25 -78.5 1 25.31 34 ARG B N 1
ATOM 3293 C CA . ARG B 1 34 ? -4.324 -81.25 -79.375 1 25.31 34 ARG B CA 1
ATOM 3294 C C . ARG B 1 34 ? -4.102 -82.625 -78.875 1 25.31 34 ARG B C 1
ATOM 3296 O O . ARG B 1 34 ? -2.957 -83.062 -78.688 1 25.31 34 ARG B O 1
ATOM 3303 N N . GLN B 1 35 ? -4.996 -83.062 -77.938 1 24.2 35 GLN B N 1
ATOM 3304 C CA . GLN B 1 35 ? -5.051 -84.438 -77.375 1 24.2 35 GLN B CA 1
ATOM 3305 C C . GLN B 1 35 ? -5.125 -85.5 -78.5 1 24.2 35 GLN B C 1
ATOM 3307 O O . GLN B 1 35 ? -6.125 -85.562 -79.25 1 24.2 35 GLN B O 1
ATOM 3312 N N . ALA B 1 36 ? -4.117 -85.5 -79.312 1 26.94 36 ALA B N 1
ATOM 3313 C CA . ALA B 1 36 ? -4.219 -86.562 -80.312 1 26.94 36 ALA B CA 1
ATOM 3314 C C . ALA B 1 36 ? -4.461 -87.938 -79.688 1 26.94 36 ALA B C 1
ATOM 3316 O O . ALA B 1 36 ? -3.764 -88.312 -78.75 1 26.94 36 ALA B O 1
ATOM 3317 N N . THR B 1 37 ? -5.742 -88.312 -79.688 1 27.42 37 THR B N 1
ATOM 3318 C CA . THR B 1 37 ? -6.422 -89.5 -79.188 1 27.42 37 THR B CA 1
ATOM 3319 C C . THR B 1 37 ? -5.766 -90.75 -79.75 1 27.42 37 THR B C 1
ATOM 3321 O O . THR B 1 37 ? -6.191 -91.312 -80.75 1 27.42 37 THR B O 1
ATOM 3324 N N . THR B 1 38 ? -4.398 -90.75 -79.875 1 28.25 38 THR B N 1
ATOM 3325 C CA . THR B 1 38 ? -4 -92 -80.5 1 28.25 38 THR B CA 1
ATOM 3326 C C . THR B 1 38 ? -4.52 -93.188 -79.75 1 28.25 38 THR B C 1
ATOM 3328 O O . THR B 1 38 ? -4.445 -93.25 -78.562 1 28.25 38 THR B O 1
ATOM 3331 N N . ASP B 1 39 ? -5.562 -93.812 -80.25 1 29.33 39 ASP B N 1
ATOM 3332 C CA . ASP B 1 39 ? -6.34 -95 -79.875 1 29.33 39 ASP B CA 1
ATOM 3333 C C . ASP B 1 39 ? -5.426 -96.188 -79.562 1 29.33 39 ASP B C 1
ATOM 3335 O O . ASP B 1 39 ? -5.855 -97.375 -79.625 1 29.33 39 ASP B O 1
ATOM 3339 N N . GLU B 1 40 ? -4.215 -95.875 -79 1 29.86 40 GLU B N 1
ATOM 3340 C CA . GLU B 1 40 ? -3.469 -97.125 -78.938 1 29.86 40 GLU B CA 1
ATOM 3341 C C . GLU B 1 40 ? -4.23 -98.188 -78.125 1 29.86 40 GLU B C 1
ATOM 3343 O O . GLU B 1 40 ? -4.852 -97.812 -77.125 1 29.86 40 GLU B O 1
ATOM 3348 N N . GLU B 1 41 ? -4.648 -99.25 -78.75 1 32.75 41 GLU B N 1
ATOM 3349 C CA . GLU B 1 41 ? -5.32 -100.438 -78.312 1 32.75 41 GLU B CA 1
ATOM 3350 C C . GLU B 1 41 ? -4.676 -101.062 -77.125 1 32.75 41 GLU B C 1
ATOM 3352 O O . GLU B 1 41 ? -3.516 -101.5 -77.125 1 32.75 41 GLU B O 1
ATOM 3357 N N . GLU B 1 42 ? -4.777 -100.312 -76.062 1 33.44 42 GLU B N 1
ATOM 3358 C CA . GLU B 1 42 ? -4.121 -100.812 -74.875 1 33.44 42 GLU B CA 1
ATOM 3359 C C . GLU B 1 42 ? -4.656 -102.188 -74.5 1 33.44 42 GLU B C 1
ATOM 3361 O O . GLU B 1 42 ? -5.867 -102.375 -74.375 1 33.44 42 GLU B O 1
ATOM 3366 N N . GLY B 1 43 ? -4.035 -103.25 -75 1 34.5 43 GLY B N 1
ATOM 3367 C CA . GLY B 1 43 ? -4.242 -104.625 -74.562 1 34.5 43 GLY B CA 1
ATOM 3368 C C . GLY B 1 43 ? -4.395 -104.75 -73.062 1 34.5 43 GLY B C 1
ATOM 3369 O O . GLY B 1 43 ? -3.74 -104 -72.312 1 34.5 43 GLY B O 1
ATOM 3370 N N . ASP B 1 44 ? -5.562 -105 -72.562 1 36.31 44 ASP B N 1
ATOM 3371 C CA . ASP B 1 44 ? -6.242 -105.125 -71.312 1 36.31 44 ASP B CA 1
ATOM 3372 C C . ASP B 1 44 ? -5.418 -105.875 -70.312 1 36.31 44 ASP B C 1
ATOM 3374 O O . ASP B 1 44 ? -5.578 -107.125 -70.188 1 36.31 44 ASP B O 1
ATOM 3378 N N . ALA B 1 45 ? -4.012 -106.062 -70.5 1 40.59 45 ALA B N 1
ATOM 3379 C CA . ALA B 1 45 ? -3.389 -106.938 -69.5 1 40.59 45 ALA B CA 1
ATOM 3380 C C . ALA B 1 45 ? -3.713 -10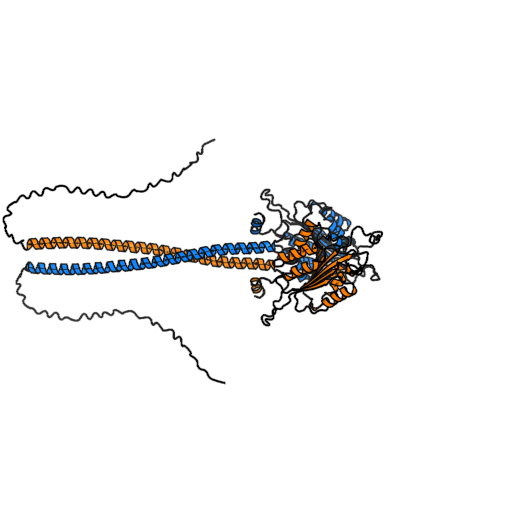6.5 -68.062 1 40.59 45 ALA B C 1
ATOM 3382 O O . ALA B 1 45 ? -3.496 -105.312 -67.75 1 40.59 45 ALA B O 1
ATOM 3383 N N . SER B 1 46 ? -4.836 -106.875 -67.5 1 40.62 46 SER B N 1
ATOM 3384 C CA . SER B 1 46 ? -5.324 -106.812 -66.125 1 40.62 46 SER B CA 1
ATOM 3385 C C . SER B 1 46 ? -4.176 -106.938 -65.125 1 40.62 46 SER B C 1
ATOM 3387 O O . SER B 1 46 ? -3.824 -108.062 -64.75 1 40.62 46 SER B O 1
ATOM 3389 N N . SER B 1 47 ? -2.943 -106.5 -65.438 1 43.16 47 SER B N 1
ATOM 3390 C CA . SER B 1 47 ? -1.834 -106.625 -64.5 1 43.16 47 SER B CA 1
ATOM 3391 C C . SER B 1 47 ? -2.182 -106.125 -63.125 1 43.16 47 SER B C 1
ATOM 3393 O O . SER B 1 47 ? -2.506 -104.938 -63 1 43.16 47 SER B O 1
ATOM 3395 N N . THR B 1 48 ? -2.912 -106.812 -62.25 1 50.59 48 THR B N 1
ATOM 3396 C CA . THR B 1 48 ? -3.08 -106.625 -60.812 1 50.59 48 THR B CA 1
ATOM 3397 C C . THR B 1 48 ? -1.867 -105.938 -60.219 1 50.59 48 THR B C 1
ATOM 3399 O O . THR B 1 48 ? -0.73 -106.375 -60.406 1 50.59 48 THR B O 1
ATOM 3402 N N . PRO B 1 49 ? -1.87 -104.688 -60.094 1 59.81 49 PRO B N 1
ATOM 3403 C CA . PRO B 1 49 ? -0.709 -104 -59.531 1 59.81 49 PRO B CA 1
ATOM 3404 C C . PRO B 1 49 ? -0.069 -104.75 -58.375 1 59.81 49 PRO B C 1
ATOM 3406 O O . PRO B 1 49 ? -0.776 -105.25 -57.5 1 59.81 49 PRO B O 1
ATOM 3409 N N . SER B 1 50 ? 1.026 -105.312 -58.5 1 66.31 50 SER B N 1
ATOM 3410 C CA . SER B 1 50 ? 1.789 -106.125 -57.531 1 66.31 50 SER B CA 1
ATOM 3411 C C . SER B 1 50 ? 1.85 -105.438 -56.188 1 66.31 50 SER B C 1
ATOM 3413 O O . SER B 1 50 ? 1.696 -104.188 -56.094 1 66.31 50 SER B O 1
ATOM 3415 N N . VAL B 1 51 ? 1.554 -106.062 -55.094 1 68.94 51 VAL B N 1
ATOM 3416 C CA . VAL B 1 51 ? 1.66 -105.688 -53.688 1 68.94 51 VAL B CA 1
ATOM 3417 C C . VAL B 1 51 ? 2.812 -104.688 -53.5 1 68.94 51 VAL B C 1
ATOM 3419 O O . VAL B 1 51 ? 2.695 -103.75 -52.75 1 68.94 51 VAL B O 1
ATOM 3422 N N . MET B 1 52 ? 3.705 -104.75 -54.438 1 72.62 52 MET B N 1
ATOM 3423 C CA . MET B 1 52 ? 4.887 -103.938 -54.344 1 72.62 52 MET B CA 1
ATOM 3424 C C . MET B 1 52 ? 4.59 -102.5 -54.844 1 72.62 52 MET B C 1
ATOM 3426 O O . MET B 1 52 ? 5.074 -101.562 -54.281 1 72.62 52 MET B O 1
ATOM 3430 N N . ASP B 1 53 ? 3.734 -102.438 -55.781 1 73.12 53 ASP B N 1
ATOM 3431 C CA . ASP B 1 53 ? 3.385 -101.125 -56.375 1 73.12 53 ASP B CA 1
ATOM 3432 C C . ASP B 1 53 ? 2.49 -100.375 -55.406 1 73.12 53 ASP B C 1
ATOM 3434 O O . ASP B 1 53 ? 2.645 -99.125 -55.281 1 73.12 53 ASP B O 1
ATOM 3438 N N . GLN B 1 54 ? 1.66 -101.062 -54.781 1 72.25 54 GLN B N 1
ATOM 3439 C CA . GLN B 1 54 ? 0.787 -100.438 -53.781 1 72.25 54 GLN B CA 1
ATOM 3440 C C . GLN B 1 54 ? 1.588 -99.938 -52.594 1 72.25 54 GLN B C 1
ATOM 3442 O O . GLN B 1 54 ? 1.327 -98.812 -52.094 1 72.25 54 GLN B O 1
ATOM 3447 N N . MET B 1 55 ? 2.615 -100.688 -52.344 1 70.25 55 MET B N 1
ATOM 3448 C CA . MET B 1 55 ? 3.492 -100.312 -51.219 1 70.25 55 MET B CA 1
ATOM 3449 C C . MET B 1 55 ? 4.305 -99.062 -51.594 1 70.25 55 MET B C 1
ATOM 3451 O O . MET B 1 55 ? 4.504 -98.188 -50.75 1 70.25 55 MET B O 1
ATOM 3455 N N . ARG B 1 56 ? 4.609 -99.062 -52.812 1 73.56 56 ARG B N 1
ATOM 3456 C CA . ARG B 1 56 ? 5.395 -97.875 -53.281 1 73.56 56 ARG B CA 1
ATOM 3457 C C . ARG B 1 56 ? 4.551 -96.625 -53.312 1 73.56 56 ARG B C 1
ATOM 3459 O O . ARG B 1 56 ? 5.023 -95.562 -52.938 1 73.56 56 ARG B O 1
ATOM 3466 N N . ARG B 1 57 ? 3.316 -96.75 -53.688 1 75.06 57 ARG B N 1
ATOM 3467 C CA . ARG B 1 57 ? 2.404 -95.625 -53.719 1 75.06 57 ARG B CA 1
ATOM 3468 C C . ARG B 1 57 ? 2.105 -95.125 -52.312 1 75.06 57 ARG B C 1
ATOM 3470 O O . ARG B 1 57 ? 2.051 -93.938 -52.062 1 75.06 57 ARG B O 1
ATOM 3477 N N . MET B 1 58 ? 2.002 -96.062 -51.406 1 73 58 MET B N 1
ATOM 3478 C CA . MET B 1 58 ? 1.747 -95.75 -50 1 73 58 MET B CA 1
ATOM 3479 C C . MET B 1 58 ? 2.941 -95 -49.406 1 73 58 MET B C 1
ATOM 3481 O O . MET B 1 58 ? 2.771 -94.062 -48.625 1 73 58 MET B O 1
ATOM 3485 N N . GLN B 1 59 ? 4.078 -95.5 -49.844 1 72.75 59 GLN B N 1
ATOM 3486 C CA . GLN B 1 59 ? 5.301 -94.875 -49.344 1 72.75 59 GLN B CA 1
ATOM 3487 C C . GLN B 1 59 ? 5.438 -93.438 -49.875 1 72.75 59 GLN B C 1
ATOM 3489 O O . GLN B 1 59 ? 5.832 -92.562 -49.125 1 72.75 59 GLN B O 1
ATOM 3494 N N . LYS B 1 60 ? 5.027 -93.312 -51.094 1 75.81 60 LYS B N 1
ATOM 3495 C CA . LYS B 1 60 ? 5.105 -92 -51.688 1 75.81 60 LYS B CA 1
ATOM 3496 C C . LYS B 1 60 ? 4.109 -91.062 -51.062 1 75.81 60 LYS B C 1
ATOM 3498 O O . LYS B 1 60 ? 4.449 -89.875 -50.75 1 75.81 60 LYS B O 1
ATOM 3503 N N . ASN B 1 61 ? 2.971 -91.562 -50.812 1 73.69 61 ASN B N 1
ATOM 3504 C CA . ASN B 1 61 ? 1.938 -90.75 -50.188 1 73.69 61 ASN B CA 1
ATOM 3505 C C . ASN B 1 61 ? 2.324 -90.375 -48.75 1 73.69 61 ASN B C 1
ATOM 3507 O O . ASN B 1 61 ? 2.098 -89.188 -48.312 1 73.69 61 ASN B O 1
ATOM 3511 N N . MET B 1 62 ? 3.018 -91.375 -48.188 1 73 62 MET B N 1
ATOM 3512 C CA . MET B 1 62 ? 3.455 -91.125 -46.812 1 73 62 MET B CA 1
ATOM 3513 C C . MET B 1 62 ? 4.551 -90.062 -46.781 1 73 62 MET B C 1
ATOM 3515 O O . MET B 1 62 ? 4.559 -89.188 -45.875 1 73 62 MET B O 1
ATOM 3519 N N . ARG B 1 63 ? 5.371 -90.188 -47.75 1 73.81 63 ARG B N 1
ATOM 3520 C CA . ARG B 1 63 ? 6.457 -89.188 -47.844 1 73.81 63 ARG B CA 1
ATOM 3521 C C . ARG B 1 63 ? 5.922 -87.812 -48.094 1 73.81 63 ARG B C 1
ATOM 3523 O O . ARG B 1 63 ? 6.402 -86.812 -47.5 1 73.81 63 ARG B O 1
ATOM 3530 N N . GLN B 1 64 ? 4.895 -87.688 -48.906 1 78.31 64 GLN B N 1
ATOM 3531 C CA . GLN B 1 64 ? 4.289 -86.375 -49.219 1 78.31 64 GLN B CA 1
ATOM 3532 C C . GLN B 1 64 ? 3.574 -85.812 -48 1 78.31 64 GLN B C 1
ATOM 3534 O O . GLN B 1 64 ? 3.65 -84.625 -47.75 1 78.31 64 GLN B O 1
ATOM 3539 N N . MET B 1 65 ? 2.984 -86.688 -47.312 1 74.69 65 MET B N 1
ATOM 3540 C CA . MET B 1 65 ? 2.271 -86.312 -46.125 1 74.69 65 MET B CA 1
ATOM 3541 C C . MET B 1 65 ? 3.246 -85.812 -45.031 1 74.69 65 MET B C 1
ATOM 3543 O O . MET B 1 65 ? 2.973 -84.812 -44.344 1 74.69 65 MET B O 1
ATOM 3547 N N . LEU B 1 66 ? 4.375 -86.438 -45.0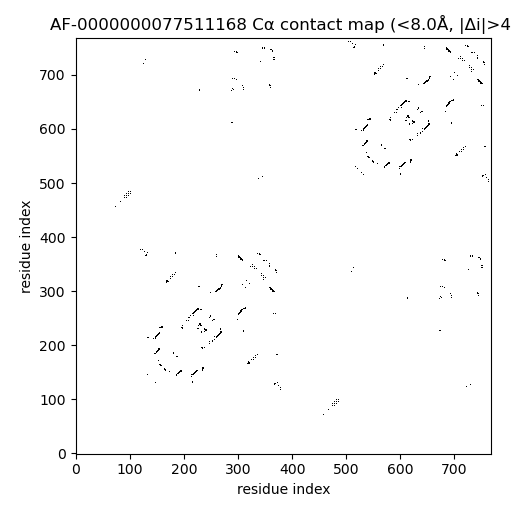31 1 74.06 66 LEU B N 1
ATOM 3548 C CA . LEU B 1 66 ? 5.398 -86.062 -44.062 1 74.06 66 LEU B CA 1
ATOM 3549 C C . LEU B 1 66 ? 6.008 -84.688 -44.406 1 74.06 66 LEU B C 1
ATOM 3551 O O . LEU B 1 66 ? 6.258 -83.875 -43.531 1 74.06 66 LEU B O 1
ATOM 3555 N N . LEU B 1 67 ? 6.09 -84.5 -45.75 1 77.81 67 LEU B N 1
ATOM 3556 C CA . LEU B 1 67 ? 6.656 -83.25 -46.219 1 77.81 67 LEU B CA 1
ATOM 3557 C C . LEU B 1 67 ? 5.691 -82.125 -45.938 1 77.81 67 LEU B C 1
ATOM 3559 O O . LEU B 1 67 ? 6.109 -81 -45.531 1 77.81 67 LEU B O 1
ATOM 3563 N N . LYS B 1 68 ? 4.449 -82.375 -46.094 1 75.44 68 LYS B N 1
ATOM 3564 C CA . LYS B 1 68 ? 3.426 -81.375 -45.844 1 75.44 68 LYS B CA 1
ATOM 3565 C C . LYS B 1 68 ? 3.35 -81.062 -44.344 1 75.44 68 LYS B C 1
ATOM 3567 O O . LYS B 1 68 ? 3.242 -79.875 -43.969 1 75.44 68 LYS B O 1
ATOM 3572 N N . ALA B 1 69 ? 3.496 -82.062 -43.594 1 73.94 69 ALA B N 1
ATOM 3573 C CA . ALA B 1 69 ? 3.441 -81.875 -42.125 1 73.94 69 ALA B CA 1
ATOM 3574 C C . ALA B 1 69 ? 4.633 -81.062 -41.625 1 73.94 69 ALA B C 1
ATOM 3576 O O . ALA B 1 69 ? 4.488 -80.25 -40.75 1 73.94 69 ALA B O 1
ATOM 3577 N N . GLU B 1 70 ? 5.758 -81.312 -42.25 1 75 70 GLU B N 1
ATOM 3578 C CA . GLU B 1 70 ? 6.965 -80.562 -41.906 1 75 70 GLU B CA 1
ATOM 3579 C C . GLU B 1 70 ? 6.855 -79.125 -42.281 1 75 70 GLU B C 1
ATOM 3581 O O . GLU B 1 70 ? 7.277 -78.188 -41.531 1 75 70 GLU B O 1
ATOM 3586 N N . GLY B 1 71 ? 6.25 -78.938 -43.406 1 76.75 71 GLY B N 1
ATOM 3587 C CA . GLY B 1 71 ? 6.023 -77.562 -43.875 1 76.75 71 GLY B CA 1
ATOM 3588 C C . GLY B 1 71 ? 5.074 -76.75 -43 1 76.75 71 GLY B C 1
ATOM 3589 O O . GLY B 1 71 ? 5.328 -75.625 -42.656 1 76.75 71 GLY B O 1
ATOM 3590 N N . GLU B 1 72 ? 4.055 -77.438 -42.562 1 77.94 72 GLU B N 1
ATOM 3591 C CA . GLU B 1 72 ? 3.062 -76.812 -41.688 1 77.94 72 GLU B CA 1
ATOM 3592 C C . GLU B 1 72 ? 3.641 -76.562 -40.312 1 77.94 72 GLU B C 1
ATOM 3594 O O . GLU B 1 72 ? 3.352 -75.5 -39.719 1 77.94 72 GLU B O 1
ATOM 3599 N N . GLU B 1 73 ? 4.484 -77.5 -39.875 1 76.75 73 GLU B N 1
ATOM 3600 C CA . GLU B 1 73 ? 5.172 -77.312 -38.594 1 76.75 73 GLU B CA 1
ATOM 3601 C C . GLU B 1 73 ? 6.105 -76.125 -38.656 1 76.75 73 GLU B C 1
ATOM 3603 O O . GLU B 1 73 ? 6.148 -75.312 -37.719 1 76.75 73 GLU B O 1
ATOM 3608 N N . GLY B 1 74 ? 6.742 -76.062 -39.781 1 78.88 74 GLY B N 1
ATOM 3609 C CA . GLY B 1 74 ? 7.621 -74.875 -40 1 78.88 74 GLY B CA 1
ATOM 3610 C C . GLY B 1 74 ? 6.887 -73.562 -40 1 78.88 74 GLY B C 1
ATOM 3611 O O . GLY B 1 74 ? 7.34 -72.625 -39.406 1 78.88 74 GLY B O 1
ATOM 3612 N N . ALA B 1 75 ? 5.75 -73.562 -40.625 1 80 75 ALA B N 1
ATOM 3613 C CA . ALA B 1 75 ? 4.938 -72.375 -40.75 1 80 75 ALA B CA 1
ATOM 3614 C C . ALA B 1 75 ? 4.402 -71.938 -39.375 1 80 75 ALA B C 1
ATOM 3616 O O . ALA B 1 75 ? 4.395 -70.75 -39.031 1 80 75 ALA B O 1
ATOM 3617 N N . ARG B 1 76 ? 4.027 -72.812 -38.531 1 79 76 ARG B N 1
ATOM 3618 C CA . ARG B 1 76 ? 3.48 -72.562 -37.188 1 79 76 ARG B CA 1
ATOM 3619 C C . ARG B 1 76 ? 4.57 -72.062 -36.25 1 79 76 ARG B C 1
ATOM 3621 O O . ARG B 1 76 ? 4.336 -71.188 -35.406 1 79 76 ARG B O 1
ATOM 3628 N N . LYS B 1 77 ? 5.754 -72.688 -36.406 1 80 77 LYS B N 1
ATOM 3629 C CA . LYS B 1 77 ? 6.891 -72.25 -35.625 1 80 77 LYS B CA 1
ATOM 3630 C C . LYS B 1 77 ? 7.254 -70.75 -35.938 1 80 77 LYS B C 1
ATOM 3632 O O . LYS B 1 77 ? 7.527 -70 -35.031 1 80 77 LYS B O 1
ATOM 3637 N N . MET B 1 78 ? 7.141 -70.5 -37.156 1 84.5 78 MET B N 1
ATOM 3638 C CA . MET B 1 78 ? 7.453 -69.125 -37.594 1 84.5 78 MET B CA 1
ATOM 3639 C C . MET B 1 78 ? 6.418 -68.188 -37.062 1 84.5 78 MET B C 1
ATOM 3641 O O . MET B 1 78 ? 6.766 -67.062 -36.625 1 84.5 78 MET B O 1
ATOM 3645 N N . LYS B 1 79 ? 5.211 -68.562 -37.125 1 82.5 79 LYS B N 1
ATOM 3646 C CA . LYS B 1 79 ? 4.141 -67.75 -36.625 1 82.5 79 LYS B CA 1
ATOM 3647 C C . LYS B 1 79 ? 4.305 -67.5 -35.125 1 82.5 79 LYS B C 1
ATOM 3649 O O . LYS B 1 79 ? 4.129 -66.375 -34.656 1 82.5 79 LYS B O 1
ATOM 3654 N N . SER B 1 80 ? 4.668 -68.5 -34.406 1 83.5 80 SER B N 1
ATOM 3655 C CA . SER B 1 80 ? 4.875 -68.375 -32.969 1 83.5 80 SER B CA 1
ATOM 3656 C C . SER B 1 80 ? 6.031 -67.438 -32.656 1 83.5 80 SER B C 1
ATOM 3658 O O . SER B 1 80 ? 5.941 -66.562 -31.75 1 83.5 80 SER B O 1
ATOM 3660 N N . TYR B 1 81 ? 7.031 -67.562 -33.469 1 84.5 81 TYR B N 1
ATOM 3661 C CA . TYR B 1 81 ? 8.188 -66.688 -33.312 1 84.5 81 TYR B CA 1
ATOM 3662 C C . TYR B 1 81 ? 7.824 -65.25 -33.562 1 84.5 81 TYR B C 1
ATOM 3664 O O . TYR B 1 81 ? 8.227 -64.312 -32.812 1 84.5 81 TYR B O 1
ATOM 3672 N N . CYS B 1 82 ? 7.078 -65.062 -34.625 1 86.94 82 CYS B N 1
ATOM 3673 C CA . CYS B 1 82 ? 6.656 -63.688 -34.969 1 86.94 82 CYS B CA 1
ATOM 3674 C C . CYS B 1 82 ? 5.785 -63.094 -33.875 1 86.94 82 CYS B C 1
ATOM 3676 O O . CYS B 1 82 ? 5.953 -61.906 -33.5 1 86.94 82 CYS B O 1
ATOM 3678 N N . LEU B 1 83 ? 4.906 -63.875 -33.25 1 87.75 83 LEU B N 1
ATOM 3679 C CA . LEU B 1 83 ? 4.016 -63.406 -32.188 1 87.75 83 LEU B CA 1
ATOM 3680 C C . LEU B 1 83 ? 4.801 -63.094 -30.922 1 87.75 83 LEU B C 1
ATOM 3682 O O . LEU B 1 83 ? 4.52 -62.094 -30.25 1 87.75 83 LEU B O 1
ATOM 3686 N N . GLU B 1 84 ? 5.762 -63.938 -30.688 1 88.88 84 GLU B N 1
ATOM 3687 C CA . GLU B 1 84 ? 6.602 -63.688 -29.516 1 88.88 84 GLU B CA 1
ATOM 3688 C C . GLU B 1 84 ? 7.402 -62.406 -29.672 1 88.88 84 GLU B C 1
ATOM 3690 O O . GLU B 1 84 ? 7.562 -61.625 -28.703 1 88.88 84 GLU B O 1
ATOM 3695 N N . SER B 1 85 ? 7.898 -62.219 -30.891 1 90.75 85 SER B N 1
ATOM 3696 C CA . SER B 1 85 ? 8.625 -60.969 -31.156 1 90.75 85 SER B CA 1
ATOM 3697 C C . SER B 1 85 ? 7.73 -59.75 -30.984 1 90.75 85 SER B C 1
ATOM 3699 O O . SER B 1 85 ? 8.141 -58.75 -30.406 1 90.75 85 SER B O 1
ATOM 3701 N N . ARG B 1 86 ? 6.559 -59.75 -31.438 1 91.31 86 ARG B N 1
ATOM 3702 C CA . ARG B 1 86 ? 5.59 -58.656 -31.312 1 91.31 86 ARG B CA 1
ATOM 3703 C C . ARG B 1 86 ? 5.246 -58.406 -29.844 1 91.31 86 ARG B C 1
ATOM 3705 O O . ARG B 1 86 ? 5.113 -57.25 -29.406 1 91.31 86 ARG B O 1
ATOM 3712 N N . LEU B 1 87 ? 5.094 -59.469 -29.094 1 89.62 87 LEU B N 1
ATOM 3713 C CA . LEU B 1 87 ? 4.805 -59.375 -27.672 1 89.62 87 LEU B CA 1
ATOM 3714 C C . LEU B 1 87 ? 5.926 -58.656 -26.938 1 89.62 87 LEU B C 1
ATOM 3716 O O . LEU B 1 87 ? 5.668 -57.844 -26.062 1 89.62 87 LEU B O 1
ATOM 3720 N N . ALA B 1 88 ? 7.133 -59.031 -27.359 1 90.5 88 ALA B N 1
ATOM 3721 C CA . ALA B 1 88 ? 8.281 -58.375 -26.75 1 90.5 88 ALA B CA 1
ATOM 3722 C C . ALA B 1 88 ? 8.297 -56.875 -27.078 1 90.5 88 ALA B C 1
ATOM 3724 O O . ALA B 1 88 ? 8.586 -56.062 -26.203 1 90.5 88 ALA B O 1
ATOM 3725 N N . GLY B 1 89 ? 8.031 -56.562 -28.25 1 91.81 89 GLY B N 1
ATOM 3726 C CA . GLY B 1 89 ? 7.938 -55.156 -28.656 1 91.81 89 GLY B CA 1
ATOM 3727 C C . GLY B 1 89 ? 6.871 -54.375 -27.906 1 91.81 89 GLY B C 1
ATOM 3728 O O . GLY B 1 89 ? 7.105 -53.25 -27.469 1 91.81 89 GLY B O 1
ATOM 3729 N N . MET B 1 90 ? 5.738 -54.969 -27.75 1 92.12 90 MET B N 1
ATOM 3730 C CA . MET B 1 90 ? 4.625 -54.312 -27.047 1 92.12 90 MET B CA 1
ATOM 3731 C C . MET B 1 90 ? 4.949 -54.125 -25.562 1 92.12 90 MET B C 1
ATOM 3733 O O . MET B 1 90 ? 4.566 -53.125 -24.953 1 92.12 90 MET B O 1
ATOM 3737 N N . GLN B 1 91 ? 5.637 -55.125 -25.047 1 92.25 91 GLN B N 1
ATOM 3738 C CA . GLN B 1 91 ? 6.051 -55 -23.656 1 92.25 91 GLN B CA 1
ATOM 3739 C C . GLN B 1 91 ? 6.996 -53.844 -23.469 1 92.25 91 GLN B C 1
ATOM 3741 O O . GLN B 1 91 ? 6.887 -53.094 -22.484 1 92.25 91 GLN B O 1
ATOM 3746 N N . THR B 1 92 ? 7.934 -53.688 -24.391 1 94.31 92 THR B N 1
ATOM 3747 C CA . THR B 1 92 ? 8.852 -52.531 -24.344 1 94.31 92 THR B CA 1
ATOM 3748 C C . THR B 1 92 ? 8.086 -51.219 -24.453 1 94.31 92 THR B C 1
ATOM 3750 O O . THR B 1 92 ? 8.391 -50.281 -23.734 1 94.31 92 THR B O 1
ATOM 3753 N N . GLN B 1 93 ? 7.129 -51.188 -25.281 1 94.38 93 GLN B N 1
ATOM 3754 C CA . GLN B 1 93 ? 6.305 -50 -25.438 1 94.38 93 GLN B CA 1
ATOM 3755 C C . GLN B 1 93 ? 5.531 -49.688 -24.156 1 94.38 93 GLN B C 1
ATOM 3757 O O . GLN B 1 93 ? 5.449 -48.531 -23.734 1 94.38 93 GLN B O 1
ATOM 3762 N N . ILE B 1 94 ? 4.996 -50.625 -23.562 1 94.19 94 ILE B N 1
ATOM 3763 C CA . ILE B 1 94 ? 4.234 -50.5 -22.328 1 94.19 94 ILE B CA 1
ATOM 3764 C C . ILE B 1 94 ? 5.137 -49.938 -21.234 1 94.19 94 ILE B C 1
ATOM 3766 O O . ILE B 1 94 ? 4.766 -49 -20.516 1 94.19 94 ILE B O 1
ATOM 3770 N N . ASN B 1 95 ? 6.324 -50.531 -21.156 1 94.56 95 ASN B N 1
ATOM 3771 C CA . ASN B 1 95 ? 7.273 -50.062 -20.156 1 94.56 95 ASN B CA 1
ATOM 3772 C C . ASN B 1 95 ? 7.641 -48.594 -20.359 1 94.56 95 ASN B C 1
ATOM 3774 O O . ASN B 1 95 ? 7.73 -47.844 -19.406 1 94.56 95 ASN B O 1
ATOM 3778 N N . SER B 1 96 ? 7.805 -48.219 -21.547 1 95.94 96 SER B N 1
ATOM 3779 C CA . SER B 1 96 ? 8.125 -46.844 -21.875 1 95.94 96 SER B CA 1
ATOM 3780 C C . SER B 1 96 ? 6.973 -45.906 -21.516 1 95.94 96 SER B C 1
ATOM 3782 O O . SER B 1 96 ? 7.191 -44.844 -20.938 1 95.94 96 SER B O 1
ATOM 3784 N N . LEU B 1 97 ? 5.82 -46.281 -21.812 1 94.81 97 LEU B N 1
ATOM 3785 C CA . LEU B 1 97 ? 4.637 -45.469 -21.516 1 94.81 97 LEU B CA 1
ATOM 3786 C C . LEU B 1 97 ? 4.426 -45.344 -20.016 1 94.81 97 LEU B C 1
ATOM 3788 O O . LEU B 1 97 ? 4.02 -44.281 -19.531 1 94.81 97 LEU B O 1
ATOM 3792 N N . LEU B 1 98 ? 4.703 -46.375 -19.312 1 94.5 98 LEU B N 1
ATOM 3793 C CA . LEU B 1 98 ? 4.59 -46.344 -17.859 1 94.5 98 LEU B CA 1
ATOM 3794 C C . LEU B 1 98 ? 5.602 -45.344 -17.25 1 94.5 98 LEU B C 1
ATOM 3796 O O . LEU B 1 98 ? 5.281 -44.625 -16.328 1 94.5 98 LEU B O 1
ATOM 3800 N N . ASP B 1 99 ? 6.758 -45.375 -17.781 1 95.62 99 ASP B N 1
ATOM 3801 C CA . ASP B 1 99 ? 7.789 -44.438 -17.344 1 95.62 99 ASP B CA 1
ATOM 3802 C C . ASP B 1 99 ? 7.379 -43 -17.641 1 95.62 99 ASP B C 1
ATOM 3804 O O . ASP B 1 99 ? 7.496 -42.125 -16.766 1 95.62 99 ASP B O 1
ATOM 3808 N N . GLU B 1 100 ? 6.887 -42.781 -18.75 1 95.31 100 GLU B N 1
ATOM 3809 C CA . GLU B 1 100 ? 6.441 -41.438 -19.125 1 95.31 100 GLU B CA 1
ATOM 3810 C C . GLU B 1 100 ? 5.273 -40.969 -18.266 1 95.31 100 GLU B C 1
ATOM 3812 O O . GLU B 1 100 ? 5.219 -39.812 -17.844 1 95.31 100 GLU B O 1
ATOM 3817 N N . LYS B 1 101 ? 4.426 -41.875 -18.078 1 93.44 101 LYS B N 1
ATOM 3818 C CA . LYS B 1 101 ? 3.289 -41.562 -17.203 1 93.44 101 LYS B CA 1
ATOM 3819 C C . LYS B 1 101 ? 3.752 -41.156 -15.812 1 93.44 101 LYS B C 1
ATOM 3821 O O . LYS B 1 101 ? 3.25 -40.188 -15.234 1 93.44 101 LYS B O 1
ATOM 3826 N N . SER B 1 102 ? 4.68 -41.906 -15.344 1 94.31 102 SER B N 1
ATOM 3827 C CA . SER B 1 102 ? 5.215 -41.625 -14.016 1 94.31 102 SER B CA 1
ATOM 3828 C C . SER B 1 102 ? 5.875 -40.25 -13.977 1 94.31 102 SER B C 1
ATOM 3830 O O . SER B 1 102 ? 5.684 -39.5 -13.031 1 94.31 102 SER B O 1
ATOM 3832 N N . LYS B 1 103 ? 6.551 -39.906 -14.961 1 94.81 103 LYS B N 1
ATOM 3833 C CA . LYS B 1 103 ? 7.195 -38.594 -15.062 1 94.81 103 LYS B CA 1
ATOM 3834 C C . LYS B 1 103 ? 6.16 -37.469 -15.133 1 94.81 103 LYS B C 1
ATOM 3836 O O . LYS B 1 103 ? 6.312 -36.438 -14.484 1 94.81 103 LYS B O 1
ATOM 3841 N N . LEU B 1 104 ? 5.176 -37.688 -15.875 1 94.69 104 LEU B N 1
ATOM 3842 C CA . LEU B 1 104 ? 4.121 -36.688 -16.031 1 94.69 104 LEU B CA 1
ATOM 3843 C C . LEU B 1 104 ? 3.359 -36.5 -14.719 1 94.69 104 LEU B C 1
ATOM 3845 O O . LEU B 1 104 ? 2.998 -35.375 -14.359 1 94.69 104 LEU B O 1
ATOM 3849 N N . LYS B 1 105 ? 3.143 -37.625 -14.07 1 94.19 105 LYS B N 1
ATOM 3850 C CA . LYS B 1 105 ? 2.479 -37.531 -12.773 1 94.19 105 LYS B CA 1
ATOM 3851 C C . LYS B 1 105 ? 3.311 -36.719 -11.781 1 94.19 105 LYS B C 1
ATOM 3853 O O . LYS B 1 105 ? 2.773 -35.906 -11.039 1 94.19 105 LYS B O 1
ATOM 3858 N N . ASN B 1 106 ? 4.555 -36.969 -11.766 1 94.81 106 ASN B N 1
ATOM 3859 C CA . ASN B 1 106 ? 5.453 -36.188 -10.914 1 94.81 106 ASN B CA 1
ATOM 3860 C C . ASN B 1 106 ? 5.461 -34.719 -11.289 1 94.81 106 ASN B C 1
ATOM 3862 O O . ASN B 1 106 ? 5.465 -33.844 -10.414 1 94.81 106 ASN B O 1
ATOM 3866 N N . LYS B 1 107 ? 5.445 -34.531 -12.523 1 94.5 107 LYS B N 1
ATOM 3867 C CA . LYS B 1 107 ? 5.43 -33.125 -13 1 94.5 107 LYS B CA 1
ATOM 3868 C C . LYS B 1 107 ? 4.156 -32.406 -12.562 1 94.5 107 LYS B C 1
ATOM 3870 O O . LYS B 1 107 ? 4.203 -31.25 -12.164 1 94.5 107 LYS B O 1
ATOM 3875 N N . VAL B 1 108 ? 3.113 -33.031 -12.641 1 93.88 108 VAL B N 1
ATOM 3876 C CA . VAL B 1 108 ? 1.837 -32.5 -12.211 1 93.88 108 VAL B CA 1
ATOM 3877 C C . VAL B 1 108 ? 1.902 -32.125 -10.727 1 93.88 108 VAL B C 1
ATOM 3879 O O . VAL B 1 108 ? 1.503 -31.031 -10.32 1 93.88 108 VAL B O 1
ATOM 3882 N N . THR B 1 109 ? 2.451 -33 -9.977 1 93.62 109 THR B N 1
ATOM 3883 C CA . THR B 1 109 ? 2.549 -32.812 -8.539 1 93.62 109 THR B CA 1
ATOM 3884 C C . THR B 1 109 ? 3.459 -31.625 -8.219 1 93.62 109 THR B C 1
ATOM 3886 O O . THR B 1 109 ? 3.123 -30.781 -7.387 1 93.62 109 THR B O 1
ATOM 3889 N N . VAL B 1 110 ? 4.508 -31.547 -8.852 1 93.12 110 VAL B N 1
ATOM 3890 C CA . VAL B 1 110 ? 5.473 -30.484 -8.633 1 93.12 110 VAL B CA 1
ATOM 3891 C C . VAL B 1 110 ? 4.855 -29.141 -9.039 1 93.12 110 VAL B C 1
ATOM 3893 O O . VAL B 1 110 ? 5.016 -28.141 -8.344 1 93.12 110 VAL B O 1
ATOM 3896 N N . LEU B 1 111 ? 4.188 -29.172 -10.125 1 92.06 111 LEU B N 1
ATOM 3897 C CA . LEU B 1 111 ? 3.564 -27.953 -10.625 1 92.06 111 LEU B CA 1
ATOM 3898 C C . LEU B 1 111 ? 2.473 -27.469 -9.672 1 92.06 111 LEU B C 1
ATOM 3900 O O . LEU B 1 111 ? 2.346 -26.266 -9.43 1 92.06 111 LEU B O 1
ATOM 3904 N N . GLU B 1 112 ? 1.76 -28.312 -9.195 1 92.25 112 GLU B N 1
ATOM 3905 C CA . GLU B 1 112 ? 0.712 -27.953 -8.242 1 92.25 112 GLU B CA 1
ATOM 3906 C C . GLU B 1 112 ? 1.306 -27.359 -6.969 1 92.25 112 GLU B C 1
ATOM 3908 O O . GLU B 1 112 ? 0.813 -26.359 -6.461 1 92.25 112 GLU B O 1
ATOM 3913 N N . LEU B 1 113 ? 2.334 -27.953 -6.504 1 91 113 LEU B N 1
ATOM 3914 C CA . LEU B 1 113 ? 2.992 -27.469 -5.297 1 91 113 LEU B CA 1
ATOM 3915 C C . LEU B 1 113 ? 3.633 -26.109 -5.539 1 91 113 LEU B C 1
ATOM 3917 O O . LEU B 1 113 ? 3.531 -25.219 -4.699 1 91 113 LEU B O 1
ATOM 3921 N N . SER B 1 114 ? 4.254 -26.047 -6.594 1 90.69 114 SER B N 1
ATOM 3922 C CA . SER B 1 114 ? 4.898 -24.781 -6.949 1 90.69 114 SER B CA 1
ATOM 3923 C C . SER B 1 114 ? 3.875 -23.672 -7.117 1 90.69 114 SER B C 1
ATOM 3925 O O . SER B 1 114 ? 4.094 -22.547 -6.66 1 90.69 114 SER B O 1
ATOM 3927 N N . LYS B 1 115 ? 2.842 -24 -7.801 1 89.38 115 LYS B N 1
ATOM 3928 C CA . LYS B 1 115 ? 1.754 -23.047 -7.977 1 89.38 115 LYS B CA 1
ATOM 3929 C C . LYS B 1 115 ? 1.215 -22.578 -6.629 1 89.38 115 LYS B C 1
ATOM 3931 O O . LYS B 1 115 ? 1.114 -21.375 -6.379 1 89.38 115 LYS B O 1
ATOM 3936 N N . THR B 1 116 ? 0.985 -23.422 -5.797 1 88.94 116 THR B N 1
ATOM 3937 C CA . THR B 1 116 ? 0.43 -23.109 -4.484 1 88.94 116 THR B CA 1
ATOM 3938 C C . THR B 1 116 ? 1.41 -22.266 -3.666 1 88.94 116 THR B C 1
ATOM 3940 O O . THR B 1 116 ? 1.021 -21.281 -3.051 1 88.94 116 THR B O 1
ATOM 3943 N N . LYS B 1 117 ? 2.611 -22.688 -3.715 1 90.19 117 LYS B N 1
ATOM 3944 C CA . LYS B 1 117 ? 3.633 -21.984 -2.943 1 90.19 117 LYS B CA 1
ATOM 3945 C C . LYS B 1 117 ? 3.807 -20.547 -3.439 1 90.19 117 LYS B C 1
ATOM 3947 O O . LYS B 1 117 ? 3.891 -19.609 -2.641 1 90.19 117 LYS B O 1
ATOM 3952 N N . GLN B 1 118 ? 3.832 -20.375 -4.676 1 89.25 118 GLN B N 1
ATOM 3953 C CA . GLN B 1 118 ? 4.027 -19.047 -5.254 1 89.25 118 GLN B CA 1
ATOM 3954 C C . GLN B 1 118 ? 2.824 -18.156 -4.984 1 89.25 118 GLN B C 1
ATOM 3956 O O . GLN B 1 118 ? 2.984 -16.969 -4.66 1 89.25 118 GLN B O 1
ATOM 3961 N N . ILE B 1 119 ? 1.719 -18.719 -5.129 1 89.62 119 ILE B N 1
ATOM 3962 C CA . ILE B 1 119 ? 0.498 -17.969 -4.879 1 89.62 119 ILE B CA 1
ATOM 3963 C C . ILE B 1 119 ? 0.436 -17.562 -3.406 1 89.62 119 ILE B C 1
ATOM 3965 O O . ILE B 1 119 ? 0.119 -16.422 -3.084 1 89.62 119 ILE B O 1
ATOM 3969 N N . GLN B 1 120 ? 0.765 -18.469 -2.6 1 88.19 120 GLN B N 1
ATOM 3970 C CA . GLN B 1 120 ? 0.748 -18.188 -1.168 1 88.19 120 GLN B CA 1
ATOM 3971 C C . GLN B 1 120 ? 1.766 -17.109 -0.803 1 88.19 120 GLN B C 1
ATOM 3973 O O . GLN B 1 120 ? 1.487 -16.25 0.026 1 88.19 120 GLN B O 1
ATOM 3978 N N . ASN B 1 121 ? 2.881 -17.188 -1.379 1 89.19 121 ASN B N 1
ATOM 3979 C CA . ASN B 1 121 ? 3.916 -16.188 -1.12 1 89.19 121 ASN B CA 1
ATOM 3980 C C . ASN B 1 121 ? 3.473 -14.797 -1.557 1 89.19 121 ASN B C 1
ATOM 3982 O O . ASN B 1 121 ? 3.652 -13.828 -0.82 1 89.19 121 ASN B O 1
ATOM 3986 N N . LEU B 1 122 ? 2.887 -14.727 -2.689 1 89.81 122 LEU B N 1
ATOM 3987 C CA . LEU B 1 122 ? 2.428 -13.445 -3.209 1 89.81 122 LEU B CA 1
ATOM 3988 C C . LEU B 1 122 ? 1.271 -12.898 -2.375 1 89.81 122 LEU B C 1
ATOM 3990 O O . LEU B 1 122 ? 1.206 -11.703 -2.105 1 89.81 122 LEU B O 1
ATOM 3994 N N . GLN B 1 123 ? 0.415 -13.789 -1.973 1 89.31 123 GLN B N 1
ATOM 3995 C CA . GLN B 1 123 ? -0.694 -13.383 -1.115 1 89.31 123 GLN B CA 1
ATOM 3996 C C . GLN B 1 123 ? -0.192 -12.906 0.245 1 89.31 123 GLN B C 1
ATOM 3998 O O . GLN B 1 123 ? -0.733 -11.961 0.816 1 89.31 123 GLN B O 1
ATOM 4003 N N . ALA B 1 124 ? 0.808 -13.547 0.728 1 89 124 ALA B N 1
ATOM 4004 C CA . ALA B 1 124 ? 1.406 -13.141 1.998 1 89 124 ALA B CA 1
ATOM 4005 C C . ALA B 1 124 ? 1.979 -11.734 1.911 1 89 124 ALA B C 1
ATOM 4007 O O . ALA B 1 124 ? 1.872 -10.953 2.859 1 89 124 ALA B O 1
ATOM 4008 N N . ILE B 1 125 ? 2.529 -11.414 0.802 1 90.25 125 ILE B N 1
ATOM 4009 C CA . ILE B 1 125 ? 3.084 -10.086 0.589 1 90.25 125 ILE B CA 1
ATOM 4010 C C . ILE B 1 125 ? 1.95 -9.07 0.453 1 90.25 125 ILE B C 1
ATOM 4012 O O . ILE B 1 125 ? 1.976 -8.016 1.088 1 90.25 125 ILE B O 1
ATOM 4016 N N . LEU B 1 126 ? 0.956 -9.414 -0.313 1 91.12 126 LEU B N 1
ATOM 4017 C CA . LEU B 1 126 ? -0.162 -8.516 -0.595 1 91.12 126 LEU B CA 1
ATOM 4018 C C . LEU B 1 126 ? -0.929 -8.188 0.68 1 91.12 126 LEU B C 1
ATOM 4020 O O . LEU B 1 126 ? -1.283 -7.027 0.914 1 91.12 126 LEU B O 1
ATOM 4024 N N . TYR B 1 127 ? -1.094 -9.164 1.504 1 90.25 127 TYR B N 1
ATOM 4025 C CA . TYR B 1 127 ? -1.937 -8.984 2.682 1 90.25 127 TYR B CA 1
ATOM 4026 C C . TYR B 1 127 ? -1.095 -8.914 3.949 1 90.25 127 TYR B C 1
ATOM 4028 O O . TYR B 1 127 ? -1.591 -9.172 5.047 1 90.25 127 TYR B O 1
ATOM 4036 N N . SER B 1 128 ? 0.184 -8.516 3.561 1 85.44 128 SER B N 1
ATOM 4037 C CA . SER B 1 128 ? 1.062 -8.344 4.715 1 85.44 128 SER B CA 1
ATOM 4038 C C . SER B 1 128 ? 0.544 -7.254 5.645 1 85.44 128 SER B C 1
ATOM 4040 O O . SER B 1 128 ? 0.122 -6.191 5.188 1 85.44 128 SER B O 1
ATOM 4042 N N . SER B 1 129 ? 0.292 -7.508 6.922 1 84.44 129 SER B N 1
ATOM 4043 C CA . SER B 1 129 ? -0.102 -6.543 7.945 1 84.44 129 SER B CA 1
ATOM 4044 C C . SER B 1 129 ? -1.486 -5.969 7.66 1 84.44 129 SER B C 1
ATOM 4046 O O . SER B 1 129 ? -1.709 -4.766 7.809 1 84.44 129 SER B O 1
ATOM 4048 N N . ALA B 1 130 ? -2.377 -6.754 7.074 1 91.38 130 ALA B N 1
ATOM 4049 C CA . ALA B 1 130 ? -3.752 -6.324 6.832 1 91.38 130 ALA B CA 1
ATOM 4050 C C . ALA B 1 130 ? -4.559 -6.309 8.133 1 91.38 130 ALA B C 1
ATOM 4052 O O . ALA B 1 130 ? -4.332 -7.133 9.016 1 91.38 130 ALA B O 1
ATOM 4053 N N . TYR B 1 131 ? -5.445 -5.293 8.25 1 93 131 TYR B N 1
ATOM 4054 C CA . TYR B 1 131 ? -6.395 -5.32 9.359 1 93 131 TYR B CA 1
ATOM 4055 C C . TYR B 1 131 ? -7.219 -6.602 9.336 1 93 131 TYR B C 1
ATOM 4057 O O . TYR B 1 131 ? -7.629 -7.066 8.266 1 93 131 TYR B O 1
ATOM 4065 N N . PRO B 1 132 ? -7.387 -7.168 10.508 1 84.56 132 PRO B N 1
ATOM 4066 C CA . PRO B 1 132 ? -8.242 -8.359 10.547 1 84.56 132 PRO B CA 1
ATOM 4067 C C . PRO B 1 132 ? -9.711 -8.039 10.305 1 84.56 132 PRO B C 1
ATOM 4069 O O . PRO B 1 132 ? -10.227 -7.043 10.82 1 84.56 132 PRO B O 1
ATOM 4072 N N . LEU B 1 133 ? -10.266 -8.672 9.336 1 79.44 133 LEU B N 1
ATOM 4073 C CA . LEU B 1 133 ? -11.703 -8.594 9.141 1 79.44 133 LEU B CA 1
ATOM 4074 C C . LEU B 1 133 ? -12.406 -9.797 9.766 1 79.44 133 LEU B C 1
ATOM 4076 O O . LEU B 1 133 ? -12.055 -10.945 9.469 1 79.44 133 LEU B O 1
ATOM 4080 N N . ARG B 1 134 ? -12.336 -9.961 11.188 1 58.12 134 ARG B N 1
ATOM 4081 C CA . ARG B 1 134 ? -12.844 -11.086 11.961 1 58.12 134 ARG B CA 1
ATOM 4082 C C . ARG B 1 134 ? -14.086 -11.688 11.305 1 58.12 134 ARG B C 1
ATOM 4084 O O . ARG B 1 134 ? -15.047 -10.969 11.023 1 58.12 134 ARG B O 1
ATOM 4091 N N . ASP B 1 135 ? -13.938 -12.602 10.406 1 51.06 135 ASP B N 1
ATOM 4092 C CA . ASP B 1 135 ? -15.164 -13.391 10.406 1 51.06 135 ASP B CA 1
ATOM 4093 C C . ASP B 1 135 ? -15.555 -13.805 11.82 1 51.06 135 ASP B C 1
ATOM 4095 O O . ASP B 1 135 ? -14.688 -14.094 12.648 1 51.06 135 ASP B O 1
ATOM 4099 N N . SER B 1 136 ? -16.594 -13.375 12.484 1 41.41 136 SER B N 1
ATOM 4100 C CA . SER B 1 136 ? -17.125 -13.984 13.703 1 41.41 136 SER B CA 1
ATOM 4101 C C . SER B 1 136 ? -16.641 -15.43 13.844 1 41.41 136 SER B C 1
ATOM 4103 O O . SER B 1 136 ? -16.266 -16.062 12.859 1 41.41 136 SER B O 1
ATOM 4105 N N . SER B 1 137 ? -16.562 -15.977 15.203 1 36.88 137 SER B N 1
ATOM 4106 C CA . SER B 1 137 ? -16.547 -17.328 15.734 1 36.88 137 SER B CA 1
ATOM 4107 C C . SER B 1 137 ? -17.172 -18.328 14.758 1 36.88 137 SER B C 1
ATOM 4109 O O . SER B 1 137 ? -18.25 -18.062 14.211 1 36.88 137 SER B O 1
ATOM 4111 N N . PRO B 1 138 ? -16.406 -19.234 14.164 1 39.84 138 PRO B N 1
ATOM 4112 C CA . PRO B 1 138 ? -17.188 -20.328 13.578 1 39.84 138 PRO B CA 1
ATOM 4113 C C . PRO B 1 138 ? -18.5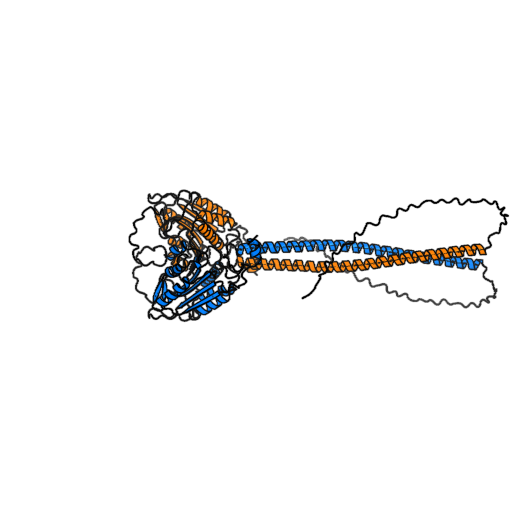62 -20.516 14.234 1 39.84 138 PRO B C 1
ATOM 4115 O O . PRO B 1 138 ? -19.375 -21.281 13.75 1 39.84 138 PRO B O 1
ATOM 4118 N N . MET B 1 139 ? -18.641 -20.484 15.586 1 35.78 139 MET B N 1
ATOM 4119 C CA . MET B 1 139 ? -19.891 -20.922 16.219 1 35.78 139 MET B CA 1
ATOM 4120 C C . MET B 1 139 ? -21.062 -20.109 15.695 1 35.78 139 MET B C 1
ATOM 4122 O O . MET B 1 139 ? -22.203 -20.562 15.758 1 35.78 139 MET B O 1
ATOM 4126 N N . ILE B 1 140 ? -21.266 -18.859 16.234 1 36.47 140 ILE B N 1
ATOM 4127 C CA . ILE B 1 140 ? -22.578 -18.266 15.922 1 36.47 140 ILE B CA 1
ATOM 4128 C C . ILE B 1 140 ? -22.609 -17.812 14.469 1 36.47 140 ILE B C 1
ATOM 4130 O O . ILE B 1 140 ? -21.75 -17.031 14.031 1 36.47 140 ILE B O 1
ATOM 4134 N N . SER B 1 141 ? -23.016 -18.641 13.516 1 38.28 141 SER B N 1
ATOM 4135 C CA . SER B 1 141 ? -23.594 -18.516 12.188 1 38.28 141 SER B CA 1
ATOM 4136 C C . SER B 1 141 ? -24.062 -17.078 11.922 1 38.28 141 SER B C 1
ATOM 4138 O O . SER B 1 141 ? -24.781 -16.828 10.945 1 38.28 141 SER B O 1
ATOM 4140 N N . LEU B 1 142 ? -24.219 -16.234 12.938 1 40.47 142 LEU B N 1
ATOM 4141 C CA . LEU B 1 142 ? -24.953 -15.062 12.453 1 40.47 142 LEU B CA 1
ATOM 4142 C C . LEU B 1 142 ? -24.062 -14.195 11.57 1 40.47 142 LEU B C 1
ATOM 4144 O O . LEU B 1 142 ? -22.938 -13.844 11.961 1 40.47 142 LEU B O 1
ATOM 4148 N N . PRO B 1 143 ? -24.047 -14.289 10.234 1 46.06 143 PRO B N 1
ATOM 4149 C CA . PRO B 1 143 ? -23.438 -13.383 9.266 1 46.06 143 PRO B CA 1
ATOM 4150 C C . PRO B 1 143 ? -23.156 -12 9.852 1 46.06 143 PRO B C 1
ATOM 4152 O O . PRO B 1 143 ? -24.062 -11.367 10.398 1 46.06 143 PRO B O 1
ATOM 4155 N N . CYS B 1 144 ? -22.203 -11.883 10.672 1 51.84 144 CYS B N 1
ATOM 4156 C CA . CYS B 1 144 ? -21.969 -10.484 11.023 1 51.84 144 CYS B CA 1
ATOM 4157 C C . CYS B 1 144 ? -22.359 -9.555 9.883 1 51.84 144 CYS B C 1
ATOM 4159 O O . CYS B 1 144 ? -21.812 -9.656 8.781 1 51.84 144 CYS B O 1
ATOM 4161 N N . LYS B 1 145 ? -23.625 -9.047 9.867 1 61.75 145 LYS B N 1
ATOM 4162 C CA . LYS B 1 145 ? -24.344 -8.305 8.836 1 61.75 145 LYS B CA 1
ATOM 4163 C C . LYS B 1 145 ? -23.578 -7.055 8.422 1 61.75 145 LYS B C 1
ATOM 4165 O O . LYS B 1 145 ? -23.547 -6.695 7.242 1 61.75 145 LYS B O 1
ATOM 4170 N N . THR B 1 146 ? -22.719 -6.348 9.484 1 79.31 146 THR B N 1
ATOM 4171 C CA . THR B 1 146 ? -22.141 -5.062 9.102 1 79.31 146 THR B CA 1
ATOM 4172 C C . THR B 1 146 ? -20.641 -5.031 9.398 1 79.31 146 THR B C 1
ATOM 4174 O O . THR B 1 146 ? -20.219 -5.223 10.539 1 79.31 146 THR B O 1
ATOM 4177 N N . HIS B 1 147 ? -19.828 -4.977 8.398 1 88.44 147 HIS B N 1
ATOM 4178 C CA . HIS B 1 147 ? -18.375 -4.914 8.516 1 88.44 147 HIS B CA 1
ATOM 4179 C C . HIS B 1 147 ? -17.891 -3.486 8.742 1 88.44 147 HIS B C 1
ATOM 4181 O O . HIS B 1 147 ? -16.875 -3.266 9.398 1 88.44 147 HIS B O 1
ATOM 4187 N N . GLY B 1 148 ? -18.578 -2.59 8.203 1 94 148 GLY B N 1
ATOM 4188 C CA . GLY B 1 148 ? -18.141 -1.208 8.32 1 94 148 GLY B CA 1
ATOM 4189 C C . GLY B 1 148 ? -19.281 -0.216 8.289 1 94 148 GLY B C 1
ATOM 4190 O O . GLY B 1 148 ? -20.391 -0.549 7.852 1 94 148 GLY B O 1
ATOM 4191 N N . ARG B 1 149 ? -19.062 0.901 8.836 1 95.69 149 ARG B N 1
ATOM 4192 C CA . ARG B 1 149 ? -20.016 2.002 8.844 1 95.69 149 ARG B CA 1
ATOM 4193 C C . ARG B 1 149 ? -19.453 3.225 8.133 1 95.69 149 ARG B C 1
ATOM 4195 O O . ARG B 1 149 ? -18.281 3.559 8.297 1 95.69 149 ARG B O 1
ATOM 4202 N N . VAL B 1 150 ? -20.328 3.828 7.277 1 97.94 150 VAL B N 1
ATOM 4203 C CA . VAL B 1 150 ? -19.953 5.016 6.516 1 97.94 150 VAL B CA 1
ATOM 4204 C C . VAL B 1 150 ? -20.922 6.156 6.824 1 97.94 150 VAL B C 1
ATOM 4206 O O . VAL B 1 150 ? -22.141 6.008 6.68 1 97.94 150 VAL B O 1
ATOM 4209 N N . LEU B 1 151 ? -20.375 7.234 7.324 1 98.62 151 LEU B N 1
ATOM 4210 C CA . LEU B 1 151 ? -21.109 8.469 7.539 1 98.62 151 LEU B CA 1
ATOM 4211 C C . LEU B 1 151 ? -20.781 9.5 6.465 1 98.62 151 LEU B C 1
ATOM 4213 O O . LEU B 1 151 ? -19.625 9.852 6.266 1 98.62 151 LEU B O 1
ATOM 4217 N N . ILE B 1 152 ? -21.812 9.961 5.715 1 98.44 152 ILE B N 1
ATOM 4218 C CA . ILE B 1 152 ? -21.625 10.953 4.66 1 98.44 152 ILE B CA 1
ATOM 4219 C C . ILE B 1 152 ? -22.375 12.227 5.004 1 98.44 152 ILE B C 1
ATOM 4221 O O . ILE B 1 152 ? -23.594 12.188 5.258 1 98.44 152 ILE B O 1
ATOM 4225 N N . ILE B 1 153 ? -21.672 13.32 5.102 1 97.88 153 ILE B N 1
ATOM 4226 C CA . ILE B 1 153 ? -22.281 14.633 5.293 1 97.88 153 ILE B CA 1
ATOM 4227 C C . ILE B 1 153 ? -22 15.508 4.074 1 97.88 153 ILE B C 1
ATOM 4229 O O . ILE B 1 153 ? -20.844 15.75 3.721 1 97.88 153 ILE B O 1
ATOM 4233 N N . ASN B 1 154 ? -23.062 15.945 3.412 1 96.31 154 ASN B N 1
ATOM 4234 C CA . ASN B 1 154 ? -22.953 16.781 2.221 1 96.31 154 ASN B CA 1
ATOM 4235 C C . ASN B 1 154 ? -23.766 18.078 2.361 1 96.31 154 ASN B C 1
ATOM 4237 O O . ASN B 1 154 ? -24.984 18.031 2.455 1 96.31 154 ASN B O 1
ATOM 4241 N N . ASN B 1 155 ? -23.047 19.203 2.404 1 94.31 155 ASN B N 1
ATOM 4242 C CA . ASN B 1 155 ? -23.703 20.516 2.418 1 94.31 155 ASN B CA 1
ATOM 4243 C C . ASN B 1 155 ? -23.594 21.203 1.063 1 94.31 155 ASN B C 1
ATOM 4245 O O . ASN B 1 155 ? -22.5 21.484 0.592 1 94.31 155 ASN B O 1
ATOM 4249 N N . THR B 1 156 ? -24.75 21.484 0.426 1 92.12 156 THR B N 1
ATOM 4250 C CA . THR B 1 156 ? -24.75 22.141 -0.879 1 92.12 156 THR B CA 1
ATOM 4251 C C . THR B 1 156 ? -25.453 23.484 -0.804 1 92.12 156 THR B C 1
ATOM 4253 O O . THR B 1 156 ? -25.203 24.375 -1.634 1 92.12 156 THR B O 1
ATOM 4256 N N . LEU B 1 157 ? -26.328 23.609 0.168 1 93.38 157 LEU B N 1
ATOM 4257 C CA . LEU B 1 157 ? -27.078 24.844 0.343 1 93.38 157 LEU B CA 1
ATOM 4258 C C . LEU B 1 157 ? -26.641 25.578 1.604 1 93.38 157 LEU B C 1
ATOM 4260 O O . LEU B 1 157 ? -26.5 24.969 2.668 1 93.38 157 LEU B O 1
ATOM 4264 N N . PHE B 1 158 ? -26.391 26.859 1.424 1 92.56 158 PHE B N 1
ATOM 4265 C CA . PHE B 1 158 ? -25.906 27.656 2.551 1 92.56 158 PHE B CA 1
ATOM 4266 C C . PHE B 1 158 ? -26.828 28.844 2.793 1 92.56 158 PHE B C 1
ATOM 4268 O O . PHE B 1 158 ? -27.391 29.406 1.848 1 92.56 158 PHE B O 1
ATOM 4275 N N . THR B 1 159 ? -26.984 29.141 4.02 1 92.19 159 THR B N 1
ATOM 4276 C CA . THR B 1 159 ? -27.922 30.203 4.395 1 92.19 159 THR B CA 1
ATOM 4277 C C . THR B 1 159 ? -27.203 31.547 4.52 1 92.19 159 THR B C 1
ATOM 4279 O O . THR B 1 159 ? -27.844 32.562 4.746 1 92.19 159 THR B O 1
ATOM 4282 N N . THR B 1 160 ? -25.953 31.469 4.43 1 87 160 THR B N 1
ATOM 4283 C CA . THR B 1 160 ? -25.172 32.688 4.469 1 87 160 THR B CA 1
ATOM 4284 C C . THR B 1 160 ? -24.891 33.219 3.059 1 87 160 THR B C 1
ATOM 4286 O O . THR B 1 160 ? -24.484 32.438 2.189 1 87 160 THR B O 1
ATOM 4289 N N . PRO B 1 161 ? -25.156 34.438 2.791 1 80.94 161 PRO B N 1
ATOM 4290 C CA . PRO B 1 161 ? -24.969 35 1.445 1 80.94 161 PRO B CA 1
ATOM 4291 C C . PRO B 1 161 ? -23.531 34.875 0.949 1 80.94 161 PRO B C 1
ATOM 4293 O O . PRO B 1 161 ? -23.297 34.875 -0.261 1 80.94 161 PRO B O 1
ATOM 4296 N N . GLU B 1 162 ? -22.609 34.812 1.883 1 78.62 162 GLU B N 1
ATOM 4297 C CA . GLU B 1 162 ? -21.188 34.781 1.506 1 78.62 162 GLU B CA 1
ATOM 4298 C C . GLU B 1 162 ? -20.812 33.438 0.905 1 78.62 162 GLU B C 1
ATOM 4300 O O . GLU B 1 162 ? -19.797 33.312 0.211 1 78.62 162 GLU B O 1
ATOM 4305 N N . MET B 1 163 ? -21.656 32.5 1.193 1 82.69 163 MET B N 1
ATOM 4306 C CA . MET B 1 163 ? -21.312 31.156 0.727 1 82.69 163 MET B CA 1
ATOM 4307 C C . MET B 1 163 ? -22.25 30.719 -0.399 1 82.69 163 MET B C 1
ATOM 4309 O O . MET B 1 163 ? -23.469 30.656 -0.215 1 82.69 163 MET B O 1
ATOM 4313 N N . LYS B 1 164 ? -21.656 30.453 -1.529 1 81.75 164 LYS B N 1
ATOM 4314 C CA . LYS B 1 164 ? -22.422 30.047 -2.709 1 81.75 164 LYS B CA 1
ATOM 4315 C C . LYS B 1 164 ? -22.859 28.594 -2.611 1 81.75 164 LYS B C 1
ATOM 4317 O O . LYS B 1 164 ? -22.25 27.797 -1.904 1 81.75 164 LYS B O 1
ATOM 4322 N N . GLU B 1 165 ? -23.891 28.391 -3.314 1 87.12 165 GLU B N 1
ATOM 4323 C CA . GLU B 1 165 ? -24.359 27.016 -3.406 1 87.12 165 GLU B CA 1
ATOM 4324 C C . GLU B 1 165 ? -23.359 26.141 -4.152 1 87.12 165 GLU B C 1
ATOM 4326 O O . GLU B 1 165 ? -22.703 26.594 -5.082 1 87.12 165 GLU B O 1
ATOM 4331 N N . ARG B 1 166 ? -23.203 24.906 -3.725 1 86.06 166 ARG B N 1
ATOM 4332 C CA . ARG B 1 166 ? -22.359 23.922 -4.406 1 86.06 166 ARG B CA 1
ATOM 4333 C C . ARG B 1 166 ? -23.156 23.141 -5.438 1 86.06 166 ARG B C 1
ATOM 4335 O O . ARG B 1 166 ? -23.375 21.938 -5.27 1 86.06 166 ARG B O 1
ATOM 4342 N N . THR B 1 167 ? -23.422 23.891 -6.461 1 82.56 167 THR B N 1
ATOM 4343 C CA . THR B 1 167 ? -24.25 23.344 -7.527 1 82.56 167 THR B CA 1
ATOM 4344 C C . THR B 1 167 ? -23.578 22.125 -8.164 1 82.56 167 THR B C 1
ATOM 4346 O O . THR B 1 167 ? -22.375 22.156 -8.422 1 82.56 167 THR B O 1
ATOM 4349 N N . GLY B 1 168 ? -24.328 21.031 -8.359 1 82.56 168 GLY B N 1
ATOM 4350 C CA . GLY B 1 168 ? -23.781 19.828 -8.977 1 82.56 168 GLY B CA 1
ATOM 4351 C C . GLY B 1 168 ? -23.328 18.781 -7.973 1 82.56 168 GLY B C 1
ATOM 4352 O O . GLY B 1 168 ? -23.141 17.625 -8.32 1 82.56 168 GLY B O 1
ATOM 4353 N N . ALA B 1 169 ? -23.188 19.219 -6.758 1 87.44 169 ALA B N 1
ATOM 4354 C CA . ALA B 1 169 ? -22.656 18.328 -5.734 1 87.44 169 ALA B CA 1
ATOM 4355 C C . ALA B 1 169 ? -23.781 17.562 -5.031 1 87.44 169 ALA B C 1
ATOM 4357 O O . ALA B 1 169 ? -23.531 16.797 -4.09 1 87.44 169 ALA B O 1
ATOM 4358 N N . GLU B 1 170 ? -24.969 17.719 -5.488 1 89.94 170 GLU B N 1
ATOM 4359 C CA . GLU B 1 170 ? -26.109 17.062 -4.875 1 89.94 170 GLU B CA 1
ATOM 4360 C C . GLU B 1 170 ? -26.047 15.547 -5.043 1 89.94 170 GLU B C 1
ATOM 4362 O O . GLU B 1 170 ? -26.547 14.797 -4.199 1 89.94 170 GLU B O 1
ATOM 4367 N N . GLY B 1 171 ? -25.375 15.125 -6.086 1 92.44 171 GLY B N 1
ATOM 4368 C CA . GLY B 1 171 ? -25.297 13.711 -6.387 1 92.44 171 GLY B CA 1
ATOM 4369 C C . GLY B 1 171 ? -24.094 13.031 -5.73 1 92.44 171 GLY B C 1
ATOM 4370 O O . GLY B 1 171 ? -23.969 11.805 -5.777 1 92.44 171 GLY B O 1
ATOM 4371 N N . ASP B 1 172 ? -23.266 13.773 -5.055 1 93.38 172 ASP B N 1
ATOM 4372 C CA . ASP B 1 172 ? -22.016 13.25 -4.504 1 93.38 172 ASP B CA 1
ATOM 4373 C C . ASP B 1 172 ? -22.297 12.164 -3.463 1 93.38 172 ASP B C 1
ATOM 4375 O O . ASP B 1 172 ? -21.672 11.102 -3.488 1 93.38 172 ASP B O 1
ATOM 4379 N N . PRO B 1 173 ? -23.25 12.422 -2.559 1 96.38 173 PRO B N 1
ATOM 4380 C CA . PRO B 1 173 ? -23.5 11.391 -1.553 1 96.38 173 PRO B CA 1
ATOM 4381 C C . PRO B 1 173 ? -23.953 10.062 -2.168 1 96.38 173 PRO B C 1
ATOM 4383 O O . PRO B 1 173 ? -23.547 8.992 -1.703 1 96.38 173 PRO B O 1
ATOM 4386 N N . GLU B 1 174 ? -24.734 10.125 -3.131 1 96.38 174 GLU B N 1
ATOM 4387 C CA . GLU B 1 174 ? -25.219 8.914 -3.785 1 96.38 174 GLU B CA 1
ATOM 4388 C C . GLU B 1 174 ? -24.078 8.172 -4.473 1 96.38 174 GLU B C 1
ATOM 4390 O O . GLU B 1 174 ? -24.016 6.938 -4.43 1 96.38 174 GLU B O 1
ATOM 4395 N N . LYS B 1 175 ? -23.25 8.898 -5.121 1 96.25 175 LYS B N 1
ATOM 4396 C CA . LYS B 1 175 ? -22.094 8.297 -5.77 1 96.25 175 LYS B CA 1
ATOM 4397 C C . LYS B 1 175 ? -21.219 7.539 -4.762 1 96.25 175 LYS B C 1
ATOM 4399 O O . LYS B 1 175 ? -20.828 6.398 -5.008 1 96.25 175 LYS B O 1
ATOM 4404 N N . LEU B 1 176 ? -20.984 8.188 -3.654 1 97.62 176 LEU B N 1
ATOM 4405 C CA . LEU B 1 176 ? -20.172 7.57 -2.617 1 97.62 176 LEU B CA 1
ATOM 4406 C C . LEU B 1 176 ? -20.891 6.379 -1.997 1 97.62 176 LEU B C 1
ATOM 4408 O O . LEU B 1 176 ? -20.281 5.336 -1.753 1 97.62 176 LEU B O 1
ATOM 4412 N N . SER B 1 177 ? -22.172 6.566 -1.764 1 97.94 177 SER B N 1
ATOM 4413 C CA . SER B 1 177 ? -22.969 5.48 -1.199 1 97.94 177 SER B CA 1
ATOM 4414 C C . SER B 1 177 ? -22.922 4.242 -2.092 1 97.94 177 SER B C 1
ATOM 4416 O O . SER B 1 177 ? -22.672 3.135 -1.614 1 97.94 177 SER B O 1
ATOM 4418 N N . GLU B 1 178 ? -23.062 4.438 -3.312 1 97.75 178 GLU B N 1
ATOM 4419 C CA . GLU B 1 178 ? -23.031 3.336 -4.266 1 97.75 178 GLU B CA 1
ATOM 4420 C C . GLU B 1 178 ? -21.656 2.674 -4.301 1 97.75 178 GLU B C 1
ATOM 4422 O O . GLU B 1 178 ? -21.547 1.448 -4.387 1 97.75 178 GLU B O 1
ATOM 4427 N N . ALA B 1 179 ? -20.656 3.477 -4.27 1 98.12 179 ALA B N 1
ATOM 4428 C CA . ALA B 1 179 ? -19.281 2.959 -4.312 1 98.12 179 ALA B CA 1
ATOM 4429 C C . ALA B 1 179 ? -19 2.07 -3.105 1 98.12 179 ALA B C 1
ATOM 4431 O O . ALA B 1 179 ? -18.516 0.944 -3.256 1 98.12 179 ALA B O 1
ATOM 4432 N N . PHE B 1 180 ? -19.359 2.51 -1.923 1 97.75 180 PHE B N 1
ATOM 4433 C CA . PHE B 1 180 ? -19.094 1.735 -0.716 1 97.75 180 PHE B CA 1
ATOM 4434 C C . PHE B 1 180 ? -19.969 0.485 -0.672 1 97.75 180 PHE B C 1
ATOM 4436 O O . PHE B 1 180 ? -19.516 -0.572 -0.219 1 97.75 180 PHE B O 1
ATOM 4443 N N . GLN B 1 181 ? -21.156 0.589 -1.154 1 96.19 181 GLN B N 1
ATOM 4444 C CA . GLN B 1 181 ? -22.078 -0.537 -1.133 1 96.19 181 GLN B CA 1
ATOM 4445 C C . GLN B 1 181 ? -21.703 -1.583 -2.176 1 96.19 181 GLN B C 1
ATOM 4447 O O . GLN B 1 181 ? -22.125 -2.736 -2.092 1 96.19 181 GLN B O 1
ATOM 4452 N N . SER B 1 182 ? -20.938 -1.171 -3.15 1 96.25 182 SER B N 1
ATOM 4453 C CA . SER B 1 182 ? -20.5 -2.1 -4.191 1 96.25 182 SER B CA 1
ATOM 4454 C C . SER B 1 182 ? -19.375 -3 -3.693 1 96.25 182 SER B C 1
ATOM 4456 O O . SER B 1 182 ? -19.031 -3.996 -4.336 1 96.25 182 SER B O 1
ATOM 4458 N N . LEU B 1 183 ? -18.781 -2.674 -2.596 1 95.12 183 LEU B N 1
ATOM 4459 C CA . LEU B 1 183 ? -17.688 -3.453 -2.035 1 95.12 183 LEU B CA 1
ATOM 4460 C C . LEU B 1 183 ? -18.188 -4.773 -1.462 1 95.12 183 LEU B C 1
ATOM 4462 O O . LEU B 1 183 ? -19.359 -4.875 -1.068 1 95.12 183 LEU B O 1
ATOM 4466 N N . PRO B 1 184 ? -17.375 -5.84 -1.449 1 91.94 184 PRO B N 1
ATOM 4467 C CA . PRO B 1 184 ? -17.828 -7.168 -1.014 1 91.94 184 PRO B CA 1
ATOM 4468 C C . PRO B 1 184 ? -17.844 -7.312 0.506 1 91.94 184 PRO B C 1
ATOM 4470 O O . PRO B 1 184 ? -17.344 -8.305 1.043 1 91.94 184 PRO B O 1
ATOM 4473 N N . LEU B 1 185 ? -18.25 -6.328 1.185 1 91.69 185 LEU B N 1
ATOM 4474 C CA . LEU B 1 185 ? -18.438 -6.312 2.633 1 91.69 185 LEU B CA 1
ATOM 4475 C C . LEU B 1 185 ? -19.781 -5.699 3.01 1 91.69 185 LEU B C 1
ATOM 4477 O O . LEU B 1 185 ? -20.375 -4.977 2.211 1 91.69 185 LEU B O 1
ATOM 4481 N N . GLY B 1 186 ? -20.281 -6.137 4.156 1 92.19 186 GLY B N 1
ATOM 4482 C CA . GLY B 1 186 ? -21.453 -5.469 4.688 1 92.19 186 GLY B CA 1
ATOM 4483 C C . GLY B 1 186 ? -21.156 -4.078 5.227 1 92.19 186 GLY B C 1
ATOM 4484 O O . GLY B 1 186 ? -20.609 -3.936 6.316 1 92.19 186 GLY B O 1
ATOM 4485 N N . ILE B 1 187 ? -21.594 -3.037 4.449 1 94.75 187 ILE B N 1
ATOM 4486 C CA . ILE B 1 187 ? -21.312 -1.66 4.832 1 94.75 187 ILE B CA 1
ATOM 4487 C C . ILE B 1 187 ? -22.625 -0.889 5 1 94.75 187 ILE B C 1
ATOM 4489 O O . ILE B 1 187 ? -23.469 -0.891 4.109 1 94.75 187 ILE B O 1
ATOM 4493 N N . GLU B 1 188 ? -22.828 -0.36 6.145 1 95.56 188 GLU B N 1
ATOM 4494 C CA . GLU B 1 188 ? -23.953 0.522 6.398 1 95.56 188 GLU B CA 1
ATOM 4495 C C . GLU B 1 188 ? -23.594 1.978 6.109 1 95.56 188 GLU B C 1
ATOM 4497 O O . GLU B 1 188 ? -22.625 2.506 6.66 1 95.56 188 GLU B O 1
ATOM 4502 N N . VAL B 1 189 ? -24.422 2.562 5.227 1 97.38 189 VAL B N 1
ATOM 4503 C CA . VAL B 1 189 ? -24.156 3.943 4.844 1 97.38 189 VAL B CA 1
ATOM 4504 C C . VAL B 1 189 ? -25.25 4.855 5.363 1 97.38 189 VAL B C 1
ATOM 4506 O O . VAL B 1 189 ? -26.438 4.586 5.152 1 97.38 189 VAL B O 1
ATOM 4509 N N . LYS B 1 190 ? -24.875 5.859 6.113 1 97.56 190 LYS B N 1
ATOM 4510 C CA . LYS B 1 190 ? -25.781 6.906 6.578 1 97.56 190 LYS B CA 1
ATOM 4511 C C . LYS B 1 190 ? -25.422 8.258 5.965 1 97.56 190 LYS B C 1
ATOM 4513 O O . LYS B 1 190 ? -24.281 8.711 6.066 1 97.56 190 LYS B O 1
ATOM 4518 N N . THR B 1 191 ? -26.422 8.898 5.355 1 98 191 THR B N 1
ATOM 4519 C CA . THR B 1 191 ? -26.172 10.156 4.66 1 98 191 THR B CA 1
ATOM 4520 C C . THR B 1 191 ? -26.969 11.297 5.293 1 98 191 THR B C 1
ATOM 4522 O O . THR B 1 191 ? -28.125 11.109 5.672 1 98 191 THR B O 1
ATOM 4525 N N . HIS B 1 192 ? -26.344 12.406 5.488 1 98.06 192 HIS B N 1
ATOM 4526 C CA . HIS B 1 192 ? -26.969 13.648 5.938 1 98.06 192 HIS B CA 1
ATOM 4527 C C . HIS B 1 192 ? -26.672 14.789 4.969 1 98.06 192 HIS B C 1
ATOM 4529 O O . HIS B 1 192 ? -25.578 14.898 4.441 1 98.06 192 HIS B O 1
ATOM 4535 N N . GLN B 1 193 ? -27.688 15.633 4.73 1 96.75 193 GLN B N 1
ATOM 4536 C CA . GLN B 1 193 ? -27.531 16.719 3.779 1 96.75 193 GLN B CA 1
ATOM 4537 C C . GLN B 1 193 ? -27.906 18.062 4.414 1 96.75 193 GLN B C 1
ATOM 4539 O O . GLN B 1 193 ? -28.859 18.141 5.18 1 96.75 193 GLN B O 1
ATOM 4544 N N . ASN B 1 194 ? -27.094 19.016 4.145 1 96.88 194 ASN B N 1
ATOM 4545 C CA . ASN B 1 194 ? -27.391 20.422 4.473 1 96.88 194 ASN B CA 1
ATOM 4546 C C . ASN B 1 194 ? -27.672 20.594 5.961 1 96.88 194 ASN B C 1
ATOM 4548 O O . ASN B 1 194 ? -28.75 21.031 6.344 1 96.88 194 ASN B O 1
ATOM 4552 N N . LEU B 1 195 ? -26.609 20.312 6.684 1 97.62 195 LEU B N 1
ATOM 4553 C CA . LEU B 1 195 ? -26.688 20.406 8.133 1 97.62 195 LEU B CA 1
ATOM 4554 C C . LEU B 1 195 ? -26.141 21.75 8.617 1 97.62 195 LEU B C 1
ATOM 4556 O O . LEU B 1 195 ? -25.094 22.203 8.156 1 97.62 195 LEU B O 1
ATOM 4560 N N . ASP B 1 196 ? -26.922 22.422 9.477 1 96.75 196 ASP B N 1
ATOM 4561 C CA . ASP B 1 196 ? -26.328 23.562 10.18 1 96.75 196 ASP B CA 1
ATOM 4562 C C . ASP B 1 196 ? -25.359 23.094 11.266 1 96.75 196 ASP B C 1
ATOM 4564 O O . ASP B 1 196 ? -25.188 21.891 11.484 1 96.75 196 ASP B O 1
ATOM 4568 N N . LEU B 1 197 ? -24.641 23.969 11.867 1 96.5 197 LEU B N 1
ATOM 4569 C CA . LEU B 1 197 ? -23.531 23.594 12.734 1 96.5 197 LEU B CA 1
ATOM 4570 C C . LEU B 1 197 ? -24.016 22.75 13.914 1 96.5 197 LEU B C 1
ATOM 4572 O O . LEU B 1 197 ? -23.484 21.672 14.18 1 96.5 197 LEU B O 1
ATOM 4576 N N . PRO B 1 198 ? -25.094 23.188 14.695 1 97.19 198 PRO B N 1
ATOM 4577 C CA . PRO B 1 198 ? -25.547 22.359 15.82 1 97.19 198 PRO B CA 1
ATOM 4578 C C . PRO B 1 198 ? -25.969 20.953 15.391 1 97.19 198 PRO B C 1
ATOM 4580 O O . PRO B 1 198 ? -25.641 19.969 16.062 1 97.19 198 PRO B O 1
ATOM 4583 N N . THR B 1 199 ? -26.641 20.844 14.305 1 98.06 199 THR B N 1
ATOM 4584 C CA . THR B 1 199 ? -27.094 19.547 13.828 1 98.06 199 THR B CA 1
ATOM 4585 C C . THR B 1 199 ? -25.906 18.688 13.375 1 98.06 199 THR B C 1
ATOM 4587 O O . THR B 1 199 ? -25.859 17.484 13.633 1 98.06 199 THR B O 1
ATOM 4590 N N . MET B 1 200 ? -24.984 19.297 12.672 1 97.81 200 MET B N 1
ATOM 4591 C CA . MET B 1 200 ? -23.781 18.594 12.227 1 97.81 200 MET B CA 1
ATOM 4592 C C . MET B 1 200 ? -23.016 18.031 13.406 1 97.81 200 MET B C 1
ATOM 4594 O O . MET B 1 200 ? -22.609 16.875 13.391 1 97.81 200 MET B O 1
ATOM 4598 N N . LEU B 1 201 ? -22.812 18.875 14.406 1 97.5 201 LEU B N 1
ATOM 4599 C CA . LEU B 1 201 ? -22.094 18.438 15.594 1 97.5 201 LEU B CA 1
ATOM 4600 C C . LEU B 1 201 ? -22.844 17.297 16.297 1 97.5 201 LEU B C 1
ATOM 4602 O O . LEU B 1 201 ? -22.219 16.344 16.781 1 97.5 201 LEU B O 1
ATOM 4606 N N . THR B 1 202 ? -24.156 17.406 16.328 1 98.06 202 THR B N 1
ATOM 4607 C CA . THR B 1 202 ? -24.969 16.375 16.953 1 98.06 202 THR B CA 1
ATOM 4608 C C . THR B 1 202 ? -24.812 15.055 16.188 1 98.06 202 THR B C 1
ATOM 4610 O O . THR B 1 202 ? -24.641 14 16.797 1 98.06 202 THR B O 1
ATOM 4613 N N . VAL B 1 203 ? -24.875 15.117 14.898 1 98.25 203 VAL B N 1
ATOM 4614 C CA . VAL B 1 203 ? -24.734 13.938 14.062 1 98.25 203 VAL B CA 1
ATOM 4615 C C . VAL B 1 203 ? -23.391 13.273 14.305 1 98.25 203 VAL B C 1
ATOM 4617 O O . VAL B 1 203 ? -23.312 12.055 14.484 1 98.25 203 VAL B O 1
ATOM 4620 N N . LEU B 1 204 ? -22.344 14.055 14.328 1 98 204 LEU B N 1
ATOM 4621 C CA . LEU B 1 204 ? -21 13.547 14.539 1 98 204 LEU B CA 1
ATOM 4622 C C . LEU B 1 204 ? -20.859 12.961 15.945 1 98 204 LEU B C 1
ATOM 4624 O O . LEU B 1 204 ? -20.297 11.875 16.109 1 98 204 LEU B O 1
ATOM 4628 N N . GLN B 1 205 ? -21.375 13.656 16.906 1 97.56 205 GLN B N 1
ATOM 4629 C CA . GLN B 1 205 ? -21.297 13.188 18.297 1 97.56 205 GLN B CA 1
ATOM 4630 C C . GLN B 1 205 ? -22.094 11.898 18.484 1 97.56 205 GLN B C 1
ATOM 4632 O O . GLN B 1 205 ? -21.641 10.984 19.188 1 97.56 205 GLN B O 1
ATOM 4637 N N . ASP B 1 206 ? -23.25 11.883 17.891 1 97.69 206 ASP B N 1
ATOM 4638 C CA . ASP B 1 206 ? -24.062 10.68 17.969 1 97.69 206 ASP B CA 1
ATOM 4639 C C . ASP B 1 206 ? -23.328 9.477 17.375 1 97.69 206 ASP B C 1
ATOM 4641 O O . ASP B 1 206 ? -23.344 8.391 17.953 1 97.69 206 ASP B O 1
ATOM 4645 N N . GLU B 1 207 ? -22.734 9.695 16.266 1 97.62 207 GLU B N 1
ATOM 4646 C CA . GLU B 1 207 ? -22 8.609 15.625 1 97.62 207 GLU B CA 1
ATOM 4647 C C . GLU B 1 207 ? -20.812 8.172 16.484 1 97.62 207 GLU B C 1
ATOM 4649 O O . GLU B 1 207 ? -20.547 6.977 16.625 1 97.62 207 GLU B O 1
ATOM 4654 N N . ALA B 1 208 ? -20.078 9.117 17.047 1 97 208 ALA B N 1
ATOM 4655 C CA . ALA B 1 208 ? -18.906 8.828 17.875 1 97 208 ALA B CA 1
ATOM 4656 C C . ALA B 1 208 ? -19.312 8.07 19.141 1 97 208 ALA B C 1
ATOM 4658 O O . ALA B 1 208 ? -18.531 7.281 19.672 1 97 208 ALA B O 1
ATOM 4659 N N . SER B 1 209 ? -20.516 8.312 19.625 1 96.19 209 SER B N 1
ATOM 4660 C CA . SER B 1 209 ? -21 7.723 20.875 1 96.19 209 SER B CA 1
ATOM 4661 C C . SER B 1 209 ? -21.625 6.352 20.625 1 96.19 209 SER B C 1
ATOM 4663 O O . SER B 1 209 ? -21.906 5.617 21.578 1 96.19 209 SER B O 1
ATOM 4665 N N . ARG B 1 210 ? -21.797 6.047 19.391 1 94.94 210 ARG B N 1
ATOM 4666 C CA . ARG B 1 210 ? -22.359 4.75 19.047 1 94.94 210 ARG B CA 1
ATOM 4667 C C . ARG B 1 210 ? -21.391 3.621 19.344 1 94.94 210 ARG B C 1
ATOM 4669 O O . ARG B 1 210 ? -20.172 3.828 19.359 1 94.94 210 ARG B O 1
ATOM 4676 N N . ASP B 1 211 ? -21.969 2.441 19.609 1 94.38 211 ASP B N 1
ATOM 4677 C CA . ASP B 1 211 ? -21.125 1.259 19.797 1 94.38 211 ASP B CA 1
ATOM 4678 C C . ASP B 1 211 ? -20.703 0.683 18.438 1 94.38 211 ASP B C 1
ATOM 4680 O O . ASP B 1 211 ? -21.531 0.182 17.688 1 94.38 211 ASP B O 1
ATOM 4684 N N . HIS B 1 212 ? -19.422 0.75 18.203 1 94.19 212 HIS B N 1
ATOM 4685 C CA . HIS B 1 212 ? -18.875 0.262 16.953 1 94.19 212 HIS B CA 1
ATOM 4686 C C . HIS B 1 212 ? -18.219 -1.106 17.141 1 94.19 212 HIS B C 1
ATOM 4688 O O . HIS B 1 212 ? -17.422 -1.536 16.297 1 94.19 212 HIS B O 1
ATOM 4694 N N . SER B 1 213 ? -18.5 -1.854 18.156 1 90.31 213 SER B N 1
ATOM 4695 C CA . SER B 1 213 ? -17.828 -3.104 18.5 1 90.31 213 SER B CA 1
ATOM 4696 C C . SER B 1 213 ? -18.047 -4.164 17.422 1 90.31 213 SER B C 1
ATOM 4698 O O . SER B 1 213 ? -17.188 -5.039 17.234 1 90.31 213 SER B O 1
ATOM 4700 N N . ARG B 1 214 ? -19.156 -4.023 16.734 1 87.25 214 ARG B N 1
ATOM 4701 C CA . ARG B 1 214 ? -19.484 -5.043 15.742 1 87.25 214 ARG B CA 1
ATOM 4702 C C . ARG B 1 214 ? -18.938 -4.668 14.367 1 87.25 214 ARG B C 1
ATOM 4704 O O . ARG B 1 214 ? -19.047 -5.445 13.414 1 87.25 214 ARG B O 1
ATOM 4711 N N . GLU B 1 215 ? -18.438 -3.531 14.258 1 91.5 215 GLU B N 1
ATOM 4712 C CA . GLU B 1 215 ? -17.859 -3.08 12.992 1 91.5 215 GLU B CA 1
ATOM 4713 C C . GLU B 1 215 ? -16.344 -3.182 13.016 1 91.5 215 GLU B C 1
ATOM 4715 O O . GLU B 1 215 ? -15.734 -3.223 14.086 1 91.5 215 GLU B O 1
ATOM 4720 N N . HIS B 1 216 ? -15.766 -3.281 11.82 1 92.94 216 HIS B N 1
ATOM 4721 C CA . HIS B 1 216 ? -14.32 -3.439 11.719 1 92.94 216 HIS B CA 1
ATOM 4722 C C . HIS B 1 216 ? -13.648 -2.137 11.289 1 92.94 216 HIS B C 1
ATOM 4724 O O . HIS B 1 216 ? -12.438 -1.985 11.43 1 92.94 216 HIS B O 1
ATOM 4730 N N . PHE B 1 217 ? -14.375 -1.261 10.703 1 96.12 217 PHE B N 1
ATOM 4731 C CA . PHE B 1 217 ? -13.828 0.028 10.305 1 96.12 217 PHE B CA 1
ATOM 4732 C C . PHE B 1 217 ? -14.914 1.092 10.258 1 96.12 217 PHE B C 1
ATOM 4734 O O . PHE B 1 217 ? -16.109 0.768 10.234 1 96.12 217 PHE B O 1
ATOM 4741 N N . PHE B 1 218 ? -14.539 2.303 10.344 1 97.38 218 PHE B N 1
ATOM 4742 C CA . PHE B 1 218 ? -15.414 3.467 10.266 1 97.38 218 PHE B CA 1
ATOM 4743 C C . PHE B 1 218 ? -14.93 4.438 9.195 1 97.38 218 PHE B C 1
ATOM 4745 O O . PHE B 1 218 ? -13.727 4.691 9.078 1 97.38 218 PHE B O 1
ATOM 4752 N N . VAL B 1 219 ? -15.859 4.938 8.344 1 98.31 219 VAL B N 1
ATOM 4753 C CA . VAL B 1 219 ? -15.555 5.918 7.309 1 98.31 219 VAL B CA 1
ATOM 4754 C C . VAL B 1 219 ? -16.438 7.156 7.496 1 98.31 219 VAL B C 1
ATOM 4756 O O . VAL B 1 219 ? -17.641 7.035 7.742 1 98.31 219 VAL B O 1
ATOM 4759 N N . CYS B 1 220 ? -15.828 8.289 7.422 1 98.31 220 CYS B N 1
ATOM 4760 C CA . CYS B 1 220 ? -16.562 9.555 7.465 1 98.31 220 CYS B CA 1
ATOM 4761 C C . CYS B 1 220 ? -16.203 10.43 6.27 1 98.31 220 CYS B C 1
ATOM 4763 O O . CYS B 1 220 ? -15.031 10.789 6.082 1 98.31 220 CYS B O 1
ATOM 4765 N N . CYS B 1 221 ? -17.188 10.75 5.453 1 97.56 221 CYS B N 1
ATOM 4766 C CA . CYS B 1 221 ? -17.031 11.641 4.309 1 97.56 221 CYS B CA 1
ATOM 4767 C C . CYS B 1 221 ? -17.766 12.953 4.539 1 97.56 221 CYS B C 1
ATOM 4769 O O . CYS B 1 221 ? -18.969 12.961 4.84 1 97.56 221 CYS B O 1
ATOM 4771 N N . ILE B 1 222 ? -17.047 14.031 4.406 1 96.12 222 ILE B N 1
ATOM 4772 C CA . ILE B 1 222 ? -17.656 15.336 4.555 1 96.12 222 ILE B CA 1
ATOM 4773 C C . ILE B 1 222 ? -17.359 16.203 3.332 1 96.12 222 ILE B C 1
ATOM 4775 O O . ILE B 1 222 ? -16.188 16.438 3.01 1 96.12 222 ILE B O 1
ATOM 4779 N N . MET B 1 223 ? -18.391 16.609 2.676 1 92.56 223 MET B N 1
ATOM 4780 C CA . MET B 1 223 ? -18.297 17.516 1.538 1 92.56 223 MET B CA 1
ATOM 4781 C C . MET B 1 223 ? -19 18.828 1.825 1 92.56 223 MET B C 1
ATOM 4783 O O . MET B 1 223 ? -20.203 18.859 2.082 1 92.56 223 MET B O 1
ATOM 4787 N N . SER B 1 224 ? -18.312 19.906 1.853 1 91.5 224 SER B N 1
ATOM 4788 C CA . SER B 1 224 ? -18.844 21.234 2.135 1 91.5 224 SER B CA 1
ATOM 4789 C C . SER B 1 224 ? -17.844 22.312 1.72 1 91.5 224 SER B C 1
ATOM 4791 O O . SER B 1 224 ? -16.938 22.062 0.926 1 91.5 224 SER B O 1
ATOM 4793 N N . HIS B 1 225 ? -18.156 23.547 2.041 1 85.62 225 HIS B N 1
ATOM 4794 C CA . HIS B 1 225 ? -17.141 24.594 2.006 1 85.62 225 HIS B CA 1
ATOM 4795 C C . HIS B 1 225 ? -16.219 24.531 3.219 1 85.62 225 HIS B C 1
ATOM 4797 O O . HIS B 1 225 ? -16.547 23.859 4.207 1 85.62 225 HIS B O 1
ATOM 4803 N N . GLY B 1 226 ? -15.086 25.016 3.025 1 81.12 226 GLY B N 1
ATOM 4804 C CA . GLY B 1 226 ? -14.148 25 4.133 1 81.12 226 GLY B CA 1
ATOM 4805 C C . GLY B 1 226 ? -13.148 26.141 4.074 1 81.12 226 GLY B C 1
ATOM 4806 O O . GLY B 1 226 ? -13.016 26.812 3.045 1 81.12 226 GLY B O 1
ATOM 4807 N N . THR B 1 227 ? -12.672 26.484 5.289 1 69.31 227 THR B N 1
ATOM 4808 C CA . THR B 1 227 ? -11.617 27.484 5.395 1 69.31 227 THR B CA 1
ATOM 4809 C C . THR B 1 227 ? -10.586 27.078 6.441 1 69.31 227 THR B C 1
ATOM 4811 O O . THR B 1 227 ? -10.945 26.688 7.555 1 69.31 227 THR B O 1
ATOM 4814 N N . GLN B 1 228 ? -9.258 27.125 6.082 1 65.88 228 GLN B N 1
ATOM 4815 C CA . GLN B 1 228 ? -8.133 27.031 7.016 1 65.88 228 GLN B CA 1
ATOM 4816 C C . GLN B 1 228 ? -8.305 25.844 7.949 1 65.88 228 GLN B C 1
ATOM 4818 O O . GLN B 1 228 ? -8.227 25.984 9.172 1 65.88 228 GLN B O 1
ATOM 4823 N N . GLY B 1 229 ? -8.625 24.625 7.469 1 73.44 229 GLY B N 1
ATOM 4824 C CA . GLY B 1 229 ? -8.68 23.438 8.312 1 73.44 229 GLY B CA 1
ATOM 4825 C C . GLY B 1 229 ? -10.047 23.219 8.938 1 73.44 229 GLY B C 1
ATOM 4826 O O . GLY B 1 229 ? -10.195 22.391 9.844 1 73.44 229 GLY B O 1
ATOM 4827 N N . LYS B 1 230 ? -11.008 24.016 8.516 1 82.44 230 LYS B N 1
ATOM 4828 C CA . LYS B 1 230 ? -12.375 23.891 9.023 1 82.44 230 LYS B CA 1
ATOM 4829 C C . LYS B 1 230 ? -13.328 23.469 7.906 1 82.44 230 LYS B C 1
ATOM 4831 O O . LYS B 1 230 ? -13.102 23.781 6.734 1 82.44 230 LYS B O 1
ATOM 4836 N N . VAL B 1 231 ? -14.312 22.75 8.328 1 89.12 231 VAL B N 1
ATOM 4837 C CA . VAL B 1 231 ? -15.438 22.469 7.441 1 89.12 231 VAL B CA 1
ATOM 4838 C C . VAL B 1 231 ? -16.641 23.328 7.832 1 89.12 231 VAL B C 1
ATOM 4840 O O . VAL B 1 231 ? -16.953 23.469 9.016 1 89.12 231 VAL B O 1
ATOM 4843 N N . CYS B 1 232 ? -17.25 23.906 6.844 1 91.06 232 CYS B N 1
ATOM 4844 C CA . CYS B 1 232 ? -18.344 24.844 7.109 1 91.06 232 CYS B CA 1
ATOM 4845 C C . CYS B 1 232 ? -19.688 24.125 7.109 1 91.06 232 CYS B C 1
ATOM 4847 O O . CYS B 1 232 ? -19.938 23.266 6.262 1 91.06 232 CYS B O 1
ATOM 4849 N N . ALA B 1 233 ? -20.484 24.531 8.055 1 94.94 233 ALA B N 1
ATOM 4850 C CA . ALA B 1 233 ? -21.891 24.141 8.047 1 94.94 233 ALA B CA 1
ATOM 4851 C C . ALA B 1 233 ? -22.734 25.094 7.191 1 94.94 233 ALA B C 1
ATOM 4853 O O . ALA B 1 233 ? -22.203 26.062 6.652 1 94.94 233 ALA B O 1
ATOM 4854 N N . THR B 1 234 ? -24 24.828 7.012 1 95 234 THR B N 1
ATOM 4855 C CA . THR B 1 234 ? -24.828 25.594 6.09 1 95 234 THR B CA 1
ATOM 4856 C C . THR B 1 234 ? -25.031 27.016 6.602 1 95 234 THR B C 1
ATOM 4858 O O . THR B 1 234 ? -25.266 27.938 5.816 1 95 234 THR B O 1
ATOM 4861 N N . ASN B 1 235 ? -24.984 27.219 7.875 1 94.5 235 ASN B N 1
ATOM 4862 C CA . ASN B 1 235 ? -25.188 28.547 8.43 1 94.5 235 ASN B CA 1
ATOM 4863 C C . ASN B 1 235 ? -23.906 29.359 8.445 1 94.5 235 ASN B C 1
ATOM 4865 O O . ASN B 1 235 ? -23.844 30.422 9.062 1 94.5 235 ASN B O 1
ATOM 4869 N N . GLY B 1 236 ? -22.828 28.781 7.922 1 88.44 236 GLY B N 1
ATOM 4870 C CA . GLY B 1 236 ? -21.609 29.531 7.707 1 88.44 236 GLY B CA 1
ATOM 4871 C C . GLY B 1 236 ? -20.578 29.328 8.797 1 88.44 236 GLY B C 1
ATOM 4872 O O . GLY B 1 236 ? -19.406 29.688 8.641 1 88.44 236 GLY B O 1
ATOM 4873 N N . PHE B 1 237 ? -21.031 28.703 9.867 1 90.94 237 PHE B N 1
ATOM 4874 C CA . PHE B 1 237 ? -20.078 28.422 10.953 1 90.94 237 PHE B CA 1
ATOM 4875 C C . PHE B 1 237 ? -19.234 27.203 10.625 1 90.94 237 PHE B C 1
ATOM 4877 O O . PHE B 1 237 ? -19.703 26.266 9.969 1 90.94 237 PHE B O 1
ATOM 4884 N N . GLY B 1 238 ? -17.969 27.25 11.086 1 89.06 238 GLY B N 1
ATOM 4885 C CA . GLY B 1 238 ? -17.031 26.188 10.781 1 89.06 238 GLY B CA 1
ATOM 4886 C C . GLY B 1 238 ? -16.734 25.297 11.969 1 89.06 238 GLY B C 1
ATOM 4887 O O 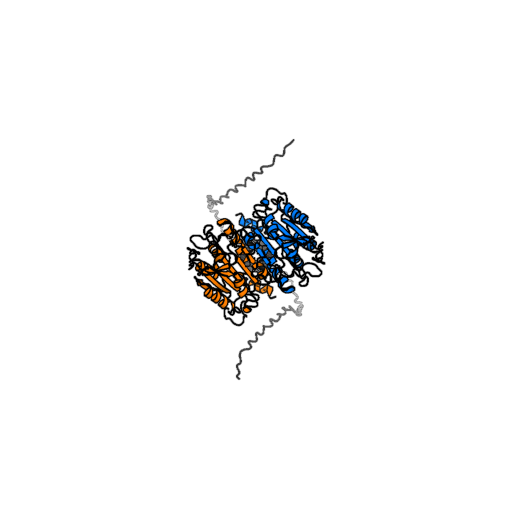. GLY B 1 238 ? -16.859 25.719 13.117 1 89.06 238 GLY B O 1
ATOM 4888 N N . VAL B 1 239 ? -16.438 24.062 11.688 1 90.25 239 VAL B N 1
ATOM 4889 C CA . VAL B 1 239 ? -15.938 23.094 12.664 1 90.25 239 VAL B CA 1
ATOM 4890 C C . VAL B 1 239 ? -14.523 22.672 12.273 1 90.25 239 VAL B C 1
ATOM 4892 O O . VAL B 1 239 ? -14.258 22.359 11.109 1 90.25 239 VAL B O 1
ATOM 4895 N N . ASP B 1 240 ? -13.633 22.688 13.266 1 85.62 240 ASP B N 1
ATOM 4896 C CA . ASP B 1 240 ? -12.266 22.25 13.008 1 85.62 240 ASP B CA 1
ATOM 4897 C C . ASP B 1 240 ? -12.219 20.766 12.664 1 85.62 240 ASP B C 1
ATOM 4899 O O . ASP B 1 240 ? -12.812 19.938 13.359 1 85.62 240 ASP B O 1
ATOM 4903 N N . ILE B 1 241 ? -11.484 20.484 11.617 1 87.25 241 ILE B N 1
ATOM 4904 C CA . ILE B 1 241 ? -11.312 19.094 11.219 1 87.25 241 ILE B CA 1
ATOM 4905 C C . ILE B 1 241 ? -10.742 18.281 12.375 1 87.25 241 ILE B C 1
ATOM 4907 O O . ILE B 1 241 ? -11.164 17.141 12.617 1 87.25 241 ILE B O 1
ATOM 4911 N N . LEU B 1 242 ? -9.883 18.859 13.141 1 83.5 242 LEU B N 1
ATOM 4912 C CA . LEU B 1 242 ? -9.281 18.188 14.289 1 83.5 242 LEU B CA 1
ATOM 4913 C C . LEU B 1 242 ? -10.336 17.828 15.328 1 83.5 242 LEU B C 1
ATOM 4915 O O . LEU B 1 242 ? -10.266 16.766 15.945 1 83.5 242 LEU B O 1
ATOM 4919 N N . ASP B 1 243 ? -11.195 18.75 15.523 1 88 243 ASP B N 1
ATOM 4920 C CA . ASP B 1 243 ? -12.273 18.484 16.469 1 88 243 ASP B CA 1
ATOM 4921 C C . ASP B 1 243 ? -13.133 17.297 16.016 1 88 243 ASP B C 1
ATOM 4923 O O . ASP B 1 243 ? -13.57 16.5 16.828 1 88 243 ASP B O 1
ATOM 4927 N N . ILE B 1 244 ? -13.297 17.25 14.75 1 93.06 244 ILE B N 1
ATOM 4928 C CA . ILE B 1 244 ? -14.07 16.156 14.195 1 93.06 244 ILE B CA 1
ATOM 4929 C C . ILE B 1 244 ? -13.328 14.836 14.414 1 93.06 244 ILE B C 1
ATOM 4931 O O . ILE B 1 244 ? -13.906 13.867 14.93 1 93.06 244 ILE B O 1
ATOM 4935 N N . LEU B 1 245 ? -12.047 14.812 14.078 1 91.69 245 LEU B N 1
ATOM 4936 C CA . LEU B 1 245 ? -11.234 13.609 14.234 1 91.69 245 LEU B CA 1
ATOM 4937 C C . LEU B 1 245 ? -11.188 13.172 15.695 1 91.69 245 LEU B C 1
ATOM 4939 O O . LEU B 1 245 ? -11.281 11.977 15.992 1 91.69 245 LEU B O 1
ATOM 4943 N N . SER B 1 246 ? -11.117 14.141 16.547 1 89.88 246 SER B N 1
ATOM 4944 C CA . SER B 1 246 ? -10.93 13.867 17.969 1 89.88 246 SER B CA 1
ATOM 4945 C C . SER B 1 246 ? -12.148 13.188 18.578 1 89.88 246 SER B C 1
ATOM 4947 O O . SER B 1 246 ? -12.047 12.516 19.609 1 89.88 246 SER B O 1
ATOM 4949 N N . LEU B 1 247 ? -13.289 13.312 17.984 1 94.81 247 LEU B N 1
ATOM 4950 C CA . LEU B 1 247 ? -14.5 12.648 18.469 1 94.81 247 LEU B CA 1
ATOM 4951 C C . LEU B 1 247 ? -14.359 11.133 18.391 1 94.81 247 LEU B C 1
ATOM 4953 O O . LEU B 1 247 ? -15.031 10.398 19.125 1 94.81 247 LEU B O 1
ATOM 4957 N N . PHE B 1 248 ? -13.438 10.672 17.562 1 95.06 248 PHE B N 1
ATOM 4958 C CA . PHE B 1 248 ? -13.391 9.242 17.266 1 95.06 248 PHE B CA 1
ATOM 4959 C C . PHE B 1 248 ? -12.086 8.633 17.766 1 95.06 248 PHE B C 1
ATOM 4961 O O . PHE B 1 248 ? -11.719 7.531 17.359 1 95.06 248 PHE B O 1
ATOM 4968 N N . ASN B 1 249 ? -11.375 9.352 18.578 1 89.44 249 ASN B N 1
ATOM 4969 C CA . ASN B 1 249 ? -10.156 8.773 19.141 1 89.44 249 ASN B CA 1
ATOM 4970 C C . ASN B 1 249 ? -10.469 7.73 20.203 1 89.44 249 ASN B C 1
ATOM 4972 O O . ASN B 1 249 ? -11.633 7.512 20.547 1 89.44 249 ASN B O 1
ATOM 4976 N N . GLY B 1 250 ? -9.492 6.996 20.734 1 86.25 250 GLY B N 1
ATOM 4977 C CA . GLY B 1 250 ? -9.656 5.883 21.641 1 86.25 250 GLY B CA 1
ATOM 4978 C C . GLY B 1 250 ? -10.336 6.273 22.953 1 86.25 250 GLY B C 1
ATOM 4979 O O . GLY B 1 250 ? -11.078 5.48 23.531 1 86.25 250 GLY B O 1
ATOM 4980 N N . LYS B 1 251 ? -10.148 7.488 23.375 1 86.88 251 LYS B N 1
ATOM 4981 C CA . LYS B 1 251 ? -10.734 7.953 24.625 1 86.88 251 LYS B CA 1
ATOM 4982 C C . LYS B 1 251 ? -12.219 8.273 24.469 1 86.88 251 LYS B C 1
ATOM 4984 O O . LYS B 1 251 ? -13.031 7.898 25.312 1 86.88 251 LYS B O 1
ATOM 4989 N N . ARG B 1 252 ? -12.562 8.859 23.406 1 92.5 252 ARG B N 1
ATOM 4990 C CA . ARG B 1 252 ? -13.93 9.328 23.203 1 92.5 252 ARG B CA 1
ATOM 4991 C C . ARG B 1 252 ? -14.773 8.273 22.5 1 92.5 252 ARG B C 1
ATOM 4993 O O . ARG B 1 252 ? -16 8.273 22.609 1 92.5 252 ARG B O 1
ATOM 5000 N N . CYS B 1 253 ? -14.148 7.414 21.734 1 94.94 253 CYS B N 1
ATOM 5001 C CA . CYS B 1 253 ? -14.82 6.324 21.031 1 94.94 253 CYS B CA 1
ATOM 5002 C C . CYS B 1 253 ? -14.062 5.016 21.203 1 94.94 253 CYS B C 1
ATOM 5004 O O . CYS B 1 253 ? -13.492 4.492 20.25 1 94.94 253 CYS B O 1
ATOM 5006 N N . PRO B 1 254 ? -14.125 4.422 22.359 1 93.88 254 PRO B N 1
ATOM 5007 C CA . PRO B 1 254 ? -13.32 3.244 22.672 1 93.88 254 PRO B CA 1
ATOM 5008 C C . PRO B 1 254 ? -13.648 2.043 21.797 1 93.88 254 PRO B C 1
ATOM 5010 O O . PRO B 1 254 ? -12.789 1.191 21.562 1 93.88 254 PRO B O 1
ATOM 5013 N N . SER B 1 255 ? -14.875 1.989 21.359 1 95.06 255 SER B N 1
ATOM 5014 C CA . SER B 1 255 ? -15.289 0.838 20.562 1 95.06 255 SER B CA 1
ATOM 5015 C C . SER B 1 255 ? -14.609 0.838 19.188 1 95.06 255 SER B C 1
ATOM 5017 O O . SER B 1 255 ? -14.625 -0.17 18.484 1 95.06 255 SER B O 1
ATOM 5019 N N . LEU B 1 256 ? -13.938 1.942 18.812 1 94.44 256 LEU B N 1
ATOM 5020 C CA . LEU B 1 256 ? -13.203 2.016 17.562 1 94.44 256 LEU B CA 1
ATOM 5021 C C . LEU B 1 256 ? -11.703 1.871 17.797 1 94.44 256 LEU B C 1
ATOM 5023 O O . LEU B 1 256 ? -10.906 1.947 16.859 1 94.44 256 LEU B O 1
ATOM 5027 N N . MET B 1 257 ? -11.344 1.614 19.031 1 91.06 257 MET B N 1
ATOM 5028 C CA . MET B 1 257 ? -9.93 1.427 19.344 1 91.06 257 MET B CA 1
ATOM 5029 C C . MET B 1 257 ? -9.352 0.25 18.562 1 91.06 257 MET B C 1
ATOM 5031 O O . MET B 1 257 ? -9.945 -0.83 18.531 1 91.06 257 MET B O 1
ATOM 5035 N N . GLY B 1 258 ? -8.234 0.479 17.906 1 90.44 258 GLY B N 1
ATOM 5036 C CA . GLY B 1 258 ? -7.566 -0.565 17.141 1 90.44 258 GLY B CA 1
ATOM 5037 C C . GLY B 1 258 ? -8.18 -0.789 15.766 1 90.44 258 GLY B C 1
ATOM 5038 O O . GLY B 1 258 ? -7.738 -1.67 15.023 1 90.44 258 GLY B O 1
ATOM 5039 N N . LYS B 1 259 ? -9.18 0.017 15.492 1 93.81 259 LYS B N 1
ATOM 5040 C CA . LYS B 1 259 ? -9.859 -0.094 14.203 1 93.81 259 LYS B CA 1
ATOM 5041 C C . LYS B 1 259 ? -9.578 1.122 13.32 1 93.81 259 LYS B C 1
ATOM 5043 O O . LYS B 1 259 ? -9.438 2.238 13.828 1 93.81 259 LYS B O 1
ATOM 5048 N N . PRO B 1 260 ? -9.445 0.874 12.008 1 96.25 260 PRO B N 1
ATOM 5049 C CA . PRO B 1 260 ? -9.164 2.006 11.125 1 96.25 260 PRO B CA 1
ATOM 5050 C C . PRO B 1 260 ? -10.32 2.992 11.031 1 96.25 260 PRO B C 1
ATOM 5052 O O . PRO B 1 260 ? -11.477 2.58 10.883 1 96.25 260 PRO B O 1
ATOM 5055 N N . LYS B 1 261 ? -10.023 4.195 11.242 1 96.81 261 LYS B N 1
ATOM 5056 C CA . LYS B 1 261 ? -10.922 5.324 11.055 1 96.81 261 LYS B CA 1
ATOM 5057 C C . LYS B 1 261 ? -10.508 6.172 9.852 1 96.81 261 LYS B C 1
ATOM 5059 O O . LYS B 1 261 ? -9.484 6.852 9.891 1 96.81 261 LYS B O 1
ATOM 5064 N N . LEU B 1 262 ? -11.312 6.191 8.812 1 97.69 262 LEU B N 1
ATOM 5065 C CA . LEU B 1 262 ? -10.977 6.816 7.535 1 97.69 262 LEU B CA 1
ATOM 5066 C C . LEU B 1 262 ? -11.812 8.078 7.312 1 97.69 262 LEU B C 1
ATOM 5068 O O . LEU B 1 262 ? -13.047 8.023 7.352 1 97.69 262 LEU B O 1
ATOM 5072 N N . PHE B 1 263 ? -11.117 9.164 7.098 1 95.94 263 PHE B N 1
ATOM 5073 C CA . PHE B 1 263 ? -11.797 10.43 6.867 1 95.94 263 PHE B CA 1
ATOM 5074 C C . PHE B 1 263 ? -11.477 10.977 5.48 1 95.94 263 PHE B C 1
ATOM 5076 O O . PHE B 1 263 ? -10.305 11.109 5.117 1 95.94 263 PHE B O 1
ATOM 5083 N N . PHE B 1 264 ? -12.492 11.242 4.695 1 95.5 264 PHE B N 1
ATOM 5084 C CA . PHE B 1 264 ? -12.391 11.883 3.393 1 95.5 264 PHE B CA 1
ATOM 5085 C C . PHE B 1 264 ? -13.086 13.242 3.404 1 95.5 264 PHE B C 1
ATOM 5087 O O . PHE B 1 264 ? -14.312 13.312 3.48 1 95.5 264 PHE B O 1
ATOM 5094 N N . ILE B 1 265 ? -12.312 14.281 3.314 1 91.25 265 ILE B N 1
ATOM 5095 C CA . ILE B 1 265 ? -12.883 15.609 3.471 1 91.25 265 ILE B CA 1
ATOM 5096 C C . ILE B 1 265 ? -12.648 16.422 2.199 1 91.25 265 ILE B C 1
ATOM 5098 O O . ILE B 1 265 ? -11.516 16.562 1.736 1 91.25 265 ILE B O 1
ATOM 5102 N N . GLN B 1 266 ? -13.742 16.812 1.645 1 86.44 266 GLN B N 1
ATOM 5103 C CA . GLN B 1 266 ? -13.734 17.75 0.527 1 86.44 266 GLN B CA 1
ATOM 5104 C C . GLN B 1 266 ? -14.312 19.109 0.938 1 86.44 266 GLN B C 1
ATOM 5106 O O . GLN B 1 266 ? -15.531 19.266 1.02 1 86.44 266 GLN B O 1
ATOM 5111 N N . ALA B 1 267 ? -13.469 19.984 1.427 1 78.31 267 ALA B N 1
ATOM 5112 C CA . ALA B 1 267 ? -13.914 21.312 1.832 1 78.31 267 ALA B CA 1
ATOM 5113 C C . ALA B 1 267 ? -13.141 22.406 1.093 1 78.31 267 ALA B C 1
ATOM 5115 O O . ALA B 1 267 ? -11.906 22.359 1.036 1 78.31 267 ALA B O 1
ATOM 5116 N N . CYS B 1 268 ? -13.828 23.094 0.088 1 60.91 268 CYS B N 1
ATOM 5117 C CA . CYS B 1 268 ? -13.25 24.016 -0.882 1 60.91 268 CYS B CA 1
ATOM 5118 C C . CYS B 1 268 ? -13.305 25.453 -0.372 1 60.91 268 CYS B C 1
ATOM 5120 O O . CYS B 1 268 ? -14.242 25.828 0.345 1 60.91 268 CYS B O 1
ATOM 5122 N N . GLN B 1 269 ? -12.094 26.156 -0.117 1 53.34 269 GLN B N 1
ATOM 5123 C CA . GLN B 1 269 ? -12.219 27.594 0.042 1 53.34 269 GLN B CA 1
ATOM 5124 C C . GLN B 1 269 ? -12.906 28.234 -1.169 1 53.34 269 GLN B C 1
ATOM 5126 O O . GLN B 1 269 ? -12.781 27.719 -2.287 1 53.34 269 GLN B O 1
ATOM 5131 N N . GLY B 1 270 ? -14.039 28.875 -1.092 1 46.72 270 GLY B N 1
ATOM 5132 C CA . GLY B 1 270 ? -14.773 29.594 -2.115 1 46.72 270 GLY B CA 1
ATOM 5133 C C . GLY B 1 270 ? -13.891 30.109 -3.234 1 46.72 270 GLY B C 1
ATOM 5134 O O . GLY B 1 270 ? -12.664 29.953 -3.193 1 46.72 270 GLY B O 1
ATOM 5135 N N . ASP B 1 271 ? -14.539 30.844 -4.207 1 41.5 271 ASP B N 1
ATOM 5136 C CA . ASP B 1 271 ? -14.117 31.5 -5.438 1 41.5 271 ASP B CA 1
ATOM 5137 C C . ASP B 1 271 ? -12.906 32.406 -5.191 1 41.5 271 ASP B C 1
ATOM 5139 O O . ASP B 1 271 ? -12.828 33.062 -4.164 1 41.5 271 ASP B O 1
ATOM 5143 N N . LYS B 1 272 ? -11.805 32.281 -5.816 1 41.53 272 LYS B N 1
ATOM 5144 C CA . LYS B 1 272 ? -10.789 33.344 -5.848 1 41.53 272 LYS B CA 1
ATOM 5145 C C . LYS B 1 272 ? -11.414 34.719 -5.637 1 41.53 272 LYS B C 1
ATOM 5147 O O . LYS B 1 272 ? -10.734 35.656 -5.23 1 41.53 272 LYS B O 1
ATOM 5152 N N . ASP B 1 273 ? -12.625 35.156 -6.312 1 36.38 273 ASP B N 1
ATOM 5153 C CA . ASP B 1 273 ? -13.172 36.5 -6.34 1 36.38 273 ASP B CA 1
ATOM 5154 C C . ASP B 1 273 ? -13.852 36.875 -5.02 1 36.38 273 ASP B C 1
ATOM 5156 O O . ASP B 1 273 ? -14.453 37.938 -4.887 1 36.38 273 ASP B O 1
ATOM 5160 N N . GLN B 1 274 ? -14.398 36.25 -4.324 1 32.94 274 GLN B N 1
ATOM 5161 C CA . GLN B 1 274 ? -14.883 36.875 -3.09 1 32.94 274 GLN B CA 1
ATOM 5162 C C . GLN B 1 274 ? -13.727 37.188 -2.143 1 32.94 274 GLN B C 1
ATOM 5164 O O . GLN B 1 274 ? -12.938 36.281 -1.808 1 32.94 274 GLN B O 1
ATOM 5169 N N . PRO B 1 275 ? -13.523 38.594 -2.021 1 30.25 275 PRO B N 1
ATOM 5170 C CA . PRO B 1 275 ? -12.555 39.094 -1.049 1 30.25 275 PRO B CA 1
ATOM 5171 C C . PRO B 1 275 ? -12.641 38.375 0.299 1 30.25 275 PRO B C 1
ATOM 5173 O O . PRO B 1 275 ? -13.672 38.438 0.973 1 30.25 275 PRO B O 1
ATOM 5176 N N . THR B 1 276 ? -12.852 37.344 0.612 1 30.86 276 THR B N 1
ATOM 5177 C CA . THR B 1 276 ? -12.836 37.281 2.07 1 30.86 276 THR B CA 1
ATOM 5178 C C . THR B 1 276 ? -12.008 38.438 2.646 1 30.86 276 THR B C 1
ATOM 5180 O O . THR B 1 276 ? -11.141 38.969 1.965 1 30.86 276 THR B O 1
ATOM 5183 N N . GLU B 1 277 ? -12.398 39.094 3.855 1 27.81 277 GLU B N 1
ATOM 5184 C CA . GLU B 1 277 ? -11.539 40.125 4.41 1 27.81 277 GLU B CA 1
ATOM 5185 C C . GLU B 1 277 ? -10.117 40.031 3.863 1 27.81 277 GLU B C 1
ATOM 5187 O O . GLU B 1 277 ? -9.641 38.938 3.561 1 27.81 277 GLU B O 1
ATOM 5192 N N . ARG B 1 278 ? -9.727 41.062 3.199 1 27.55 278 ARG B N 1
ATOM 5193 C CA . ARG B 1 278 ? -8.328 41.438 3.047 1 27.55 278 ARG B CA 1
ATOM 5194 C C . ARG B 1 278 ? -7.473 40.844 4.148 1 27.55 278 ARG B C 1
ATOM 5196 O O . ARG B 1 278 ? -7.375 41.375 5.25 1 27.55 278 ARG B O 1
ATOM 5203 N N . ALA B 1 279 ? -7.863 39.688 4.484 1 27.14 279 ALA B N 1
ATOM 5204 C CA . ALA B 1 279 ? -6.941 39.344 5.566 1 27.14 279 ALA B CA 1
ATOM 5205 C C . ALA B 1 279 ? -5.586 40.031 5.367 1 27.14 279 ALA B C 1
ATOM 5207 O O . ALA B 1 279 ? -4.961 39.875 4.312 1 27.14 279 ALA B O 1
ATOM 5208 N N . GLY B 1 280 ? -5.438 41.312 5.738 1 25.41 280 GLY B N 1
ATOM 5209 C CA . GLY B 1 280 ? -4.223 42.125 5.828 1 25.41 280 GLY B CA 1
ATOM 5210 C C . GLY B 1 280 ? -2.957 41.312 5.625 1 25.41 280 GLY B C 1
ATOM 5211 O O . GLY B 1 280 ? -3.012 40.062 5.531 1 25.41 280 GLY B O 1
ATOM 5212 N N . ALA B 1 281 ? -1.882 42.062 5.871 1 24.06 281 ALA B N 1
ATOM 5213 C CA . ALA B 1 281 ? -0.487 41.625 6.008 1 24.06 281 ALA B CA 1
ATOM 5214 C C . ALA B 1 281 ? -0.385 40.219 6.523 1 24.06 281 ALA B C 1
ATOM 5216 O O . ALA B 1 281 ? -1.134 39.812 7.418 1 24.06 281 ALA B O 1
ATOM 5217 N N . VAL B 1 282 ? -0.323 39.219 5.57 1 29.5 282 VAL B N 1
ATOM 5218 C CA . VAL B 1 282 ? 0.474 38.094 5.992 1 29.5 282 VAL B CA 1
ATOM 5219 C C . VAL B 1 282 ? 1.182 38.406 7.305 1 29.5 282 VAL B C 1
ATOM 5221 O O . VAL B 1 282 ? 2.15 39.156 7.328 1 29.5 282 VAL B O 1
ATOM 5224 N N . SER B 1 283 ? 0.425 38.906 8.188 1 27.36 283 SER B N 1
ATOM 5225 C CA . SER B 1 283 ? 1.133 39.188 9.43 1 27.36 283 SER B CA 1
ATOM 5226 C C . SER B 1 283 ? 2.119 38.094 9.781 1 27.36 283 SER B C 1
ATOM 5228 O O . SER B 1 283 ? 1.93 36.938 9.383 1 27.36 283 SER B O 1
ATOM 5230 N N . ASP B 1 284 ? 3.332 38.375 10.039 1 29.39 284 ASP B N 1
ATOM 5231 C CA . ASP B 1 284 ? 4.582 37.781 10.523 1 29.39 284 ASP B CA 1
ATOM 5232 C C . ASP B 1 284 ? 4.312 36.656 11.5 1 29.39 284 ASP B C 1
ATOM 5234 O O . ASP B 1 284 ? 5.098 36.406 12.422 1 29.39 284 ASP B O 1
ATOM 5238 N N . ALA B 1 285 ? 3.002 36.344 11.672 1 32.81 285 ALA B N 1
ATOM 5239 C CA . ALA B 1 285 ? 2.891 35.438 12.797 1 32.81 285 ALA B CA 1
ATOM 5240 C C . ALA B 1 285 ? 3.469 34.062 12.445 1 32.81 285 ALA B C 1
ATOM 5242 O O . ALA B 1 285 ? 3.285 33.562 11.328 1 32.81 285 ALA B O 1
ATOM 5243 N N . LYS B 1 286 ? 4.23 33.469 13.164 1 37.28 286 LYS B N 1
ATOM 5244 C CA . LYS B 1 286 ? 5.113 32.281 13.18 1 37.28 286 LYS B CA 1
ATOM 5245 C C . LYS B 1 286 ? 4.328 31.016 12.922 1 37.28 286 LYS B C 1
ATOM 5247 O O . LYS B 1 286 ? 3.332 30.734 13.586 1 37.28 286 LYS B O 1
ATOM 5252 N N . PRO B 1 287 ? 4.215 30.469 11.68 1 36.88 287 PRO B N 1
ATOM 5253 C CA . PRO B 1 287 ? 3.545 29.219 11.297 1 36.88 287 PRO B CA 1
ATOM 5254 C C . PRO B 1 287 ? 3.662 28.141 12.359 1 36.88 287 PRO B C 1
ATOM 5256 O O . PRO B 1 287 ? 4.773 27.766 12.742 1 36.88 287 PRO B O 1
ATOM 5259 N N . SER B 1 288 ? 2.85 28.188 13.383 1 38.16 288 SER B N 1
ATOM 5260 C CA . SER B 1 288 ? 2.83 27.094 14.352 1 38.16 288 SER B CA 1
ATOM 5261 C C . SER B 1 288 ? 2.523 25.766 13.68 1 38.16 288 SER B C 1
ATOM 5263 O O . SER B 1 288 ? 1.87 25.719 12.633 1 38.16 288 SER B O 1
ATOM 5265 N N . PRO B 1 289 ? 3.207 24.656 13.922 1 45.75 289 PRO B N 1
ATOM 5266 C CA . PRO B 1 289 ? 2.98 23.312 13.422 1 45.75 289 PRO B CA 1
ATOM 5267 C C . PRO B 1 289 ? 1.506 22.906 13.422 1 45.75 289 PRO B C 1
ATOM 5269 O O . PRO B 1 289 ? 0.742 23.375 14.273 1 45.75 289 PRO B O 1
ATOM 5272 N N . SER B 1 290 ? 0.806 22.438 12.219 1 55.47 290 SER B N 1
ATOM 5273 C CA . SER B 1 290 ? -0.595 22.078 12.016 1 55.47 290 SER B CA 1
ATOM 5274 C C . SER B 1 290 ? -1.11 21.203 13.148 1 55.47 290 SER B C 1
ATOM 5276 O O . SER B 1 290 ? -0.475 20.203 13.5 1 55.47 290 SER B O 1
ATOM 5278 N N . PRO B 1 291 ? -2.02 21.75 13.977 1 57.12 291 PRO B N 1
ATOM 5279 C CA . PRO B 1 291 ? -2.668 20.953 15.023 1 57.12 291 PRO B CA 1
ATOM 5280 C C . PRO B 1 291 ? -3.078 19.562 14.547 1 57.12 291 PRO B C 1
ATOM 5282 O O . PRO B 1 291 ? -3.023 18.609 15.312 1 57.12 291 PRO B O 1
ATOM 5285 N N . ILE B 1 292 ? -3.328 19.469 13.188 1 61.09 292 ILE B N 1
ATOM 5286 C CA . ILE B 1 292 ? -3.754 18.172 12.664 1 61.09 292 ILE B CA 1
ATOM 5287 C C . ILE B 1 292 ? -2.59 17.188 12.727 1 61.09 292 ILE B C 1
ATOM 5289 O O . ILE B 1 292 ? -2.766 16.031 13.117 1 61.09 292 ILE B O 1
ATOM 5293 N N . LEU B 1 293 ? -1.456 17.719 12.461 1 64.06 293 LEU B N 1
ATOM 5294 C CA . LEU B 1 293 ? -0.281 16.859 12.469 1 64.06 293 LEU B CA 1
ATOM 5295 C C . LEU B 1 293 ? 0.045 16.391 13.875 1 64.06 293 LEU B C 1
ATOM 5297 O O . LEU B 1 293 ? 0.329 15.211 14.094 1 64.06 293 LEU B O 1
ATOM 5301 N N . ALA B 1 294 ? -0.069 17.328 14.766 1 60.47 294 ALA B N 1
ATOM 5302 C CA . ALA B 1 294 ? 0.226 17.016 16.156 1 60.47 294 ALA B CA 1
ATOM 5303 C C . ALA B 1 294 ? -0.749 15.977 16.703 1 60.47 294 ALA B C 1
ATOM 5305 O O . ALA B 1 294 ? -0.345 15.047 17.406 1 60.47 294 ALA B O 1
ATOM 5306 N N . TYR B 1 295 ? -1.95 16.109 16.344 1 61.94 295 TYR B N 1
ATOM 5307 C CA . TYR B 1 295 ? -2.98 15.203 16.828 1 61.94 295 TYR B CA 1
ATOM 5308 C C . TYR B 1 295 ? -2.793 13.812 16.234 1 61.94 295 TYR B C 1
ATOM 5310 O O . TYR B 1 295 ? -2.82 12.812 16.953 1 61.94 295 TYR B O 1
ATOM 5318 N N . LEU B 1 296 ? -2.543 13.742 14.992 1 65.12 296 LEU B N 1
ATOM 5319 C CA . LEU B 1 296 ? -2.486 12.445 14.32 1 65.12 296 LEU B CA 1
ATOM 5320 C C . LEU B 1 296 ? -1.214 11.695 14.695 1 65.12 296 LEU B C 1
ATOM 5322 O O . LEU B 1 296 ? -1.131 10.477 14.508 1 65.12 296 LEU B O 1
ATOM 5326 N N . SER B 1 297 ? -0.332 12.312 15.328 1 64.38 297 SER B N 1
ATOM 5327 C CA . SER B 1 297 ? 0.889 11.625 15.734 1 64.38 297 SER B CA 1
ATOM 5328 C C . SER B 1 297 ? 0.675 10.828 17.016 1 64.38 297 SER B C 1
ATOM 5330 O O . SER B 1 297 ? 1.444 9.922 17.328 1 64.38 297 SER B O 1
ATOM 5332 N N . THR B 1 298 ? -0.385 11.195 17.719 1 68.25 298 THR B N 1
ATOM 5333 C CA . THR B 1 298 ? -0.596 10.508 18.984 1 68.25 298 THR B CA 1
ATOM 5334 C C . THR B 1 298 ? -1.74 9.5 18.875 1 68.25 298 THR B C 1
ATOM 5336 O O . THR B 1 298 ? -1.912 8.648 19.75 1 68.25 298 THR B O 1
ATOM 5339 N N . GLU B 1 299 ? -2.416 9.648 17.828 1 80.06 299 GLU B N 1
ATOM 5340 C CA . GLU B 1 299 ? -3.549 8.75 17.625 1 80.06 299 GLU B CA 1
ATOM 5341 C C . GLU B 1 299 ? -3.236 7.688 16.578 1 80.06 299 GLU B C 1
ATOM 5343 O O . GLU B 1 299 ? -2.592 7.98 15.57 1 80.06 299 GLU B O 1
ATOM 5348 N N . ALA B 1 300 ? -3.631 6.484 16.938 1 86.88 300 ALA B N 1
ATOM 5349 C CA . ALA B 1 300 ? -3.359 5.367 16.047 1 86.88 300 ALA B CA 1
ATOM 5350 C C . ALA B 1 300 ? -4.574 5.059 15.172 1 86.88 300 ALA B C 1
ATOM 5352 O O . ALA B 1 300 ? -5.703 5.391 15.531 1 86.88 300 ALA B O 1
ATOM 5353 N N . ASP B 1 301 ? -4.367 4.473 13.945 1 93.69 301 ASP B N 1
ATOM 5354 C CA . ASP B 1 301 ? -5.359 3.861 13.07 1 93.69 301 ASP B CA 1
ATOM 5355 C C . ASP B 1 301 ? -6.262 4.922 12.438 1 93.69 301 ASP B C 1
ATOM 5357 O O . ASP B 1 301 ? -7.469 4.711 12.297 1 93.69 301 ASP B O 1
ATOM 5361 N N . PHE B 1 302 ? -5.684 6.117 12.172 1 93.31 302 PHE B N 1
ATOM 5362 C CA . PHE B 1 302 ? -6.402 7.168 11.461 1 93.31 302 PHE B CA 1
ATOM 5363 C C . PHE B 1 302 ? -5.871 7.32 10.039 1 93.31 302 PHE B C 1
ATOM 5365 O O . PHE B 1 302 ? -4.668 7.207 9.805 1 93.31 302 PHE B O 1
ATOM 5372 N N . PHE B 1 303 ? -6.754 7.516 9.141 1 94.81 303 PHE B N 1
ATOM 5373 C CA . PHE B 1 303 ? -6.457 7.969 7.789 1 94.81 303 PHE B CA 1
ATOM 5374 C C . PHE B 1 303 ? -7.266 9.211 7.441 1 94.81 303 PHE B C 1
ATOM 5376 O O . PHE B 1 303 ? -8.477 9.258 7.672 1 94.81 303 PHE B O 1
ATOM 5383 N N . LEU B 1 304 ? -6.586 10.219 6.938 1 92.19 304 LEU B N 1
ATOM 5384 C CA . LEU B 1 304 ? -7.227 11.461 6.527 1 92.19 304 LEU B CA 1
ATOM 5385 C C . LEU B 1 304 ? -6.824 11.844 5.105 1 92.19 304 LEU B C 1
ATOM 5387 O O . LEU B 1 304 ? -5.637 11.938 4.801 1 92.19 304 LEU B O 1
ATOM 5391 N N . ALA B 1 305 ? -7.805 11.953 4.262 1 92 305 ALA B N 1
ATOM 5392 C CA . ALA B 1 305 ? -7.59 12.492 2.92 1 92 305 ALA B CA 1
ATOM 5393 C C . ALA B 1 305 ? -8.289 13.828 2.746 1 92 305 ALA B C 1
ATOM 5395 O O . ALA B 1 305 ? -9.508 13.93 2.912 1 92 305 ALA B O 1
ATOM 5396 N N . LEU B 1 306 ? -7.508 14.836 2.479 1 86.38 306 LEU B N 1
ATOM 5397 C CA . LEU B 1 306 ? -8.031 16.172 2.189 1 86.38 306 LEU B CA 1
ATOM 5398 C C . LEU B 1 306 ? -7.953 16.469 0.696 1 86.38 306 LEU B C 1
ATOM 5400 O O . LEU B 1 306 ? -6.871 16.422 0.104 1 86.38 306 LEU B O 1
ATOM 5404 N N . ALA B 1 307 ? -9.117 16.703 0.057 1 79 307 ALA B N 1
ATOM 5405 C CA . ALA B 1 307 ? -9.141 17.016 -1.372 1 79 307 ALA B CA 1
ATOM 5406 C C . ALA B 1 307 ? -8.375 18.297 -1.679 1 79 307 ALA B C 1
ATOM 5408 O O . ALA B 1 307 ? -7.766 18.422 -2.744 1 79 307 ALA B O 1
ATOM 5409 N N . THR B 1 308 ? -8.586 19.281 -0.98 1 64.25 308 THR B N 1
ATOM 5410 C CA . THR B 1 308 ? -7.812 20.5 -1.163 1 64.25 308 THR B CA 1
ATOM 5411 C C . THR B 1 308 ? -7.172 20.938 0.151 1 64.25 308 THR B C 1
ATOM 5413 O O . THR B 1 308 ? -7.633 20.562 1.229 1 64.25 308 THR B O 1
ATOM 5416 N N . VAL B 1 309 ? -6.004 21.469 -0.089 1 55.12 309 VAL B N 1
ATOM 5417 C CA . VAL B 1 309 ? -5.344 21.969 1.107 1 55.12 309 VAL B CA 1
ATOM 5418 C C . VAL B 1 309 ? -5.875 23.375 1.434 1 55.12 309 VAL B C 1
ATOM 5420 O O . VAL B 1 309 ? -6.355 24.078 0.547 1 55.12 309 VAL B O 1
ATOM 5423 N N . PRO B 1 310 ? -5.941 23.688 2.648 1 50.41 310 PRO B N 1
ATOM 5424 C CA . PRO B 1 310 ? -6.445 25 3.051 1 50.41 310 PRO B CA 1
ATOM 5425 C C . PRO B 1 310 ? -5.895 26.141 2.188 1 50.41 310 PRO B C 1
ATOM 5427 O O . PRO B 1 310 ? -4.684 26.203 1.946 1 50.41 310 PRO B O 1
ATOM 5430 N N . GLY B 1 311 ? -6.574 26.938 1.618 1 49.03 311 GLY B N 1
ATOM 5431 C CA . GLY B 1 311 ? -6.23 28.094 0.819 1 49.03 311 GLY B CA 1
ATOM 5432 C C . GLY B 1 311 ? -6.383 27.875 -0.672 1 49.03 311 GLY B C 1
ATOM 5433 O O . GLY B 1 311 ? -6.219 28.797 -1.47 1 49.03 311 GLY B O 1
ATOM 5434 N N . TYR B 1 312 ? -6.562 26.578 -0.979 1 53.22 312 TYR B N 1
ATOM 5435 C CA . TYR B 1 312 ? -6.672 26.312 -2.408 1 53.22 312 TYR B CA 1
ATOM 5436 C C . TYR B 1 312 ? -8.094 25.906 -2.777 1 53.22 312 TYR B C 1
ATOM 5438 O O . TYR B 1 312 ? -8.906 25.594 -1.903 1 53.22 312 TYR B O 1
ATOM 5446 N N . VAL B 1 313 ? -8.461 26.281 -3.977 1 50.44 313 VAL B N 1
ATOM 5447 C CA . VAL B 1 313 ? -9.805 26.031 -4.488 1 50.44 313 VAL B CA 1
ATOM 5448 C C . VAL B 1 313 ? -9.961 24.562 -4.887 1 50.44 313 VAL B C 1
ATOM 5450 O O . VAL B 1 313 ? -9.062 23.984 -5.5 1 50.44 313 VAL B O 1
ATOM 5453 N N . ALA B 1 314 ? -10.906 23.875 -4.148 1 52.97 314 ALA B N 1
ATOM 5454 C CA . ALA B 1 314 ? -11.297 22.547 -4.648 1 52.97 314 ALA B CA 1
ATOM 5455 C C . ALA B 1 314 ? -12.234 22.672 -5.844 1 52.97 314 ALA B C 1
ATOM 5457 O O . ALA B 1 314 ? -13.266 23.344 -5.77 1 52.97 314 ALA B O 1
ATOM 5458 N N . TYR B 1 315 ? -11.781 22.172 -7.074 1 54.53 315 TYR B N 1
ATOM 5459 C CA . TYR B 1 315 ? -12.516 22.359 -8.32 1 54.53 315 TYR B CA 1
ATOM 5460 C C . TYR B 1 315 ? -13.742 21.453 -8.375 1 54.53 315 TYR B C 1
ATOM 5462 O O . TYR B 1 315 ? -13.711 20.328 -7.887 1 54.53 315 TYR B O 1
ATOM 5470 N N . ARG B 1 316 ? -14.891 22.078 -8.609 1 55.56 316 ARG B N 1
ATOM 5471 C CA . ARG B 1 316 ? -16.141 21.359 -8.844 1 55.56 316 ARG B CA 1
ATOM 5472 C C . ARG B 1 316 ? -16.578 21.5 -10.305 1 55.56 316 ARG B C 1
ATOM 5474 O O . ARG B 1 316 ? -16.453 22.578 -10.891 1 55.56 316 ARG B O 1
ATOM 5481 N N . GLY B 1 317 ? -16.766 20.219 -10.812 1 60.62 317 GLY B N 1
ATOM 5482 C CA . GLY B 1 317 ? -17.375 20.281 -12.133 1 60.62 317 GLY B CA 1
ATOM 5483 C C . GLY B 1 317 ? -18.891 20.281 -12.094 1 60.62 317 GLY B C 1
ATOM 5484 O O . GLY B 1 317 ? -19.484 20.406 -11.023 1 60.62 317 GLY B O 1
ATOM 5485 N N . GLU B 1 318 ? -19.469 20.25 -13.172 1 65.25 318 GLU B N 1
ATOM 5486 C CA . GLU B 1 318 ? -20.922 20.188 -13.32 1 65.25 318 GLU B CA 1
ATOM 5487 C C . GLU B 1 318 ? -21.5 18.922 -12.68 1 65.25 318 GLU B C 1
ATOM 5489 O O . GLU B 1 318 ? -22.641 18.906 -12.219 1 65.25 318 GLU B O 1
ATOM 5494 N N . ASP B 1 319 ? -20.625 17.969 -12.484 1 74.88 319 ASP B N 1
ATOM 5495 C CA . ASP B 1 319 ? -21.109 16.688 -12 1 74.88 319 ASP B CA 1
ATOM 5496 C C . ASP B 1 319 ? -20.609 16.406 -10.578 1 74.88 319 ASP B C 1
ATOM 5498 O O . ASP B 1 319 ? -20.438 15.258 -10.188 1 74.88 319 ASP B O 1
ATOM 5502 N N . GLY B 1 320 ? -20.422 17.484 -9.875 1 80.5 320 GLY B N 1
ATOM 5503 C CA . GLY B 1 320 ? -20.047 17.297 -8.484 1 80.5 320 GLY B CA 1
ATOM 5504 C C . GLY B 1 320 ? -18.562 17.5 -8.242 1 80.5 320 GLY B C 1
ATOM 5505 O O . GLY B 1 320 ? -17.875 18.141 -9.047 1 80.5 320 GLY B O 1
ATOM 5506 N N . ALA B 1 321 ? -18.141 17.078 -7.117 1 84.31 321 ALA B N 1
ATOM 5507 C CA . ALA B 1 321 ? -16.75 17.297 -6.727 1 84.31 321 ALA B CA 1
ATOM 5508 C C . ALA B 1 321 ? -15.82 16.297 -7.422 1 84.31 321 ALA B C 1
ATOM 5510 O O . ALA B 1 321 ? -16.094 15.094 -7.434 1 84.31 321 ALA B O 1
ATOM 5511 N N . ASP B 1 322 ? -14.781 16.766 -8.023 1 86.06 322 ASP B N 1
ATOM 5512 C CA . ASP B 1 322 ? -13.836 15.938 -8.758 1 86.06 322 ASP B CA 1
ATOM 5513 C C . ASP B 1 322 ? -13.258 14.844 -7.855 1 86.06 322 ASP B C 1
ATOM 5515 O O . ASP B 1 322 ? -13.133 13.695 -8.273 1 86.06 322 ASP B O 1
ATOM 5519 N N . PHE B 1 323 ? -12.961 15.227 -6.707 1 90.62 323 PHE B N 1
ATOM 5520 C CA . PHE B 1 323 ? -12.391 14.281 -5.758 1 90.62 323 PHE B CA 1
ATOM 5521 C C . PHE B 1 323 ? -13.352 13.125 -5.504 1 90.62 323 PHE B C 1
ATOM 5523 O O . PHE B 1 323 ? -12.953 11.961 -5.543 1 90.62 323 PHE B O 1
ATOM 5530 N N . VAL B 1 324 ? -14.586 13.414 -5.289 1 92.88 324 VAL B N 1
ATOM 5531 C CA . VAL B 1 324 ? -15.617 12.422 -5.008 1 92.88 324 VAL B CA 1
ATOM 5532 C C . VAL B 1 324 ? -15.797 11.516 -6.223 1 92.88 324 VAL B C 1
ATOM 5534 O O . VAL B 1 324 ? -15.875 10.289 -6.086 1 92.88 324 VAL B O 1
ATOM 5537 N N . ASN B 1 325 ? -15.836 12.117 -7.359 1 92.88 325 ASN B N 1
ATOM 5538 C CA . ASN B 1 325 ? -16.016 11.352 -8.586 1 92.88 325 ASN B CA 1
ATOM 5539 C C . ASN B 1 325 ? -14.891 10.336 -8.781 1 92.88 325 ASN B C 1
ATOM 5541 O O . ASN B 1 325 ? -15.148 9.164 -9.062 1 92.88 325 ASN B O 1
ATOM 5545 N N . VAL B 1 326 ? -13.711 10.805 -8.602 1 94.62 326 VAL B N 1
ATOM 5546 C CA . VAL B 1 326 ? -12.555 9.938 -8.805 1 94.62 326 VAL B CA 1
ATOM 5547 C C . VAL B 1 326 ? -12.5 8.883 -7.703 1 94.62 326 VAL B C 1
ATOM 5549 O O . VAL B 1 326 ? -12.289 7.695 -7.98 1 94.62 326 VAL B O 1
ATOM 5552 N N . LEU B 1 327 ? -12.703 9.258 -6.465 1 96.56 327 LEU B N 1
ATOM 5553 C CA . LEU B 1 327 ? -12.68 8.328 -5.344 1 96.56 327 LEU B CA 1
ATOM 5554 C C . LEU B 1 327 ? -13.719 7.23 -5.523 1 96.56 327 LEU B C 1
ATOM 5556 O O . LEU B 1 327 ? -13.414 6.043 -5.371 1 96.56 327 LEU B O 1
ATOM 5560 N N . ALA B 1 328 ? -14.945 7.621 -5.867 1 97.38 328 ALA B N 1
ATOM 5561 C CA . ALA B 1 328 ? -16.016 6.656 -6.055 1 97.38 328 ALA B CA 1
ATOM 5562 C C . ALA B 1 328 ? -15.688 5.668 -7.168 1 97.38 328 ALA B C 1
ATOM 5564 O O . ALA B 1 328 ? -15.898 4.461 -7.02 1 97.38 328 ALA B O 1
ATOM 5565 N N . ARG B 1 329 ? -15.164 6.152 -8.211 1 97.19 329 ARG B N 1
ATOM 5566 C CA . ARG B 1 329 ? -14.805 5.289 -9.336 1 97.19 329 ARG B CA 1
ATOM 5567 C C . ARG B 1 329 ? -13.703 4.312 -8.945 1 97.19 329 ARG B C 1
ATOM 5569 O O . ARG B 1 329 ? -13.797 3.117 -9.234 1 97.19 329 ARG B O 1
ATOM 5576 N N . VAL B 1 330 ? -12.695 4.832 -8.297 1 97.44 330 VAL B N 1
ATOM 5577 C CA . VAL B 1 330 ? -11.562 4.004 -7.91 1 97.44 330 VAL B CA 1
ATOM 5578 C C . VAL B 1 330 ? -12.016 2.934 -6.918 1 97.44 330 VAL B C 1
ATOM 5580 O O . VAL B 1 330 ? -11.586 1.779 -7.004 1 97.44 330 VAL B O 1
ATOM 5583 N N . LEU B 1 331 ? -12.883 3.248 -6 1 97.88 331 LEU B N 1
ATOM 5584 C CA . LEU B 1 331 ? -13.43 2.285 -5.047 1 97.88 331 LEU B CA 1
ATOM 5585 C C . LEU B 1 331 ? -14.18 1.17 -5.773 1 97.88 331 LEU B C 1
ATOM 5587 O O . LEU B 1 331 ? -14 -0.008 -5.457 1 97.88 331 LEU B O 1
ATOM 5591 N N . LYS B 1 332 ? -14.938 1.552 -6.766 1 97.88 332 LYS B N 1
ATOM 5592 C CA . LYS B 1 332 ? -15.727 0.58 -7.52 1 97.88 332 LYS B CA 1
ATOM 5593 C C . LYS B 1 332 ? -14.82 -0.337 -8.344 1 97.88 332 LYS B C 1
ATOM 5595 O O . LYS B 1 332 ? -15.062 -1.544 -8.422 1 97.88 332 LYS B O 1
ATOM 5600 N N . GLU B 1 333 ? -13.797 0.245 -8.844 1 96.81 333 GLU B N 1
ATOM 5601 C CA . GLU B 1 333 ? -12.945 -0.488 -9.781 1 96.81 333 GLU B CA 1
ATOM 5602 C C . GLU B 1 333 ? -11.93 -1.353 -9.039 1 96.81 333 GLU B C 1
ATOM 5604 O O . GLU B 1 333 ? -11.648 -2.48 -9.445 1 96.81 333 GLU B O 1
ATOM 5609 N N . HIS B 1 334 ? -11.398 -0.816 -7.969 1 96 334 HIS B N 1
ATOM 5610 C CA . HIS B 1 334 ? -10.227 -1.456 -7.391 1 96 334 HIS B CA 1
ATOM 5611 C C . HIS B 1 334 ? -10.477 -1.872 -5.945 1 96 334 HIS B C 1
ATOM 5613 O O . HIS B 1 334 ? -9.648 -2.557 -5.336 1 96 334 HIS B O 1
ATOM 5619 N N . GLY B 1 335 ? -11.617 -1.523 -5.352 1 96.06 335 GLY B N 1
ATOM 5620 C CA . GLY B 1 335 ? -11.906 -1.794 -3.951 1 96.06 335 GLY B CA 1
ATOM 5621 C C . GLY B 1 335 ? -11.992 -3.275 -3.637 1 96.06 335 GLY B C 1
ATOM 5622 O O . GLY B 1 335 ? -11.914 -3.674 -2.471 1 96.06 335 GLY B O 1
ATOM 5623 N N . LYS B 1 336 ? -12.047 -4.121 -4.621 1 93.81 336 LYS B N 1
ATOM 5624 C CA . LYS B 1 336 ? -12.203 -5.559 -4.418 1 93.81 336 LYS B CA 1
ATOM 5625 C C . LYS B 1 336 ? -10.859 -6.27 -4.48 1 93.81 336 LYS B C 1
ATOM 5627 O O . LYS B 1 336 ? -10.781 -7.48 -4.25 1 93.81 336 LYS B O 1
ATOM 5632 N N . SER B 1 337 ? -9.789 -5.488 -4.75 1 93 337 SER B N 1
ATOM 5633 C CA . SER B 1 337 ? -8.523 -6.184 -4.945 1 93 337 SER B CA 1
ATOM 5634 C C . SER B 1 337 ? -7.371 -5.426 -4.285 1 93 337 SER B C 1
ATOM 5636 O O . SER B 1 337 ? -6.398 -6.035 -3.834 1 93 337 SER B O 1
ATOM 5638 N N . GLN B 1 338 ? -7.477 -4.133 -4.227 1 94.75 338 GLN B N 1
ATOM 5639 C CA . GLN B 1 338 ? -6.355 -3.326 -3.758 1 94.75 338 GLN B CA 1
ATOM 5640 C C . GLN B 1 338 ? -6.621 -2.775 -2.359 1 94.75 338 GLN B C 1
ATOM 5642 O O . GLN B 1 338 ? -7.77 -2.684 -1.932 1 94.75 338 GLN B O 1
ATOM 5647 N N . ASP B 1 339 ? -5.531 -2.469 -1.646 1 94.81 339 ASP B N 1
ATOM 5648 C CA . ASP B 1 339 ? -5.664 -1.828 -0.343 1 94.81 339 ASP B CA 1
ATOM 5649 C C . ASP B 1 339 ? -5.926 -0.331 -0.492 1 94.81 339 ASP B C 1
ATOM 5651 O O . ASP B 1 339 ? -5.766 0.227 -1.579 1 94.81 339 ASP B O 1
ATOM 5655 N N . LEU B 1 340 ? -6.277 0.288 0.579 1 96.69 340 LEU B N 1
ATOM 5656 C CA . LEU B 1 340 ? -6.688 1.688 0.604 1 96.69 340 LEU B CA 1
ATOM 5657 C C . LEU B 1 340 ? -5.582 2.588 0.064 1 96.69 340 LEU B C 1
ATOM 5659 O O . LEU B 1 340 ? -5.832 3.449 -0.781 1 96.69 340 LEU B O 1
ATOM 5663 N N . MET B 1 341 ? -4.344 2.418 0.532 1 95.56 341 MET B N 1
ATOM 5664 C CA . MET B 1 341 ? -3.262 3.328 0.161 1 95.56 341 MET B CA 1
ATOM 5665 C C . MET B 1 341 ? -2.928 3.201 -1.321 1 95.56 341 MET B C 1
ATOM 5667 O O . MET B 1 341 ? -2.576 4.188 -1.97 1 95.56 341 MET B O 1
ATOM 5671 N N . SER B 1 342 ? -3.006 1.995 -1.872 1 95.06 342 SER B N 1
ATOM 5672 C CA . SER B 1 342 ? -2.84 1.811 -3.311 1 95.06 342 SER B CA 1
ATOM 5673 C C . SER B 1 342 ? -3.914 2.562 -4.09 1 95.06 342 SER B C 1
ATOM 5675 O O . SER B 1 342 ? -3.615 3.213 -5.094 1 95.06 342 SER B O 1
ATOM 5677 N N . MET B 1 343 ? -5.094 2.473 -3.65 1 96.56 343 MET B N 1
ATOM 5678 C CA . MET B 1 343 ? -6.195 3.178 -4.309 1 96.56 343 MET B CA 1
ATOM 5679 C C . MET B 1 343 ? -5.996 4.688 -4.234 1 96.56 343 MET B C 1
ATOM 5681 O O . MET B 1 343 ? -6.266 5.402 -5.199 1 96.56 343 MET B O 1
ATOM 5685 N N . MET B 1 344 ? -5.5 5.145 -3.104 1 95.81 344 MET B N 1
ATOM 5686 C CA . MET B 1 344 ? -5.312 6.582 -2.938 1 95.81 344 MET B CA 1
ATOM 5687 C C . MET B 1 344 ? -4.207 7.094 -3.855 1 95.81 344 MET B C 1
ATOM 5689 O O . MET B 1 344 ? -4.262 8.234 -4.324 1 95.81 344 MET B O 1
ATOM 5693 N N . ALA B 1 345 ? -3.172 6.273 -4.105 1 94.94 345 ALA B N 1
ATOM 5694 C CA . ALA B 1 345 ? -2.164 6.645 -5.098 1 94.94 345 ALA B CA 1
ATOM 5695 C C . ALA B 1 345 ? -2.795 6.836 -6.473 1 94.94 345 ALA B C 1
ATOM 5697 O O . ALA B 1 345 ? -2.457 7.777 -7.191 1 94.94 345 ALA B O 1
ATOM 5698 N N . THR B 1 346 ? -3.736 5.93 -6.832 1 96.06 346 THR B N 1
ATOM 5699 C CA . THR B 1 346 ? -4.457 6.047 -8.094 1 96.06 346 THR B CA 1
ATOM 5700 C C . THR B 1 346 ? -5.309 7.312 -8.117 1 96.06 346 THR B C 1
ATOM 5702 O O . THR B 1 346 ? -5.332 8.031 -9.117 1 96.06 346 THR B O 1
ATOM 5705 N N . VAL B 1 347 ? -5.988 7.582 -7.027 1 95.56 347 VAL B N 1
ATOM 5706 C CA . VAL B 1 347 ? -6.793 8.789 -6.918 1 95.56 347 VAL B CA 1
ATOM 5707 C C . VAL B 1 347 ? -5.91 10.023 -7.105 1 95.56 347 VAL B C 1
ATOM 5709 O O . VAL B 1 347 ? -6.246 10.922 -7.875 1 95.56 347 VAL B O 1
ATOM 5712 N N . SER B 1 348 ? -4.766 10.031 -6.406 1 92.31 348 SER B N 1
ATOM 5713 C CA . SER B 1 348 ? -3.82 11.141 -6.512 1 92.31 348 SER B CA 1
ATOM 5714 C C . SER B 1 348 ? -3.346 11.328 -7.949 1 92.31 348 SER B C 1
ATOM 5716 O O . SER B 1 348 ? -3.275 12.453 -8.445 1 92.31 348 SER B O 1
ATOM 5718 N N . ARG B 1 349 ? -3.059 10.289 -8.617 1 93.69 349 ARG B N 1
ATOM 5719 C CA . ARG B 1 349 ? -2.58 10.336 -10 1 93.69 349 ARG B CA 1
ATOM 5720 C C . ARG B 1 349 ? -3.646 10.898 -10.93 1 93.69 349 ARG B C 1
ATOM 5722 O O . ARG B 1 349 ? -3.369 11.797 -11.727 1 93.69 349 ARG B O 1
ATOM 5729 N N . GLU B 1 350 ? -4.824 10.398 -10.82 1 93.31 350 GLU B N 1
ATOM 5730 C CA . GLU B 1 350 ? -5.898 10.812 -11.719 1 93.31 350 GLU B CA 1
ATOM 5731 C C . GLU B 1 350 ? -6.277 12.273 -11.492 1 93.31 350 GLU B C 1
ATOM 5733 O O . GLU B 1 350 ? -6.496 13.016 -12.445 1 93.31 350 GLU B O 1
ATOM 5738 N N . LEU B 1 351 ? -6.371 12.664 -10.211 1 89.06 351 LEU B N 1
ATOM 5739 C CA . LEU B 1 351 ? -6.684 14.055 -9.906 1 89.06 351 LEU B CA 1
ATOM 5740 C C . LEU B 1 351 ? -5.582 14.984 -10.406 1 89.06 351 LEU B C 1
ATOM 5742 O O . LEU B 1 351 ? -5.863 16.062 -10.93 1 89.06 351 LEU B O 1
ATOM 5746 N N . ASN B 1 352 ? -4.348 14.523 -10.188 1 85.94 352 ASN B N 1
ATOM 5747 C CA . ASN B 1 352 ? -3.227 15.336 -10.648 1 85.94 352 ASN B CA 1
ATOM 5748 C C . ASN B 1 352 ? -3.211 15.461 -12.172 1 85.94 352 ASN B C 1
ATOM 5750 O O . ASN B 1 352 ? -2.938 16.531 -12.703 1 85.94 352 ASN B O 1
ATOM 5754 N N . GLU B 1 353 ? -3.475 14.438 -12.867 1 87.25 353 GLU B N 1
ATOM 5755 C CA . GLU B 1 353 ? -3.457 14.422 -14.328 1 87.25 353 GLU B CA 1
ATOM 5756 C C . GLU B 1 353 ? -4.598 15.266 -14.898 1 87.25 353 GLU B C 1
ATOM 5758 O O . GLU B 1 353 ? -4.402 16 -15.867 1 87.25 353 GLU B O 1
ATOM 5763 N N . LYS B 1 354 ? -5.73 15.18 -14.336 1 83.81 354 LYS B N 1
ATOM 5764 C CA . LYS B 1 354 ? -6.922 15.812 -14.898 1 83.81 354 LYS B CA 1
ATOM 5765 C C . LYS B 1 354 ? -7.094 17.234 -14.367 1 83.81 354 LYS B C 1
ATOM 5767 O O . LYS B 1 354 ? -7.512 18.125 -15.102 1 83.81 354 LYS B O 1
ATOM 5772 N N . TYR B 1 355 ? -6.715 17.375 -13.062 1 77.94 355 TYR B N 1
ATOM 5773 C CA . TYR B 1 355 ? -7.098 18.641 -12.43 1 77.94 355 TYR B CA 1
ATOM 5774 C C . TYR B 1 355 ? -5.879 19.344 -11.836 1 77.94 355 TYR B C 1
ATOM 5776 O O . TYR B 1 355 ? -6.012 20.391 -11.195 1 77.94 355 TYR B O 1
ATOM 5784 N N . LYS B 1 356 ? -4.715 18.734 -11.836 1 77.75 356 LYS B N 1
ATOM 5785 C CA . LYS B 1 356 ? -3.424 19.328 -11.484 1 77.75 356 LYS B CA 1
ATOM 5786 C C . LYS B 1 356 ? -3.289 19.5 -9.977 1 77.75 356 LYS B C 1
ATOM 5788 O O . LYS B 1 356 ? -2.631 20.438 -9.516 1 77.75 356 LYS B O 1
ATOM 5793 N N . TYR B 1 357 ? -4.059 18.688 -9.242 1 78.12 357 TYR B N 1
ATOM 5794 C CA . TYR B 1 357 ? -3.842 18.641 -7.801 1 78.12 357 TYR B CA 1
ATOM 5795 C C . TYR B 1 357 ? -3.947 17.219 -7.273 1 78.12 357 TYR B C 1
ATOM 5797 O O . TYR B 1 357 ? -4.52 16.344 -7.934 1 78.12 357 TYR B O 1
ATOM 5805 N N . SER B 1 358 ? -3.34 17.016 -6.156 1 82 358 SER B N 1
ATOM 5806 C CA . SER B 1 358 ? -3.438 15.742 -5.438 1 82 358 SER B CA 1
ATOM 5807 C C . SER B 1 358 ? -3.969 15.953 -4.023 1 82 358 SER B C 1
ATOM 5809 O O . SER B 1 358 ? -3.66 16.953 -3.381 1 82 358 SER B O 1
ATOM 5811 N N . PRO B 1 359 ? -4.812 15 -3.654 1 85.69 359 PRO B N 1
ATOM 5812 C CA . PRO B 1 359 ? -5.242 15.094 -2.256 1 85.69 359 PRO B CA 1
ATOM 5813 C C . PRO B 1 359 ? -4.094 14.883 -1.271 1 85.69 359 PRO B C 1
ATOM 5815 O O . PRO B 1 359 ? -3.139 14.156 -1.576 1 85.69 359 PRO B O 1
ATOM 5818 N N . PHE B 1 360 ? -4.223 15.609 -0.233 1 83.12 360 PHE B N 1
ATOM 5819 C CA . PHE B 1 360 ? -3.289 15.391 0.867 1 83.12 360 PHE B CA 1
ATOM 5820 C C . PHE B 1 360 ? -3.74 14.227 1.739 1 83.12 360 PHE B C 1
ATOM 5822 O O . PHE B 1 360 ? -4.824 14.266 2.326 1 83.12 360 PHE B O 1
ATOM 5829 N N . CYS B 1 361 ? -2.902 13.172 1.781 1 89.31 361 CYS B N 1
ATOM 5830 C CA . CYS B 1 361 ? -3.242 11.992 2.568 1 89.31 361 CYS B CA 1
ATOM 5831 C C . CYS B 1 361 ? -2.295 11.836 3.752 1 89.31 361 CYS B C 1
ATOM 5833 O O . CYS B 1 361 ? -1.076 11.898 3.588 1 89.31 361 CYS B O 1
ATOM 5835 N N . CYS B 1 362 ? -2.887 11.742 4.891 1 87.88 362 CYS B N 1
ATOM 5836 C CA . CYS B 1 362 ? -2.121 11.469 6.102 1 87.88 362 CYS B CA 1
ATOM 5837 C C . CYS B 1 362 ? -2.637 10.219 6.805 1 87.88 362 CYS B C 1
ATOM 5839 O O . CYS B 1 362 ? -3.842 9.969 6.82 1 87.88 362 CYS B O 1
ATOM 5841 N N . THR B 1 363 ? -1.681 9.461 7.363 1 90.56 363 THR B N 1
ATOM 5842 C CA . THR B 1 363 ? -2.123 8.188 7.934 1 90.56 363 THR B CA 1
ATOM 5843 C C . THR B 1 363 ? -1.288 7.832 9.164 1 90.56 363 THR B C 1
ATOM 5845 O O . THR B 1 363 ? -0.104 8.172 9.234 1 90.56 363 THR B O 1
ATOM 5848 N N . THR B 1 364 ? -1.927 7.25 10.109 1 90.5 364 THR B N 1
ATOM 5849 C CA . THR B 1 364 ? -1.297 6.57 11.234 1 90.5 364 THR B CA 1
ATOM 5850 C C . THR B 1 364 ? -1.76 5.117 11.32 1 90.5 364 THR B C 1
ATOM 5852 O O . THR B 1 364 ? -1.766 4.523 12.398 1 90.5 364 THR B O 1
ATOM 5855 N N . LEU B 1 365 ? -2.195 4.605 10.148 1 94.19 365 LEU B N 1
ATOM 5856 C CA . LEU B 1 365 ? -2.643 3.219 10.086 1 94.19 365 LEU B CA 1
ATOM 5857 C C . LEU B 1 365 ? -1.508 2.266 10.445 1 94.19 365 LEU B C 1
ATOM 5859 O O . LEU B 1 365 ? -0.371 2.453 10.008 1 94.19 365 LEU B O 1
ATOM 5863 N N . ARG B 1 366 ? -1.849 1.282 11.188 1 93.5 366 ARG B N 1
ATOM 5864 C CA . ARG B 1 366 ? -0.842 0.325 11.633 1 93.5 366 ARG B CA 1
ATOM 5865 C C . ARG B 1 366 ? -0.906 -0.958 10.812 1 93.5 366 ARG B C 1
ATOM 5867 O O . ARG B 1 366 ? -0.067 -1.847 10.969 1 93.5 366 ARG B O 1
ATOM 5874 N N . HIS B 1 367 ? -1.96 -1.05 9.984 1 94.62 367 HIS B N 1
ATOM 5875 C CA . HIS B 1 367 ? -2.154 -2.166 9.07 1 94.62 367 HIS B CA 1
ATOM 5876 C C . HIS B 1 367 ? -2.721 -1.69 7.734 1 94.62 367 HIS B C 1
ATOM 5878 O O . HIS B 1 367 ? -3.215 -0.566 7.629 1 94.62 367 HIS B O 1
ATOM 5884 N N . LYS B 1 368 ? -2.574 -2.555 6.742 1 95 368 LYS B N 1
ATOM 5885 C CA . LYS B 1 368 ? -3.195 -2.275 5.449 1 95 368 LYS B CA 1
ATOM 5886 C C . LYS B 1 368 ? -4.711 -2.422 5.527 1 95 368 LYS B C 1
ATOM 5888 O O . LYS B 1 368 ? -5.219 -3.398 6.078 1 95 368 LYS B O 1
ATOM 5893 N N . MET B 1 369 ? -5.387 -1.479 4.965 1 95.88 369 MET B N 1
ATOM 5894 C CA . MET B 1 369 ? -6.844 -1.522 4.957 1 95.88 369 MET B CA 1
ATOM 5895 C C . MET B 1 369 ? -7.367 -2.055 3.627 1 95.88 369 MET B C 1
ATOM 5897 O O . MET B 1 369 ? -7.078 -1.485 2.572 1 95.88 369 MET B O 1
ATOM 5901 N N . PHE B 1 370 ? -8.062 -3.197 3.729 1 94.44 370 PHE B N 1
ATOM 5902 C CA . PHE B 1 370 ? -8.758 -3.773 2.584 1 94.44 370 PHE B CA 1
ATOM 5903 C C . PHE B 1 370 ? -10.266 -3.719 2.785 1 94.44 370 PHE B C 1
ATOM 5905 O O . PHE B 1 370 ? -10.75 -3.838 3.912 1 94.44 370 PHE B O 1
ATOM 5912 N N . PHE B 1 371 ? -10.984 -3.559 1.683 1 95.25 371 PHE B N 1
ATOM 5913 C CA . PHE B 1 371 ? -12.438 -3.574 1.748 1 95.25 371 PHE B CA 1
ATOM 5914 C C . PHE B 1 371 ? -12.992 -4.898 1.233 1 95.25 371 PHE B C 1
ATOM 5916 O O . PHE B 1 371 ? -14.055 -4.934 0.605 1 95.25 371 PHE B O 1
ATOM 5923 N N . HIS B 1 372 ? -12.227 -5.918 1.365 1 91.12 372 HIS B N 1
ATOM 5924 C CA . HIS B 1 372 ? -12.625 -7.281 1.02 1 91.12 372 HIS B CA 1
ATOM 5925 C C . HIS B 1 372 ? -11.914 -8.297 1.907 1 91.12 372 HIS B C 1
ATOM 5927 O O . HIS B 1 372 ? -10.922 -7.98 2.562 1 91.12 372 HIS B O 1
ATOM 5933 N N . HIS B 1 373 ? -12.43 -9.492 1.895 1 86.5 373 HIS B N 1
ATOM 5934 C CA . HIS B 1 373 ? -11.836 -10.562 2.684 1 86.5 373 HIS B CA 1
ATOM 5935 C C . HIS B 1 373 ? -10.57 -11.102 2.023 1 86.5 373 HIS B C 1
ATOM 5937 O O . HIS B 1 373 ? -10.469 -11.125 0.795 1 86.5 373 HIS B O 1
ATOM 5943 N N . LYS B 1 374 ? -9.648 -11.445 2.938 1 81.12 374 LYS B N 1
ATOM 5944 C CA . LYS B 1 374 ? -8.484 -12.164 2.432 1 81.12 374 LYS B CA 1
ATOM 5945 C C . LYS B 1 374 ? -8.891 -13.5 1.81 1 81.12 374 LYS B C 1
ATOM 5947 O O . LYS B 1 374 ? -9.82 -14.156 2.289 1 81.12 374 LYS B O 1
ATOM 5952 N N . PRO B 1 375 ? -8.289 -13.781 0.737 1 74.44 375 PRO B N 1
ATOM 5953 C CA . PRO B 1 375 ? -8.625 -15.078 0.162 1 74.44 375 PRO B CA 1
ATOM 5954 C C . PRO B 1 375 ? -8.336 -16.234 1.114 1 74.44 375 PRO B C 1
ATOM 5956 O O . PRO B 1 375 ? -7.465 -16.125 1.981 1 74.44 375 PRO B O 1
ATOM 5959 N N . ASP B 1 376 ? -9.305 -17.25 1.26 1 59.31 376 ASP B N 1
ATOM 5960 C CA . ASP B 1 376 ? -9.266 -18.422 2.125 1 59.31 376 ASP B CA 1
ATOM 5961 C C . ASP B 1 376 ? -7.855 -19 2.189 1 59.31 376 ASP B C 1
ATOM 5963 O O . ASP B 1 376 ? -7.43 -19.5 3.234 1 59.31 376 ASP B O 1
ATOM 5967 N N . ALA B 1 377 ? -7.312 -19.172 1.129 1 51.19 377 ALA B N 1
ATOM 5968 C CA . ALA B 1 377 ? -6.012 -19.844 1.139 1 51.19 377 ALA B CA 1
ATOM 5969 C C . ALA B 1 377 ? -5.047 -19.141 2.098 1 51.19 377 ALA B C 1
ATOM 5971 O O . ALA B 1 377 ? -4.164 -19.781 2.672 1 51.19 377 ALA B O 1
ATOM 5972 N N . TYR B 1 378 ? -5.156 -17.875 2.291 1 47.25 378 TYR B N 1
ATOM 5973 C CA . TYR B 1 378 ? -4.277 -17.125 3.188 1 47.25 378 TYR B CA 1
ATOM 5974 C C . TYR B 1 378 ? -4.574 -17.469 4.645 1 47.25 378 TYR B C 1
ATOM 5976 O O . TYR B 1 378 ? -3.678 -17.438 5.492 1 47.25 378 TYR B O 1
ATOM 5984 N N . ILE B 1 379 ? -5.867 -17.797 4.949 1 43.31 379 ILE B N 1
ATOM 5985 C CA . ILE B 1 379 ? -6.297 -18.031 6.324 1 43.31 379 ILE B CA 1
ATOM 5986 C C . ILE B 1 379 ? -5.609 -19.281 6.875 1 43.31 379 ILE B C 1
ATOM 5988 O O . ILE B 1 379 ? -5.234 -19.328 8.047 1 43.31 379 ILE B O 1
ATOM 5992 N N . ARG B 1 380 ? -5.328 -20.234 6.09 1 40.78 380 ARG B N 1
ATOM 5993 C CA . ARG B 1 380 ? -4.805 -21.453 6.688 1 40.78 380 ARG B CA 1
ATOM 5994 C C . ARG B 1 380 ? -3.363 -21.266 7.148 1 40.78 380 ARG B C 1
ATOM 5996 O O . ARG B 1 380 ? -2.906 -21.938 8.07 1 40.78 380 ARG B O 1
ATOM 6003 N N . LEU B 1 381 ? -2.559 -20.453 6.543 1 37.34 381 LEU B N 1
ATOM 6004 C CA . LEU B 1 381 ? -1.16 -20.406 6.953 1 37.34 381 LEU B CA 1
ATOM 6005 C C . LEU B 1 381 ? -0.984 -19.562 8.211 1 37.34 381 LEU B C 1
ATOM 6007 O O . LEU B 1 381 ? -0.003 -19.719 8.938 1 37.34 381 LEU B O 1
ATOM 6011 N N . SER B 1 382 ? -1.647 -18.516 8.352 1 35.72 382 SER B N 1
ATOM 6012 C CA . SER B 1 382 ? -1.425 -17.719 9.547 1 35.72 382 SER B CA 1
ATOM 6013 C C . SER B 1 382 ? -1.832 -18.484 10.805 1 35.72 382 SER B C 1
ATOM 6015 O O . SER B 1 382 ? -1.496 -18.078 11.922 1 35.72 382 SER B O 1
ATOM 6017 N N . CYS B 1 383 ? -2.766 -19.359 10.828 1 31.02 383 CYS B N 1
ATOM 6018 C CA . CYS B 1 383 ? -3.148 -20.109 12.023 1 31.02 383 CYS B CA 1
ATOM 6019 C C . CYS B 1 383 ? -2.223 -21.297 12.234 1 31.02 383 CYS B C 1
ATOM 6021 O O . CYS B 1 383 ? -2.361 -22.031 13.219 1 31.02 383 CYS B O 1
ATOM 6023 N N . GLY B 1 384 ? -1.493 -21.859 11.297 1 27.45 384 GLY B N 1
ATOM 6024 C CA . GLY B 1 384 ? -0.65 -22.953 11.758 1 27.45 384 GLY B CA 1
ATOM 6025 C C . GLY B 1 384 ? 0.634 -22.484 12.414 1 27.45 384 GLY B C 1
ATOM 6026 O O . GLY B 1 384 ? 1.107 -21.375 12.141 1 27.45 384 GLY B O 1
#

Foldseek 3Di:
DDDDDDDPPCPVPDCPDDPPDDPCPVPCPVDDPPPPPPVPPPPPPVPPPPPVNVVVVVVVVVVVVVVVVVVVVVVVVVVVVVVVVVVVVVVVVVVVVVVVVVVVVVVVVVVVVVVLVVVLVVLCVQQPQEQDQPPPPVPDPPPLLAAEEEEEEEEQAAPDPLDHGQAQAPCLLVLQVVLLVLFPGRYHYDYHYQAAPVRVVVVLLVVLQDQCLSYQEYEYEYAAADADQWHHGRHGDTDHPLVSVVCNFCVNRVNCVPHAYEYEYEHFHDDPPDCPPCPDPVPPPDPDDPPNVVSQVVGARYKYWYQDDHPHGQDADNNHGLLSVLLSVLSNVPLHPHWDVVSLVVSQVVCCVPPNGHIDMDHRYSGTYGSYDRDPSNVVVVVD/DDDDPDDPPPPPPDPPPDDPDDPPPVPPCVDDPPPPPPVPVPDPPVPPPPPVNVVVVVVVVVVVVVVVVVVVVVVVVVVVVVVVVVVVVVVVVVVVVVVVVVVVVVVVVVVVVVVLVVVLVVLCVQQPQAQDQDPPDPPPPPRLLAAEEEEEEEEQAAPDPLDHGQAQAPCLLVLQVVLLVLFPGRYHYDYHYQAADVRVVVVLLVVLQDQCLSYQEYEYEYAAADADQWHHGRHGDTDHPLVSVVCNFCVNRVNCVPHAYEYEYEHFHDDPPDPPPPPDPVPPDDPDDPPNVVSQVVGARYKYWYQDDHPHGQDADNNHGLLSVLLSVLSNVPLHPHWDVVSLVVSQVVCCVPPNGHIDMDHRYSGTYGSYDRDPSNVVVVVD

Organism: Branchiostoma lanceolatum (NCBI:txid7740)